Protein AF-A0A1V8SHB7-F1 (afdb_monomer)

Nearest PDB structures (foldseek):
  3ifq-assembly1_A  TM=2.752E-01  e=3.305E-01  Homo sapiens
  1th1-assembly2_B  TM=3.159E-01  e=7.616E-01  Homo sapiens
  7pua-assembly1_F2  TM=2.713E-01  e=1.290E+00  Trypanosoma brucei brucei
  6sgb-assembly1_F2  TM=1.830E-01  e=5.600E-01  Trypanosoma brucei brucei
  6tng-assembly1_A  TM=2.091E-01  e=2.846E+00  Gallus gallus

Sequence (376 aa):
MKDATGYKEVRLVLRAQLLRCEWPRDILRIMAVAMLHRKTAEQLCLLHEPIMRALYRCRNNVTDKDVLSAITVIITRFNVAGLRPHDMLIHMGFKFAARARSLRGMKRFLKLQRERDNGMSRNQFRSVIAKFSIGHRGLGEIRNGRWRRSELLQVLTGFDDDADLSMEKQYHLGSFLHRQDWQYLHGWVAVLARCKASDAIWEEWQQWKVCDARRRPKTLQSHARMNTRIRGDYWFIEQMAYSGDIKRAWQLLGESDVPFERLKSRVTHRLLDHLEYCTVWSDAIATAMLRKYDYELGIIEKALGVTWEALREDGDGRHVLFRDQEEALEELSADSWTPNENFGFPHADSATLATEQEQSLHDAPEGDLVDHTQPA

Radius of gyration: 27.21 Å; Cα contacts (8 Å, |Δi|>4): 441; chains: 1; bounding box: 64×68×86 Å

Foldseek 3Di:
DVVVVVLVVLLVVLLVQLQPAQALVSLVVSQVVLLVDLSSNQSVLVPLVSNLVSLVNNVVPDPLVRSLVSLVVNCVSCVVSVHHHDVVSLLVNCLSCLLLLPLVSLQVSLQVCLVVVPFADLCSLLSSLLSQAAAPDRPHDCVNPHHDLVSVCCQAPHPPVCPPPDPSNTRHSVNSAPLLDLSNVLSSLLSCLSSLVLVVLVVSVVVVVVHCCQVVWFDFPVDRPDTSNQLVLLSSLQSNLSSVVLLVSLVSVVVGPHDLVPHDLVSLLSNLVCCVSHPDDDPVNVVSNVVSVVLQVVQVCVLQQWDWDAPDPVRDTDIDHNDDRVVSVVLVPDPPDDQDVRDDDDDDDPDDDQDPVSVCSSVGDTDDDPPPPDDD

Organism: NCBI:txid1507870

Mean predicted aligned error: 9.71 Å

Structure (mmCIF, N/CA/C/O backbone):
data_AF-A0A1V8SHB7-F1
#
_entry.id   AF-A0A1V8SHB7-F1
#
loop_
_atom_site.group_PDB
_atom_site.id
_atom_site.type_symbol
_atom_site.label_atom_id
_atom_site.label_alt_id
_atom_site.label_comp_id
_atom_site.label_asym_id
_atom_site.label_entity_id
_atom_site.label_seq_id
_atom_site.pdbx_PDB_ins_code
_atom_site.Cartn_x
_atom_site.Cartn_y
_atom_site.Cartn_z
_atom_site.occupancy
_atom_site.B_iso_or_equiv
_atom_site.auth_seq_id
_atom_site.auth_comp_id
_atom_site.auth_asym_id
_atom_site.auth_atom_id
_atom_site.pdbx_PDB_model_num
ATOM 1 N N . MET A 1 1 ? -17.858 12.376 48.502 1.00 39.97 1 MET A N 1
ATOM 2 C CA . MET A 1 1 ? -16.406 12.070 48.520 1.00 39.97 1 MET A CA 1
ATOM 3 C C . MET A 1 1 ? -16.050 10.577 48.614 1.00 39.97 1 MET A C 1
ATOM 5 O O . MET A 1 1 ? -14.954 10.251 48.190 1.00 39.97 1 MET A O 1
ATOM 9 N N . LYS A 1 2 ? -16.924 9.666 49.089 1.00 40.31 2 LYS A N 1
ATOM 10 C CA . LYS A 1 2 ? -16.625 8.214 49.191 1.00 40.31 2 LYS A CA 1
ATOM 11 C C . LYS A 1 2 ? -16.626 7.428 47.861 1.00 40.31 2 LYS A C 1
ATOM 13 O O . LYS A 1 2 ? -16.011 6.372 47.791 1.00 40.31 2 LYS A O 1
ATOM 18 N N . ASP A 1 3 ? -17.246 7.950 46.801 1.00 49.56 3 ASP A N 1
ATOM 19 C CA . ASP A 1 3 ? -17.333 7.246 45.506 1.00 49.56 3 ASP A CA 1
ATOM 20 C C . ASP A 1 3 ? -16.037 7.316 44.675 1.00 49.56 3 ASP A C 1
ATOM 22 O O . ASP A 1 3 ? -15.712 6.384 43.941 1.00 49.56 3 ASP A O 1
ATOM 26 N N . ALA A 1 4 ? -15.254 8.393 44.804 1.00 52.09 4 ALA A N 1
ATOM 27 C CA . ALA A 1 4 ? -14.029 8.595 44.020 1.00 52.09 4 ALA A CA 1
ATOM 28 C C . ALA A 1 4 ? -12.919 7.576 44.358 1.00 52.09 4 ALA A C 1
ATOM 30 O O . ALA A 1 4 ? -12.165 7.169 43.474 1.00 52.09 4 ALA A O 1
ATOM 31 N N . THR A 1 5 ? -12.878 7.128 45.616 1.00 57.88 5 THR A N 1
ATOM 32 C CA . THR A 1 5 ? -12.001 6.075 46.169 1.00 57.88 5 THR A CA 1
ATOM 33 C C . THR A 1 5 ? -12.550 4.656 45.980 1.00 57.88 5 THR A C 1
ATOM 35 O O . THR A 1 5 ? -12.116 3.736 46.659 1.00 57.88 5 THR A O 1
ATOM 38 N N . GLY A 1 6 ? -13.569 4.452 45.142 1.00 65.12 6 GLY A N 1
ATOM 39 C CA . GLY A 1 6 ? -13.907 3.116 44.634 1.00 65.12 6 GLY A CA 1
ATOM 40 C C . GLY A 1 6 ? -13.459 2.936 43.183 1.00 65.12 6 GLY A C 1
ATOM 41 O O . GLY A 1 6 ? -13.026 1.861 42.768 1.00 65.12 6 GLY A O 1
ATOM 42 N N . TYR A 1 7 ? -13.538 4.006 42.386 1.00 81.75 7 TYR A N 1
ATOM 43 C CA . TYR A 1 7 ? -13.235 3.960 40.956 1.00 81.75 7 TYR A CA 1
ATOM 44 C C . TYR A 1 7 ? -11.743 3.808 40.659 1.00 81.75 7 TYR A C 1
ATOM 46 O O . TYR A 1 7 ? -11.385 3.149 39.680 1.00 81.75 7 TYR A O 1
ATOM 54 N N . LYS A 1 8 ? -10.867 4.388 41.488 1.00 85.38 8 LYS A N 1
ATOM 55 C CA . LYS A 1 8 ? -9.411 4.275 41.319 1.00 85.38 8 LYS A CA 1
ATOM 56 C C . LYS A 1 8 ? -8.940 2.843 41.585 1.00 85.38 8 LYS A C 1
ATOM 58 O O . LYS A 1 8 ? -8.135 2.308 40.832 1.00 85.38 8 LYS A O 1
ATOM 63 N N . GLU A 1 9 ? -9.496 2.209 42.600 1.00 88.94 9 GLU A N 1
ATOM 64 C CA . GLU A 1 9 ? -9.211 0.870 43.097 1.00 88.94 9 GLU A CA 1
ATOM 65 C C . GLU A 1 9 ? -9.700 -0.161 42.081 1.00 88.94 9 GLU A C 1
ATOM 67 O O . GLU A 1 9 ? -8.920 -1.002 41.637 1.00 88.94 9 GLU A O 1
ATOM 72 N N . VAL A 1 10 ? -10.942 -0.017 41.599 1.00 91.00 10 VAL A N 1
ATOM 73 C CA . VAL A 1 10 ? -11.476 -0.819 40.487 1.00 91.00 10 VAL A CA 1
ATOM 74 C C . VAL A 1 10 ? -10.575 -0.708 39.256 1.00 91.00 10 VAL A C 1
ATOM 76 O O . VAL A 1 10 ? -10.210 -1.720 38.655 1.00 91.00 10 VAL A O 1
ATOM 79 N N . ARG A 1 11 ? -10.152 0.508 38.894 1.00 92.44 11 ARG A N 1
ATOM 80 C CA . ARG A 1 11 ? -9.264 0.737 37.749 1.00 92.44 11 ARG A CA 1
ATOM 81 C C . ARG A 1 11 ? -7.891 0.082 37.937 1.00 92.44 11 ARG A C 1
ATOM 83 O O . ARG A 1 11 ? -7.359 -0.485 36.983 1.00 92.44 11 ARG A O 1
ATOM 90 N N . LEU A 1 12 ? -7.321 0.135 39.141 1.00 93.69 12 LEU A N 1
ATOM 91 C CA . LEU A 1 12 ? -6.052 -0.520 39.470 1.00 93.69 12 LEU A CA 1
ATOM 92 C C . LEU A 1 12 ? -6.160 -2.044 39.364 1.00 93.69 12 LEU A C 1
ATOM 94 O O . LEU A 1 12 ? -5.292 -2.665 38.750 1.00 93.69 12 LEU A O 1
ATOM 98 N N . VAL A 1 13 ? -7.242 -2.634 39.880 1.00 94.50 13 VAL A N 1
ATOM 99 C CA . VAL A 1 13 ? -7.497 -4.079 39.781 1.00 94.50 13 VAL A CA 1
ATOM 100 C C . VAL A 1 13 ? -7.649 -4.499 38.319 1.00 94.50 13 VAL A C 1
ATOM 102 O O . VAL A 1 13 ? -6.938 -5.396 37.870 1.00 94.50 13 VAL A O 1
ATOM 105 N N . LEU A 1 14 ? -8.499 -3.819 37.543 1.00 95.75 14 LEU A N 1
ATOM 106 C CA . LEU A 1 14 ? -8.688 -4.110 36.116 1.00 95.75 14 LEU A CA 1
ATOM 107 C C . LEU A 1 14 ? -7.375 -3.987 35.333 1.00 95.75 14 LEU A C 1
ATOM 109 O O . LEU A 1 14 ? -7.043 -4.865 34.537 1.00 95.75 14 LEU A O 1
ATOM 113 N N . ARG A 1 15 ? -6.592 -2.932 35.589 1.00 96.44 15 ARG A N 1
ATOM 114 C CA . ARG A 1 15 ? -5.272 -2.745 34.976 1.00 96.44 15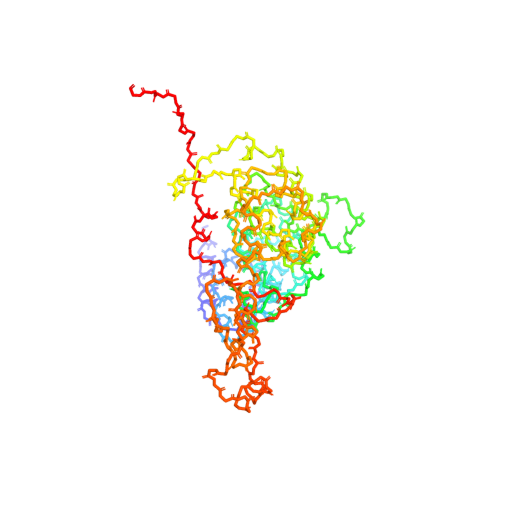 ARG A CA 1
ATOM 115 C C . ARG A 1 15 ? -4.335 -3.903 35.310 1.00 96.44 15 ARG A C 1
ATOM 117 O O . ARG A 1 15 ? -3.686 -4.419 34.405 1.00 96.44 15 ARG A O 1
ATOM 124 N N . ALA A 1 16 ? -4.264 -4.316 36.574 1.00 95.81 16 ALA A N 1
ATOM 125 C CA . ALA A 1 16 ? -3.406 -5.418 37.000 1.00 95.81 16 ALA A CA 1
ATOM 126 C C . ALA A 1 16 ? -3.798 -6.743 36.326 1.00 95.81 16 ALA A C 1
ATOM 128 O O . ALA A 1 16 ? -2.919 -7.477 35.879 1.00 95.81 16 ALA A O 1
ATOM 129 N N . GLN A 1 17 ? -5.099 -7.018 36.188 1.00 96.62 17 GLN A N 1
ATOM 130 C CA . GLN A 1 17 ? -5.597 -8.213 35.499 1.00 96.62 17 GLN A CA 1
ATOM 131 C C . GLN A 1 17 ? -5.282 -8.183 33.994 1.00 96.62 17 GLN A C 1
ATOM 133 O O . GLN A 1 17 ? -4.759 -9.155 33.451 1.00 96.62 17 GLN A O 1
ATOM 138 N N . LEU A 1 18 ? -5.504 -7.048 33.319 1.00 96.69 18 LEU A N 1
ATOM 139 C CA . LEU A 1 18 ? -5.165 -6.885 31.897 1.00 96.69 18 LEU A CA 1
ATOM 140 C C . LEU A 1 18 ? -3.668 -7.090 31.641 1.00 96.69 18 LEU A C 1
ATOM 142 O O . LEU A 1 18 ? -3.282 -7.751 30.681 1.00 96.69 18 LEU A O 1
ATOM 146 N N . LEU A 1 19 ? -2.814 -6.578 32.530 1.00 93.69 19 LEU A N 1
ATOM 147 C CA . LEU A 1 19 ? -1.361 -6.724 32.430 1.00 93.69 19 LEU A CA 1
ATOM 148 C C . LEU A 1 19 ? -0.854 -8.149 32.686 1.00 93.69 19 LEU A C 1
ATOM 150 O O . LEU A 1 19 ? 0.347 -8.365 32.532 1.00 93.69 19 LEU A O 1
ATOM 154 N N . ARG A 1 20 ? -1.718 -9.103 33.046 1.00 94.94 20 ARG A N 1
ATOM 155 C CA . ARG A 1 20 ? -1.400 -10.536 33.179 1.00 94.94 20 ARG A CA 1
ATOM 156 C C . ARG A 1 20 ? -1.986 -11.391 32.056 1.00 94.94 20 ARG A C 1
ATOM 158 O O . ARG A 1 20 ? -1.681 -12.571 31.989 1.00 94.94 20 ARG A O 1
ATOM 165 N N . CYS A 1 21 ? -2.816 -10.816 31.187 1.00 96.81 21 CYS A N 1
ATOM 166 C CA . CYS A 1 21 ? -3.436 -11.559 30.097 1.00 96.81 21 CYS A CA 1
ATOM 167 C C . CYS A 1 21 ? -2.399 -11.997 29.063 1.00 96.81 21 CYS A C 1
ATOM 169 O O . CYS A 1 21 ? -1.575 -11.192 28.619 1.00 96.81 21 CYS A O 1
ATOM 171 N N . GLU A 1 22 ? -2.504 -13.250 28.635 1.00 95.44 22 GLU A N 1
ATOM 172 C 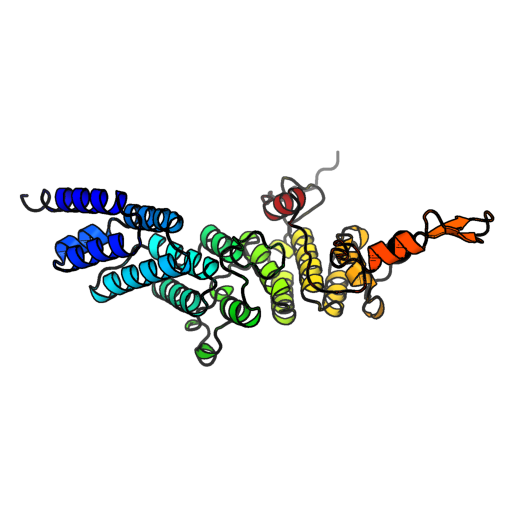CA . GLU A 1 22 ? -1.639 -13.840 27.608 1.00 95.44 22 GLU A CA 1
ATOM 173 C C . GLU A 1 22 ? -2.431 -14.371 26.414 1.00 95.44 22 GLU A C 1
ATOM 175 O O . GLU A 1 22 ? -1.863 -14.558 25.337 1.00 95.44 22 GLU A O 1
ATOM 180 N N . TRP A 1 23 ? -3.740 -14.568 26.581 1.00 97.56 23 TRP A N 1
ATOM 181 C CA . TRP A 1 23 ? -4.641 -15.047 25.545 1.00 97.56 23 TRP A CA 1
ATOM 182 C C . TRP A 1 23 ? -5.832 -14.098 25.378 1.00 97.56 23 TRP A C 1
ATOM 184 O O . TRP A 1 23 ? -6.319 -13.530 26.361 1.00 97.56 23 TRP A O 1
ATOM 194 N N . PRO A 1 24 ? -6.404 -13.980 24.163 1.00 97.31 24 PRO A N 1
ATOM 195 C CA . PRO A 1 24 ? -7.589 -13.155 23.941 1.00 97.31 24 PRO A CA 1
ATOM 196 C C . PRO A 1 24 ? -8.754 -13.479 24.880 1.00 97.31 24 PRO A C 1
ATOM 198 O O . PRO A 1 24 ? -9.434 -12.577 25.366 1.00 97.31 24 PRO A O 1
ATOM 201 N N . ARG A 1 25 ? -8.957 -14.768 25.188 1.00 97.25 25 ARG A N 1
ATOM 202 C CA . ARG A 1 25 ? -10.000 -15.233 26.113 1.00 97.25 25 ARG A CA 1
ATOM 203 C C . ARG A 1 25 ? -9.878 -14.618 27.511 1.00 97.25 25 ARG A C 1
ATOM 205 O O . ARG A 1 25 ? -10.902 -14.389 28.144 1.00 97.25 25 ARG A O 1
ATOM 212 N N . ASP A 1 26 ? -8.663 -14.327 27.975 1.00 97.38 26 ASP A N 1
ATOM 213 C CA . ASP A 1 26 ? -8.422 -13.758 29.305 1.00 97.38 26 ASP A CA 1
ATOM 214 C C . ASP A 1 26 ? -8.926 -12.311 29.347 1.00 97.38 26 ASP A C 1
ATOM 216 O O . ASP A 1 26 ? -9.682 -11.925 30.239 1.00 97.38 26 ASP A O 1
ATOM 220 N N . ILE A 1 27 ? -8.611 -11.543 28.298 1.00 97.56 27 ILE A N 1
ATOM 221 C CA . ILE A 1 27 ? -9.082 -10.164 28.118 1.00 97.56 27 ILE A CA 1
ATOM 222 C C . ILE A 1 27 ? -10.610 -10.140 28.019 1.00 97.56 27 ILE A C 1
ATOM 224 O O . ILE A 1 27 ? -11.271 -9.335 28.678 1.00 97.56 27 ILE A O 1
ATOM 228 N N . LEU A 1 28 ? -11.187 -11.045 27.222 1.00 97.50 28 LEU A N 1
ATOM 229 C CA . LEU A 1 28 ? -12.636 -11.130 27.044 1.00 97.50 28 LEU A CA 1
ATOM 230 C C . LEU A 1 28 ? -13.361 -11.538 28.334 1.00 97.50 28 LEU A C 1
ATOM 232 O O . LEU A 1 28 ? -14.462 -11.049 28.569 1.00 97.50 28 LEU A O 1
ATOM 236 N N . ARG A 1 29 ? -12.753 -12.368 29.194 1.00 97.31 29 ARG A N 1
ATOM 237 C CA . ARG A 1 29 ? -13.288 -12.695 30.528 1.00 97.31 29 ARG A CA 1
ATOM 238 C C . ARG A 1 29 ? -13.306 -11.477 31.446 1.00 97.31 29 ARG A C 1
ATOM 240 O O . ARG A 1 29 ? -14.346 -11.195 32.035 1.00 97.31 29 ARG A O 1
ATOM 247 N N . ILE A 1 30 ? -12.202 -10.727 31.526 1.00 96.50 30 ILE A N 1
ATOM 248 C CA . ILE A 1 30 ? -12.146 -9.477 32.307 1.00 96.50 30 ILE A CA 1
ATOM 249 C C . ILE A 1 30 ? -13.218 -8.510 31.817 1.00 96.50 30 ILE A C 1
ATOM 251 O O . ILE A 1 30 ? -13.942 -7.926 32.621 1.00 96.50 30 ILE A O 1
ATOM 255 N N . MET A 1 31 ? -13.348 -8.370 30.498 1.00 95.75 31 MET A N 1
ATOM 256 C CA . MET A 1 31 ? -14.371 -7.521 29.916 1.00 95.75 31 MET A CA 1
ATOM 257 C C . MET A 1 31 ? -15.775 -8.014 30.265 1.00 95.75 31 MET A C 1
ATOM 259 O O . MET A 1 31 ? -16.585 -7.214 30.707 1.00 95.75 31 MET A O 1
ATOM 263 N N . ALA A 1 32 ? -16.071 -9.307 30.130 1.00 95.69 32 ALA A N 1
ATOM 264 C CA . ALA A 1 32 ? -17.383 -9.850 30.472 1.00 95.69 32 ALA A CA 1
ATOM 265 C C . ALA A 1 32 ? -17.773 -9.534 31.926 1.00 95.69 32 ALA A C 1
ATOM 267 O O . ALA A 1 32 ? -18.880 -9.058 32.161 1.00 95.69 32 ALA A O 1
ATOM 268 N N . VAL A 1 33 ? -16.845 -9.708 32.875 1.00 95.19 33 VAL A N 1
ATOM 269 C CA . VAL A 1 33 ? -17.063 -9.381 34.295 1.00 95.19 33 VAL A CA 1
ATOM 270 C C . VAL A 1 33 ? -17.242 -7.876 34.503 1.00 95.19 33 VAL A C 1
ATOM 272 O O . VAL A 1 33 ? -18.173 -7.453 35.184 1.00 95.19 33 VAL A O 1
ATOM 275 N N . ALA A 1 34 ? -16.393 -7.045 33.893 1.00 94.62 34 ALA A N 1
ATOM 276 C CA . ALA A 1 34 ? -16.491 -5.591 34.012 1.00 94.62 34 ALA A CA 1
ATOM 277 C C . ALA A 1 34 ? -17.813 -5.043 33.453 1.00 94.62 34 ALA A C 1
ATOM 279 O O . ALA A 1 34 ? -18.357 -4.080 33.987 1.00 94.62 34 ALA A O 1
ATOM 280 N N . MET A 1 35 ? -18.340 -5.671 32.402 1.00 94.12 35 MET A N 1
ATOM 281 C CA . MET A 1 35 ? -19.571 -5.261 31.728 1.00 94.12 35 MET A CA 1
ATOM 282 C C . MET A 1 35 ? -20.848 -5.637 32.498 1.00 94.12 35 MET A C 1
ATOM 284 O O . MET A 1 35 ? -21.914 -5.150 32.133 1.00 94.12 35 MET A O 1
ATOM 288 N N . LEU A 1 36 ? -20.763 -6.431 33.578 1.00 93.56 36 LEU A N 1
ATOM 289 C CA . LEU A 1 36 ? -21.905 -6.709 34.467 1.00 93.56 36 LEU A CA 1
ATOM 290 C C . LEU A 1 36 ? -22.392 -5.457 35.210 1.00 93.56 36 LEU A C 1
ATOM 292 O O . LEU A 1 36 ? -23.560 -5.367 35.583 1.00 93.56 36 LEU A O 1
ATOM 296 N N . HIS A 1 37 ? -21.508 -4.477 35.417 1.00 92.81 37 HIS A N 1
ATOM 297 C CA . HIS A 1 37 ? -21.824 -3.244 36.129 1.00 92.81 37 HIS A CA 1
ATOM 298 C C . HIS A 1 37 ? -21.367 -2.028 35.324 1.00 92.81 37 HIS A C 1
ATOM 300 O O . HIS A 1 37 ? -20.178 -1.866 35.051 1.00 92.81 37 HIS A O 1
ATOM 306 N N . ARG A 1 38 ? -22.298 -1.117 35.007 1.00 92.25 38 ARG A N 1
ATOM 307 C CA . ARG A 1 38 ? -22.030 0.061 34.160 1.00 92.25 38 ARG A CA 1
ATOM 308 C C . ARG A 1 38 ? -20.825 0.885 34.627 1.00 92.25 38 ARG A C 1
ATOM 310 O O . ARG A 1 38 ? -19.950 1.195 33.828 1.00 92.25 38 ARG A O 1
ATOM 317 N N . LYS A 1 39 ? -20.742 1.173 35.927 1.00 91.12 39 LYS A N 1
ATOM 318 C CA . LYS A 1 39 ? -19.634 1.936 36.525 1.00 91.12 39 LYS A CA 1
ATOM 319 C C . LYS A 1 39 ? -18.268 1.265 36.314 1.00 91.12 39 LYS A C 1
ATOM 321 O O . LYS A 1 39 ? -17.278 1.943 36.054 1.00 91.12 39 LYS A O 1
ATOM 326 N N . THR A 1 40 ? -18.202 -0.063 36.398 1.00 93.88 40 THR A N 1
ATOM 327 C CA . THR A 1 40 ? -16.972 -0.836 36.158 1.00 93.88 40 THR A CA 1
ATOM 328 C C . THR A 1 40 ? -16.614 -0.853 34.673 1.00 93.88 40 THR A C 1
ATOM 330 O O . THR A 1 40 ? -15.445 -0.688 34.322 1.00 93.88 40 THR A O 1
ATOM 333 N N . ALA A 1 41 ? -17.614 -0.976 33.798 1.00 94.69 41 ALA A N 1
ATOM 334 C CA . ALA A 1 41 ? -17.447 -0.888 32.350 1.00 94.69 41 ALA A CA 1
ATOM 335 C C . ALA A 1 41 ? -16.884 0.476 31.913 1.00 94.69 41 ALA A C 1
ATOM 337 O O . ALA A 1 41 ? -15.961 0.530 31.099 1.00 94.69 41 ALA A O 1
ATOM 338 N N . GLU A 1 42 ? -17.368 1.570 32.509 1.00 94.88 42 GLU A N 1
ATOM 339 C CA . GLU A 1 42 ? -16.837 2.923 32.299 1.00 94.88 42 GLU A CA 1
ATOM 340 C C . GLU A 1 42 ? -15.354 3.009 32.698 1.00 94.88 42 GLU A C 1
ATOM 342 O O . GLU A 1 42 ? -14.543 3.525 31.929 1.00 94.88 42 GLU A O 1
ATOM 347 N N . GLN A 1 43 ? -14.957 2.428 33.841 1.00 95.62 43 GLN A N 1
ATOM 348 C CA . GLN A 1 43 ? -13.541 2.376 34.236 1.00 95.62 43 GLN A CA 1
ATOM 349 C C . GLN A 1 43 ? -12.689 1.535 33.278 1.00 95.62 43 GLN A C 1
ATOM 351 O O . GLN A 1 43 ? -11.562 1.924 32.969 1.00 95.62 43 GLN A O 1
ATOM 356 N N . LEU A 1 44 ? -13.210 0.405 32.789 1.00 96.00 44 LEU A N 1
ATOM 357 C CA . LEU A 1 44 ? -12.515 -0.427 31.807 1.00 96.00 44 LEU A CA 1
ATOM 358 C C . LEU A 1 44 ? -12.318 0.315 30.477 1.00 96.00 44 LEU A C 1
ATOM 360 O O . LEU A 1 44 ? -11.243 0.228 29.887 1.00 96.00 44 LEU A O 1
ATOM 364 N N . CYS A 1 45 ? -13.317 1.075 30.025 1.00 95.62 45 CYS A N 1
ATOM 365 C CA . CYS A 1 45 ? -13.253 1.841 28.779 1.00 95.62 45 CYS A CA 1
ATOM 366 C C . CYS A 1 45 ? -12.124 2.891 28.788 1.00 95.62 45 CYS A C 1
ATOM 368 O O . CYS A 1 45 ? -11.530 3.177 27.748 1.00 95.62 45 CYS A O 1
ATOM 370 N N . LEU A 1 46 ? -11.768 3.417 29.966 1.00 94.69 46 LEU A N 1
ATOM 371 C CA . LEU A 1 46 ? -10.637 4.336 30.138 1.00 94.69 46 LEU A CA 1
ATOM 372 C C . LEU A 1 46 ? -9.269 3.635 30.040 1.00 94.69 46 LEU A C 1
ATOM 374 O O . LEU A 1 46 ? -8.265 4.284 29.751 1.00 94.69 46 LEU A O 1
ATOM 378 N N . LEU A 1 47 ? -9.206 2.313 30.231 1.00 95.88 47 LEU A N 1
ATOM 379 C CA . LEU A 1 47 ? -7.976 1.509 30.228 1.00 95.88 47 LEU A CA 1
ATOM 380 C C . LEU A 1 47 ? -7.564 1.030 28.827 1.00 95.88 47 LEU A C 1
ATOM 382 O O . LEU A 1 47 ? -7.046 -0.077 28.666 1.00 95.88 47 LEU A O 1
ATOM 386 N N . HIS A 1 48 ? -7.748 1.872 27.812 1.00 95.12 48 HIS A N 1
ATOM 387 C CA . HIS A 1 48 ? -7.419 1.538 26.427 1.00 95.12 48 HIS A CA 1
ATOM 388 C C . HIS A 1 48 ? -5.945 1.133 26.243 1.00 95.12 48 HIS A C 1
ATOM 390 O O . HIS A 1 48 ? -5.676 0.121 25.603 1.00 95.12 48 HIS A O 1
ATOM 396 N N . GLU A 1 49 ? -4.992 1.841 26.854 1.00 95.81 49 GLU A N 1
ATOM 397 C CA . GLU A 1 49 ? -3.567 1.490 26.787 1.00 95.81 49 GLU A CA 1
ATOM 398 C C . GLU A 1 49 ? -3.261 0.089 27.364 1.00 95.81 49 GLU A C 1
ATOM 400 O O . GLU A 1 49 ? -2.658 -0.722 26.654 1.00 95.81 49 GLU A O 1
ATOM 405 N N . PRO A 1 50 ? -3.667 -0.261 28.606 1.00 97.06 50 PRO A N 1
ATOM 406 C CA . PRO A 1 50 ? -3.538 -1.626 29.119 1.00 97.06 50 PRO A CA 1
ATOM 407 C C . PRO A 1 50 ? -4.201 -2.692 28.244 1.00 97.06 50 PRO A C 1
ATOM 409 O O . PRO A 1 50 ? -3.591 -3.737 28.020 1.00 97.06 50 PRO A O 1
ATOM 412 N N . ILE A 1 51 ? -5.402 -2.426 27.714 1.00 97.81 51 ILE A N 1
ATOM 413 C CA . ILE A 1 51 ? -6.092 -3.340 26.789 1.00 97.81 51 ILE A CA 1
ATOM 414 C C . ILE A 1 51 ? -5.229 -3.570 25.541 1.00 97.81 51 ILE A C 1
ATOM 416 O O . ILE A 1 51 ? -4.980 -4.713 25.162 1.00 97.81 51 ILE A O 1
ATOM 420 N N . MET A 1 52 ? -4.711 -2.503 24.930 1.00 96.81 52 MET A N 1
ATOM 421 C CA . MET A 1 52 ? -3.853 -2.593 23.746 1.00 96.81 52 MET A CA 1
ATOM 422 C C . MET A 1 52 ? -2.554 -3.358 24.029 1.00 96.81 52 MET A C 1
ATOM 424 O O . MET A 1 52 ? -2.155 -4.204 23.230 1.00 96.81 52 MET A O 1
ATOM 428 N N . ARG A 1 53 ? -1.899 -3.113 25.173 1.00 96.50 53 ARG A N 1
ATOM 429 C CA . ARG A 1 53 ? -0.687 -3.851 25.576 1.00 96.50 53 ARG A CA 1
ATOM 430 C C . ARG A 1 53 ? -0.966 -5.344 25.760 1.00 96.50 53 ARG A C 1
ATOM 432 O O . ARG A 1 53 ? -0.171 -6.163 25.304 1.00 96.50 53 ARG A O 1
ATOM 439 N N . ALA A 1 54 ? -2.093 -5.695 26.379 1.00 97.31 54 ALA A N 1
ATOM 440 C CA . ALA A 1 54 ? -2.520 -7.083 26.543 1.00 97.31 54 ALA A CA 1
ATOM 441 C C . ALA A 1 54 ? -2.775 -7.762 25.185 1.00 97.31 54 ALA A C 1
ATOM 443 O O . ALA A 1 54 ? -2.273 -8.856 24.931 1.00 97.31 54 ALA A O 1
ATOM 444 N N . LEU A 1 55 ? -3.477 -7.084 24.273 1.00 97.00 55 LEU A N 1
ATOM 445 C CA . LEU A 1 55 ? -3.741 -7.577 22.917 1.00 97.00 55 LEU A CA 1
ATOM 446 C C . LEU A 1 55 ? -2.457 -7.781 22.101 1.00 97.00 55 LEU A C 1
ATOM 448 O O . LEU A 1 55 ? -2.335 -8.775 21.390 1.00 97.00 55 LEU A O 1
ATOM 452 N N . TYR A 1 56 ? -1.476 -6.879 22.215 1.00 94.50 56 TYR A N 1
ATOM 453 C CA . TYR A 1 56 ? -0.171 -7.077 21.578 1.00 94.50 56 TYR A CA 1
ATOM 454 C C . TYR A 1 56 ? 0.574 -8.279 22.158 1.00 94.50 56 TYR A C 1
ATOM 456 O O . TYR A 1 56 ? 1.165 -9.032 21.388 1.00 94.50 56 TYR A O 1
ATOM 464 N N . ARG A 1 57 ? 0.513 -8.491 23.479 1.00 94.94 57 ARG A N 1
ATOM 465 C CA . ARG A 1 57 ? 1.131 -9.655 24.130 1.00 94.94 57 ARG A CA 1
ATOM 466 C C . ARG A 1 57 ? 0.509 -10.975 23.677 1.00 94.94 57 ARG A C 1
ATOM 468 O O . ARG A 1 57 ? 1.235 -11.941 23.471 1.00 94.94 57 ARG A O 1
ATOM 475 N N . CYS A 1 58 ? -0.804 -10.996 23.437 1.00 95.06 58 CYS A N 1
ATOM 476 C CA . CYS A 1 58 ? -1.507 -12.184 22.945 1.00 95.06 58 CYS A CA 1
ATOM 477 C C . CYS A 1 58 ? -0.920 -12.739 21.637 1.00 95.06 58 CYS A C 1
ATOM 479 O O . CYS A 1 58 ? -1.009 -13.939 21.394 1.00 95.06 58 CYS A O 1
ATOM 481 N N . ARG A 1 59 ? -0.266 -11.908 20.811 1.00 91.50 59 ARG A N 1
ATOM 482 C CA . ARG A 1 59 ? 0.379 -12.342 19.555 1.00 91.50 59 ARG A CA 1
ATOM 483 C C . ARG A 1 59 ? 1.480 -13.390 19.744 1.00 91.50 59 ARG A C 1
ATOM 485 O O . ARG A 1 59 ? 1.842 -14.059 18.777 1.00 91.50 59 ARG A O 1
ATOM 492 N N . ASN A 1 60 ? 2.010 -13.530 20.958 1.00 90.75 60 ASN A N 1
ATOM 493 C CA . ASN A 1 60 ? 2.965 -14.588 21.280 1.00 90.75 60 ASN A CA 1
ATOM 494 C C . ASN A 1 60 ? 2.307 -15.977 21.236 1.00 90.75 60 ASN A C 1
ATOM 496 O O . ASN A 1 60 ? 2.985 -16.960 20.969 1.00 90.75 60 ASN A O 1
ATOM 500 N N . ASN A 1 61 ? 0.988 -16.040 21.440 1.00 93.06 61 ASN A N 1
ATOM 501 C CA . ASN A 1 61 ? 0.238 -17.278 21.635 1.00 93.06 61 ASN A CA 1
ATOM 502 C C . ASN A 1 61 ? -0.812 -17.550 20.545 1.00 93.06 61 ASN A C 1
ATOM 504 O O . ASN A 1 61 ? -1.241 -18.688 20.379 1.00 93.06 61 ASN A O 1
ATOM 508 N N . VAL A 1 62 ? -1.254 -16.524 19.808 1.00 92.56 62 VAL A N 1
ATOM 509 C CA . VAL A 1 62 ? -2.338 -16.634 18.815 1.00 92.56 62 VAL A CA 1
ATOM 510 C C . VAL A 1 62 ? -2.027 -15.892 17.512 1.00 92.56 62 VAL A C 1
ATOM 512 O O . VAL A 1 62 ? -1.066 -15.124 17.427 1.00 92.56 62 VAL A O 1
ATOM 515 N N . THR A 1 63 ? -2.853 -16.097 16.483 1.00 90.44 63 THR A N 1
ATOM 516 C CA . THR A 1 63 ? -2.706 -15.411 15.191 1.00 90.44 63 THR A CA 1
ATOM 517 C C . THR A 1 63 ? -3.228 -13.971 15.242 1.00 90.44 63 THR A C 1
ATOM 519 O O . THR A 1 63 ? -4.046 -13.609 16.090 1.00 90.44 63 THR A O 1
ATOM 522 N N . ASP A 1 64 ? -2.830 -13.130 14.279 1.00 91.25 64 ASP A N 1
ATOM 523 C CA . ASP A 1 64 ? -3.380 -11.769 14.171 1.00 91.25 64 ASP A CA 1
ATOM 524 C C . ASP A 1 64 ? -4.901 -11.775 13.904 1.00 91.25 64 ASP A C 1
ATOM 526 O O . ASP A 1 64 ? -5.582 -10.818 14.274 1.00 91.25 64 ASP A O 1
ATOM 530 N N . LYS A 1 65 ? -5.451 -12.844 13.303 1.00 92.44 65 LYS A N 1
ATOM 531 C CA . LYS A 1 65 ? -6.904 -13.014 13.113 1.00 92.44 65 LYS A CA 1
ATOM 532 C C . LYS A 1 65 ? -7.626 -13.171 14.453 1.00 92.44 65 LYS A C 1
ATOM 534 O O . LYS A 1 65 ? -8.677 -12.561 14.649 1.00 92.44 65 LYS A O 1
ATOM 539 N N . ASP A 1 66 ? -7.042 -13.917 15.385 1.00 95.00 66 ASP A N 1
ATOM 540 C CA . ASP A 1 66 ? -7.605 -14.114 16.725 1.00 95.00 66 ASP A CA 1
ATOM 541 C C . ASP A 1 66 ? -7.579 -12.812 17.531 1.00 95.00 66 ASP A C 1
ATOM 543 O O . ASP A 1 66 ? -8.569 -12.438 18.165 1.00 95.00 66 ASP A O 1
ATOM 547 N N . VAL A 1 67 ? -6.475 -12.061 17.445 1.00 96.25 67 VAL A N 1
ATOM 548 C CA . VAL A 1 67 ? -6.368 -10.738 18.081 1.00 96.25 67 VAL A CA 1
ATOM 549 C C . VAL A 1 67 ? -7.361 -9.748 17.462 1.00 96.25 67 VAL A C 1
ATOM 551 O O . VAL A 1 67 ? -8.041 -9.028 18.191 1.00 96.25 67 VAL A O 1
ATOM 554 N N . LEU A 1 68 ? -7.511 -9.737 16.133 1.00 97.06 68 LEU A N 1
ATOM 555 C CA . LEU A 1 68 ? -8.506 -8.915 15.435 1.00 97.06 68 LEU A CA 1
ATOM 556 C C . LEU A 1 68 ? -9.939 -9.237 15.882 1.00 97.06 68 LEU A C 1
ATOM 558 O O . LEU A 1 68 ? -10.746 -8.323 16.085 1.00 97.06 68 LEU A O 1
ATOM 562 N N . SER A 1 69 ? -10.254 -10.525 16.039 1.00 97.31 69 SER A N 1
ATOM 563 C CA . SER A 1 69 ? -11.546 -10.982 16.555 1.00 97.31 69 SER A CA 1
ATOM 564 C C . SER A 1 69 ? -11.791 -10.434 17.963 1.00 97.31 69 SER A C 1
ATOM 566 O O . SER A 1 69 ? -12.836 -9.843 18.233 1.00 97.31 69 SER A O 1
ATOM 568 N N . ALA A 1 70 ? -10.786 -10.500 18.838 1.00 97.81 70 ALA A N 1
ATOM 569 C CA . ALA A 1 70 ? -10.874 -9.951 20.187 1.00 97.81 70 ALA A CA 1
ATOM 570 C C . ALA A 1 70 ? -11.089 -8.431 20.195 1.00 97.81 70 ALA A C 1
ATOM 572 O O . ALA A 1 70 ? -11.998 -7.952 20.871 1.00 97.81 70 ALA A O 1
ATOM 573 N N . ILE A 1 71 ? -10.320 -7.674 19.400 1.00 97.94 71 ILE A N 1
ATOM 574 C CA . ILE A 1 71 ? -10.487 -6.216 19.253 1.00 97.94 71 ILE A CA 1
ATOM 575 C C . ILE A 1 71 ? -11.911 -5.883 18.804 1.00 97.94 71 ILE A C 1
ATOM 577 O O . ILE A 1 71 ? -12.564 -5.004 19.366 1.00 97.94 71 ILE A O 1
ATOM 581 N N . THR A 1 72 ? -12.406 -6.618 17.809 1.00 97.38 72 THR A N 1
ATOM 582 C CA . THR A 1 72 ? -13.762 -6.469 17.284 1.00 97.38 72 THR A CA 1
ATOM 583 C C . THR A 1 72 ? -14.811 -6.668 18.375 1.00 97.38 72 THR A C 1
ATOM 585 O O . THR A 1 72 ? -15.727 -5.851 18.501 1.00 97.38 72 THR A O 1
ATOM 588 N N . VAL A 1 73 ? -14.691 -7.739 19.164 1.00 97.50 73 VAL A N 1
ATOM 589 C CA . VAL A 1 73 ? -15.622 -8.036 20.259 1.00 97.50 73 VAL A CA 1
ATOM 590 C C . VAL A 1 73 ? -15.554 -6.945 21.325 1.00 97.50 73 VAL A C 1
ATOM 592 O O . VAL A 1 73 ? -16.603 -6.485 21.767 1.00 97.50 73 VAL A O 1
ATOM 595 N N . ILE A 1 74 ? -14.356 -6.479 21.689 1.00 97.38 74 ILE A N 1
ATOM 596 C CA . ILE A 1 74 ? -14.170 -5.405 22.675 1.00 97.38 74 ILE A CA 1
ATOM 597 C C . ILE A 1 74 ? -14.883 -4.125 22.243 1.00 97.38 74 ILE A C 1
ATOM 599 O O . ILE A 1 74 ? -15.706 -3.587 22.982 1.00 97.38 74 ILE A O 1
ATOM 603 N N . ILE A 1 75 ? -14.629 -3.671 21.016 1.00 96.38 75 ILE A N 1
ATOM 604 C CA . ILE A 1 75 ? -15.238 -2.452 20.475 1.00 96.38 75 ILE A CA 1
ATOM 605 C C . ILE A 1 75 ? -16.758 -2.592 20.373 1.00 96.38 75 ILE A C 1
ATOM 607 O O . ILE A 1 75 ? -17.486 -1.687 20.774 1.00 96.38 75 ILE A O 1
ATOM 611 N N . THR A 1 76 ? -17.243 -3.744 19.901 1.00 95.56 76 THR A N 1
ATOM 612 C CA . THR A 1 76 ? -18.684 -4.013 19.801 1.00 95.56 76 THR A CA 1
ATOM 613 C C . THR A 1 76 ? -19.348 -3.970 21.176 1.00 95.56 76 THR A C 1
ATOM 615 O O . THR A 1 76 ? -20.400 -3.359 21.326 1.00 95.56 76 THR A O 1
ATOM 618 N N . ARG A 1 77 ? -18.732 -4.576 22.198 1.00 96.12 77 ARG A N 1
ATOM 619 C CA . ARG A 1 77 ? -19.271 -4.604 23.564 1.00 96.12 77 ARG A CA 1
ATOM 620 C C . ARG A 1 77 ? -19.339 -3.209 24.178 1.00 96.12 77 ARG A C 1
ATOM 622 O O . ARG A 1 77 ? -20.369 -2.884 24.759 1.00 96.12 77 ARG A O 1
ATOM 629 N N . PHE A 1 78 ? -18.308 -2.381 24.008 1.00 96.38 78 PHE A N 1
ATOM 630 C CA . PHE A 1 78 ? -18.363 -0.986 24.450 1.00 96.38 78 PHE A CA 1
ATOM 631 C C . PHE A 1 78 ? -19.483 -0.211 23.754 1.00 96.38 78 PHE A C 1
ATOM 633 O O . PHE A 1 78 ? -20.313 0.377 24.444 1.00 96.38 78 PHE A O 1
ATOM 640 N N . ASN A 1 79 ? -19.574 -0.294 22.423 1.00 94.44 79 ASN A N 1
ATOM 641 C CA . ASN A 1 79 ? -20.621 0.393 21.664 1.00 94.44 79 ASN A CA 1
ATOM 642 C C . ASN A 1 79 ? -22.033 -0.043 22.102 1.00 94.44 79 ASN A C 1
ATOM 644 O O . ASN A 1 79 ? -22.889 0.808 22.324 1.00 94.44 79 ASN A O 1
ATOM 648 N N . VAL A 1 80 ? -22.270 -1.349 22.289 1.00 94.12 80 VAL A N 1
ATOM 649 C CA . VAL A 1 80 ? -23.564 -1.889 22.762 1.00 94.12 80 VAL A CA 1
ATOM 650 C C . VAL A 1 80 ? -23.930 -1.369 24.156 1.00 94.12 80 VAL A C 1
ATOM 652 O O . VAL A 1 80 ? -25.104 -1.153 24.436 1.00 94.12 80 VAL A O 1
ATOM 655 N N . ALA A 1 81 ? -22.949 -1.123 25.027 1.00 94.12 81 ALA A N 1
ATOM 656 C CA . ALA A 1 81 ? -23.186 -0.528 26.343 1.00 94.12 81 ALA A CA 1
ATOM 657 C C . ALA A 1 81 ? -23.311 1.009 26.327 1.00 94.12 81 ALA A C 1
ATOM 659 O O . ALA A 1 81 ? -23.400 1.627 27.390 1.00 94.12 81 ALA A O 1
ATOM 660 N N . GLY A 1 82 ? -23.296 1.641 25.148 1.00 94.62 82 GLY A N 1
ATOM 661 C CA . GLY A 1 82 ? -23.300 3.098 25.012 1.00 94.62 82 GLY A CA 1
ATOM 662 C C . GLY A 1 82 ? -22.001 3.757 25.488 1.00 94.62 82 GLY A C 1
ATOM 663 O O . GLY A 1 82 ? -21.998 4.939 25.821 1.00 94.62 82 GLY A O 1
ATOM 664 N N . LEU A 1 83 ? -20.904 2.998 25.560 1.00 95.19 83 LEU A N 1
ATOM 665 C CA . LEU A 1 83 ? -19.570 3.507 25.869 1.00 95.19 83 LEU A CA 1
ATOM 666 C C . LEU A 1 83 ? -18.827 3.773 24.563 1.00 95.19 83 LEU A C 1
ATOM 668 O O . LEU A 1 83 ? -18.907 2.976 23.632 1.00 95.19 83 LEU A O 1
ATOM 672 N N . ARG A 1 84 ? -18.072 4.872 24.496 1.00 92.56 84 ARG A N 1
ATOM 673 C CA . ARG A 1 84 ? -17.267 5.222 23.319 1.00 92.56 84 ARG A CA 1
ATOM 674 C C . ARG A 1 84 ? -15.855 4.631 23.470 1.00 92.56 84 ARG A C 1
ATOM 676 O O . ARG A 1 84 ? -15.082 5.171 24.259 1.00 92.56 84 ARG A O 1
ATOM 683 N N . PRO A 1 85 ? -15.471 3.573 22.715 1.00 92.81 85 PRO A N 1
ATOM 684 C CA . PRO A 1 85 ? -14.097 3.065 22.716 1.00 92.81 85 PRO A CA 1
ATOM 685 C C . PRO A 1 85 ? -13.093 4.176 22.411 1.00 92.81 85 PRO A C 1
ATOM 687 O O . PRO A 1 85 ? -13.424 5.099 21.676 1.00 92.81 85 PRO A O 1
ATOM 690 N N . HIS A 1 86 ? -11.858 4.084 22.887 1.00 93.00 86 HIS A N 1
ATOM 691 C CA . HIS A 1 86 ? -10.830 5.067 22.534 1.00 93.00 86 HIS A CA 1
ATOM 692 C C . HIS A 1 86 ? -10.374 4.931 21.065 1.00 93.00 86 HIS A C 1
ATOM 694 O O . HIS A 1 86 ? -10.286 3.815 20.546 1.00 93.00 86 HIS A O 1
ATOM 700 N N . ASP A 1 87 ? -10.015 6.039 20.408 1.00 91.06 87 ASP A N 1
ATOM 701 C CA . ASP A 1 87 ? -9.604 6.055 18.989 1.00 91.06 87 ASP A CA 1
ATOM 702 C C . ASP A 1 87 ? -8.373 5.185 18.716 1.00 91.06 87 ASP A C 1
ATOM 704 O O . ASP A 1 87 ? -8.298 4.492 17.703 1.00 91.06 87 ASP A O 1
ATOM 708 N N . MET A 1 88 ? -7.424 5.138 19.655 1.00 91.12 88 MET A N 1
ATOM 709 C CA . MET A 1 88 ? -6.247 4.270 19.526 1.00 91.12 88 MET A CA 1
ATOM 710 C C . MET A 1 88 ? -6.602 2.779 19.437 1.00 91.12 88 MET A C 1
ATOM 712 O O . MET A 1 88 ? -5.897 2.025 18.766 1.00 91.12 88 MET A O 1
ATOM 716 N N . LEU A 1 89 ? -7.699 2.347 20.069 1.00 93.00 89 LEU A N 1
ATOM 717 C CA . LEU A 1 89 ? -8.155 0.960 19.992 1.00 93.00 89 LEU A CA 1
ATOM 718 C C . LEU A 1 89 ? -8.769 0.655 18.617 1.00 93.00 89 LEU A C 1
ATOM 720 O O . LEU A 1 89 ? -8.546 -0.425 18.071 1.00 93.00 89 LEU A O 1
ATOM 724 N N . ILE A 1 90 ? -9.477 1.622 18.025 1.00 92.88 90 ILE A N 1
ATOM 725 C CA . ILE A 1 90 ? -9.988 1.528 16.647 1.00 92.88 90 ILE A CA 1
ATOM 726 C C . ILE A 1 90 ? -8.829 1.487 15.661 1.00 92.88 90 ILE A C 1
ATOM 728 O O . ILE A 1 90 ? -8.791 0.610 14.802 1.00 92.88 90 ILE A O 1
ATOM 732 N N . HIS A 1 91 ? -7.842 2.368 15.831 1.00 91.62 91 HIS A N 1
ATOM 733 C CA . HIS A 1 91 ? -6.646 2.371 15.000 1.00 91.62 91 HIS A CA 1
ATOM 734 C C . HIS A 1 91 ? -5.872 1.046 15.106 1.00 91.62 91 HIS A C 1
ATOM 736 O O . HIS A 1 91 ? -5.418 0.507 14.095 1.00 91.62 91 HIS A O 1
ATOM 742 N N . MET A 1 92 ? -5.774 0.464 16.307 1.00 93.38 92 MET A N 1
ATOM 743 C CA . MET A 1 92 ? -5.223 -0.881 16.482 1.00 93.38 92 MET A CA 1
ATOM 744 C C . MET A 1 92 ? -6.042 -1.923 15.713 1.00 93.38 92 MET A C 1
ATOM 746 O O . MET A 1 92 ? -5.457 -2.725 14.990 1.00 93.38 92 MET A O 1
ATOM 750 N N . GLY A 1 93 ? -7.373 -1.882 15.805 1.00 94.69 93 GLY A N 1
ATOM 751 C CA . GLY A 1 93 ? -8.264 -2.741 15.022 1.00 94.69 93 GLY A CA 1
ATOM 752 C C . GLY A 1 93 ? -8.026 -2.624 13.520 1.00 94.69 93 GLY A C 1
ATOM 753 O O . GLY A 1 93 ? -7.877 -3.639 12.843 1.00 94.69 93 GLY A O 1
ATOM 754 N N . PHE A 1 94 ? -7.867 -1.401 13.018 1.00 92.25 94 PHE A N 1
ATOM 755 C CA . PHE A 1 94 ? -7.572 -1.133 11.617 1.00 92.25 94 PHE A CA 1
ATOM 756 C C . PHE A 1 94 ? -6.219 -1.718 11.184 1.00 92.25 94 PHE A C 1
ATOM 758 O O . PHE A 1 94 ? -6.123 -2.435 10.187 1.00 92.25 94 PHE A O 1
ATOM 765 N N . LYS A 1 95 ? -5.176 -1.522 11.997 1.00 91.88 95 LYS A N 1
ATOM 766 C CA . LYS A 1 95 ? -3.846 -2.098 11.760 1.00 91.88 95 LYS A CA 1
ATOM 767 C C . LYS A 1 95 ? -3.875 -3.628 11.769 1.00 91.88 95 LYS A C 1
ATOM 769 O O . LYS A 1 95 ? -3.231 -4.252 10.929 1.00 91.88 95 LYS A O 1
ATOM 774 N N . PHE A 1 96 ? -4.615 -4.249 12.688 1.00 93.06 96 PHE A N 1
ATOM 775 C CA . PHE A 1 96 ? -4.764 -5.707 12.724 1.00 93.06 96 PHE A CA 1
ATOM 776 C C . PHE A 1 96 ? -5.627 -6.236 11.583 1.00 93.06 96 PHE A C 1
ATOM 778 O O . PHE A 1 96 ? -5.309 -7.295 11.060 1.00 93.06 96 PHE A O 1
ATOM 785 N N . ALA A 1 97 ? -6.647 -5.506 11.134 1.00 95.12 97 ALA A N 1
ATOM 786 C CA . ALA A 1 97 ? -7.412 -5.871 9.946 1.00 95.12 97 ALA A CA 1
ATOM 787 C C . ALA A 1 97 ? -6.518 -5.907 8.700 1.00 95.12 97 ALA A C 1
ATOM 789 O O . ALA A 1 97 ? -6.542 -6.891 7.956 1.00 95.12 97 ALA A O 1
ATOM 790 N N . ALA A 1 98 ? -5.649 -4.903 8.546 1.00 91.94 98 ALA A N 1
ATOM 791 C CA . ALA A 1 98 ? -4.667 -4.848 7.470 1.00 91.94 98 ALA A CA 1
ATOM 792 C C . ALA A 1 98 ? -3.655 -6.005 7.553 1.00 91.94 98 ALA A C 1
ATOM 794 O O . ALA A 1 98 ? -3.371 -6.669 6.555 1.00 91.94 98 ALA A O 1
ATOM 795 N N . ARG A 1 99 ? -3.150 -6.296 8.760 1.00 88.12 99 ARG A N 1
ATOM 796 C CA . ARG A 1 99 ? -2.177 -7.375 9.021 1.00 88.12 99 ARG A CA 1
ATOM 797 C C . ARG A 1 99 ? -2.757 -8.779 8.900 1.00 88.12 99 ARG A C 1
ATOM 799 O O . ARG A 1 99 ? -2.048 -9.686 8.475 1.00 88.12 99 ARG A O 1
ATOM 806 N N . ALA A 1 100 ? -4.013 -8.966 9.281 1.00 90.44 100 ALA A N 1
ATOM 807 C CA . ALA A 1 100 ? -4.730 -10.233 9.194 1.00 90.44 100 ALA A CA 1
ATOM 808 C C . ALA A 1 100 ? -5.346 -10.467 7.806 1.00 90.44 100 ALA A C 1
ATOM 810 O O . ALA A 1 100 ? -5.915 -11.534 7.580 1.00 90.44 100 ALA A O 1
ATOM 811 N N . ARG A 1 101 ? -5.222 -9.487 6.894 1.00 89.06 101 ARG A N 1
ATOM 812 C CA . ARG A 1 101 ? -5.763 -9.510 5.527 1.00 89.06 101 ARG A CA 1
ATOM 813 C C . ARG A 1 101 ? -7.276 -9.715 5.503 1.00 89.06 101 ARG A C 1
ATOM 815 O O . ARG A 1 101 ? -7.799 -10.564 4.796 1.00 89.06 101 ARG A O 1
ATOM 822 N N . SER A 1 102 ? -7.977 -8.996 6.375 1.00 92.88 102 SER A N 1
ATOM 823 C CA . SER A 1 102 ? -9.417 -9.159 6.556 1.00 92.88 102 SER A CA 1
ATOM 824 C C . SER A 1 102 ? -10.170 -8.058 5.822 1.00 92.88 102 SER A C 1
ATOM 826 O O . SER A 1 102 ? -10.269 -6.948 6.343 1.00 92.88 102 SER A O 1
ATOM 828 N N . LEU A 1 103 ? -10.744 -8.370 4.654 1.00 93.88 103 LEU A N 1
ATOM 829 C CA . LEU A 1 103 ? -11.613 -7.452 3.903 1.00 93.88 103 LEU A CA 1
ATOM 830 C C . LEU A 1 103 ? -12.743 -6.909 4.793 1.00 93.88 103 LEU A C 1
ATOM 832 O O . LEU A 1 103 ? -12.885 -5.702 4.982 1.00 93.88 103 LEU A O 1
ATOM 836 N N . ARG A 1 104 ? -13.471 -7.818 5.454 1.00 94.88 104 ARG A N 1
ATOM 837 C CA . ARG A 1 104 ? -14.553 -7.479 6.392 1.00 94.88 104 ARG A CA 1
ATOM 838 C C . ARG A 1 104 ? -14.068 -6.632 7.572 1.00 94.88 104 ARG A C 1
ATOM 840 O O . ARG A 1 104 ? -14.778 -5.734 8.020 1.00 94.88 104 ARG A O 1
ATOM 847 N N . GLY A 1 105 ? -12.878 -6.928 8.096 1.00 95.69 105 GLY A N 1
ATOM 848 C CA . GLY A 1 105 ? -12.256 -6.143 9.158 1.00 95.69 105 GLY A CA 1
ATOM 849 C C . GLY A 1 105 ? -11.960 -4.719 8.696 1.00 95.69 105 GLY A C 1
ATOM 850 O O . GLY A 1 105 ? -12.363 -3.772 9.367 1.00 95.69 105 GLY A O 1
ATOM 851 N N . MET A 1 106 ? -11.320 -4.567 7.535 1.00 95.69 106 MET A N 1
ATOM 852 C CA . MET A 1 106 ? -10.994 -3.262 6.954 1.00 95.69 106 MET A CA 1
ATOM 853 C C . MET A 1 106 ? -12.256 -2.439 6.729 1.00 95.69 106 MET A C 1
ATOM 855 O O . MET A 1 106 ? -12.333 -1.316 7.221 1.00 95.69 106 MET A O 1
ATOM 859 N N . LYS A 1 107 ? -13.275 -3.040 6.105 1.00 94.62 107 LYS A N 1
ATOM 860 C CA . LYS A 1 107 ? -14.588 -2.429 5.888 1.00 94.62 107 LYS A CA 1
ATOM 861 C C . LYS A 1 107 ? -15.203 -1.906 7.192 1.00 94.62 107 LYS A C 1
ATOM 863 O O . LYS A 1 107 ? -15.553 -0.733 7.301 1.00 94.62 107 LYS A O 1
ATOM 868 N N . ARG A 1 108 ? -15.251 -2.747 8.232 1.00 93.94 108 ARG A N 1
ATOM 869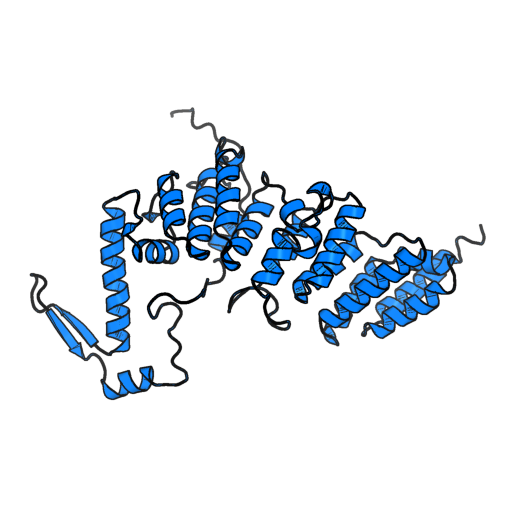 C CA . ARG A 1 108 ? -15.760 -2.365 9.562 1.00 93.94 108 ARG A CA 1
ATOM 870 C C . ARG A 1 108 ? -14.990 -1.190 10.169 1.00 93.94 108 ARG A C 1
ATOM 872 O O . ARG A 1 108 ? -15.610 -0.280 10.708 1.00 93.94 108 ARG A O 1
ATOM 879 N N . PHE A 1 109 ? -13.661 -1.233 10.148 1.00 94.44 109 PHE A N 1
ATOM 880 C CA . PHE A 1 109 ? -12.844 -0.221 10.821 1.00 94.44 109 PHE A CA 1
ATOM 881 C C . PHE A 1 109 ? -12.777 1.105 10.057 1.00 94.44 109 PHE A C 1
ATOM 883 O O . PHE A 1 109 ? -12.734 2.146 10.704 1.00 94.44 109 PHE A O 1
ATOM 890 N N . LEU A 1 110 ? -12.855 1.089 8.723 1.00 92.75 110 LEU A N 1
ATOM 891 C CA . LEU A 1 110 ? -13.010 2.304 7.915 1.00 92.75 110 LEU A CA 1
ATOM 892 C C . LEU A 1 110 ? -14.350 2.986 8.190 1.00 92.75 110 LEU A C 1
ATOM 894 O O . LEU A 1 110 ? -14.384 4.198 8.396 1.00 92.75 110 LEU A O 1
ATOM 898 N N . LYS A 1 111 ? -15.432 2.204 8.292 1.00 90.75 111 LYS A N 1
ATOM 899 C CA . LYS A 1 111 ? -16.747 2.721 8.683 1.00 90.75 111 LYS A CA 1
ATOM 900 C C . LYS A 1 111 ? -16.708 3.386 10.060 1.00 90.75 111 LYS A C 1
ATOM 902 O O . LYS A 1 111 ? -17.109 4.535 10.195 1.00 90.75 111 LYS A O 1
ATOM 907 N N . LEU A 1 112 ? -16.153 2.695 11.061 1.00 90.88 112 LEU A N 1
ATOM 908 C CA . LEU A 1 112 ? -16.006 3.235 12.419 1.00 90.88 112 LEU A CA 1
ATOM 909 C C . LEU A 1 112 ? -15.145 4.504 12.464 1.00 90.88 112 LEU A C 1
ATOM 911 O O . LEU A 1 112 ? -15.401 5.377 13.288 1.00 90.88 112 LEU A O 1
ATOM 915 N N . GLN A 1 113 ? -14.118 4.604 11.614 1.00 89.62 113 GLN A N 1
ATOM 916 C CA . GLN A 1 113 ? -13.296 5.809 11.515 1.00 89.62 113 GLN A CA 1
ATOM 917 C C . GLN A 1 113 ? -14.111 6.981 10.953 1.00 89.62 113 GLN A C 1
ATOM 919 O O . GLN A 1 113 ? -14.080 8.066 11.530 1.00 89.62 113 GLN A O 1
ATOM 924 N N . ARG A 1 114 ? -14.881 6.753 9.879 1.00 86.94 114 ARG A N 1
ATOM 925 C CA . ARG A 1 114 ? -15.756 7.772 9.279 1.00 86.94 114 ARG A CA 1
ATOM 926 C C . ARG A 1 114 ? -16.832 8.246 10.256 1.00 86.94 114 ARG A C 1
ATOM 928 O O . ARG A 1 114 ? -17.017 9.444 10.402 1.00 86.94 114 ARG A O 1
ATOM 935 N N . GLU A 1 115 ? -17.500 7.330 10.957 1.00 87.38 115 GLU A N 1
ATOM 936 C CA . GLU A 1 115 ? -18.560 7.654 11.931 1.00 87.38 115 GLU A CA 1
ATOM 937 C C . GLU A 1 115 ? -18.080 8.546 13.084 1.00 87.38 115 GLU A C 1
ATOM 939 O O . GLU A 1 115 ? -18.887 9.189 13.751 1.00 87.38 115 GLU A O 1
ATOM 944 N N . ARG A 1 116 ? -16.771 8.580 13.349 1.00 83.69 116 ARG A N 1
ATOM 945 C CA . ARG A 1 116 ? -16.192 9.446 14.381 1.00 83.69 116 ARG A CA 1
ATOM 946 C C . ARG A 1 116 ? -15.858 10.845 13.905 1.00 83.69 116 ARG A C 1
ATOM 948 O O . ARG A 1 116 ? -15.446 11.635 14.747 1.00 83.69 116 ARG A O 1
ATOM 955 N N . ASP A 1 117 ? -15.989 11.098 12.606 1.00 74.88 117 ASP A N 1
ATOM 956 C CA . ASP A 1 117 ? -15.582 12.328 11.921 1.00 74.88 117 ASP A CA 1
ATOM 957 C C . ASP A 1 117 ? -14.130 12.749 12.218 1.00 74.88 117 ASP A C 1
ATOM 959 O O . ASP A 1 117 ? -13.705 13.887 12.042 1.00 74.88 117 ASP A O 1
ATOM 963 N N . ASN A 1 118 ? -13.328 11.783 12.666 1.00 71.19 118 ASN A N 1
ATOM 964 C CA . ASN A 1 118 ? -11.908 11.948 12.871 1.00 71.19 118 ASN A CA 1
ATOM 965 C C . ASN A 1 118 ? -11.262 11.479 11.568 1.00 71.19 118 ASN A C 1
ATOM 967 O O . ASN A 1 118 ? -11.276 10.284 11.257 1.00 71.19 118 ASN A O 1
ATOM 971 N N . GLY A 1 119 ? -10.716 12.409 10.783 1.00 80.06 119 GLY A N 1
ATOM 972 C CA . GLY A 1 119 ? -9.895 12.070 9.620 1.00 80.06 119 GLY A CA 1
ATOM 973 C C . GLY A 1 119 ? -8.773 11.080 9.974 1.00 80.06 119 GLY A C 1
ATOM 974 O O . GLY A 1 119 ? -8.512 10.777 11.141 1.00 80.06 119 GLY A O 1
ATOM 975 N N . MET A 1 120 ? -8.087 10.547 8.967 1.00 87.19 120 MET A N 1
ATOM 976 C CA . MET A 1 120 ? -6.959 9.645 9.202 1.00 87.19 120 MET A CA 1
ATOM 977 C C . MET A 1 120 ? -5.662 10.444 9.199 1.00 87.19 120 MET A C 1
ATOM 979 O O . MET A 1 120 ? -5.384 11.142 8.234 1.00 87.19 120 MET A O 1
ATOM 983 N N . SER A 1 121 ? -4.850 10.332 10.251 1.00 88.19 121 SER A N 1
ATOM 984 C CA . SER A 1 121 ? -3.555 11.019 10.271 1.00 88.19 121 SER A CA 1
ATOM 985 C C . SER A 1 121 ? -2.520 10.329 9.376 1.00 88.19 121 SER A C 1
ATOM 987 O O . SER A 1 121 ? -2.611 9.131 9.088 1.00 88.19 121 SER A O 1
ATOM 989 N N . ARG A 1 122 ? -1.460 11.063 9.012 1.00 87.69 122 ARG A N 1
ATOM 990 C CA . ARG A 1 122 ? -0.384 10.589 8.121 1.00 87.69 122 ARG A CA 1
ATOM 991 C C . ARG A 1 122 ? 0.253 9.306 8.640 1.00 87.69 122 ARG A C 1
ATOM 993 O O . ARG A 1 122 ? 0.459 8.347 7.897 1.00 87.69 122 ARG A O 1
ATOM 1000 N N . ASN A 1 123 ? 0.518 9.274 9.943 1.00 87.56 123 ASN A N 1
ATOM 1001 C CA . ASN A 1 123 ? 1.124 8.126 10.608 1.00 87.56 123 ASN A CA 1
ATOM 1002 C C . ASN A 1 123 ? 0.182 6.921 10.611 1.00 87.56 123 ASN A C 1
ATOM 1004 O O . ASN A 1 123 ? 0.626 5.794 10.384 1.00 87.56 123 ASN A O 1
ATOM 1008 N N . GLN A 1 124 ? -1.118 7.147 10.821 1.00 88.62 124 GLN A N 1
ATOM 1009 C CA . GLN A 1 124 ? -2.110 6.078 10.785 1.00 88.62 124 GLN A CA 1
ATOM 1010 C C . GLN A 1 124 ? -2.211 5.480 9.379 1.00 88.62 124 GLN A C 1
ATOM 1012 O O . GLN A 1 124 ? -2.065 4.264 9.240 1.00 88.62 124 GLN A O 1
ATOM 1017 N N . PHE A 1 125 ? -2.358 6.325 8.355 1.00 90.06 125 PHE A N 1
ATOM 1018 C CA . PHE A 1 125 ? -2.449 5.918 6.954 1.00 90.06 125 PHE A CA 1
ATOM 1019 C C . PHE A 1 125 ? -1.218 5.116 6.515 1.00 90.06 125 PHE A C 1
ATOM 1021 O O . PHE A 1 125 ? -1.341 3.967 6.084 1.00 90.06 125 PHE A O 1
ATOM 1028 N N . ARG A 1 126 ? -0.009 5.658 6.731 1.00 85.75 126 ARG A N 1
ATOM 1029 C CA . ARG A 1 126 ? 1.257 4.967 6.420 1.00 85.75 126 ARG A CA 1
ATOM 1030 C C . ARG A 1 126 ? 1.373 3.630 7.139 1.00 85.75 126 ARG A C 1
ATOM 1032 O O . ARG A 1 126 ? 1.753 2.633 6.529 1.00 85.75 126 ARG A O 1
ATOM 1039 N N . SER A 1 127 ? 1.026 3.584 8.428 1.00 86.75 127 SER A N 1
ATOM 1040 C CA . SER A 1 127 ? 1.145 2.356 9.221 1.00 86.75 127 SER A CA 1
ATOM 1041 C C . SER A 1 127 ? 0.258 1.215 8.716 1.00 86.75 127 SER A C 1
ATOM 1043 O O . SER A 1 127 ? 0.592 0.051 8.951 1.00 86.75 127 SER A O 1
ATOM 1045 N N . VAL A 1 128 ? -0.845 1.548 8.037 1.00 89.50 128 VAL A N 1
ATOM 1046 C CA . VAL A 1 128 ? -1.806 0.611 7.446 1.00 89.50 128 VAL A CA 1
ATOM 1047 C C . VAL A 1 128 ? -1.354 0.201 6.051 1.00 89.50 128 VAL A C 1
ATOM 1049 O O . VAL A 1 128 ? -1.228 -0.995 5.797 1.00 89.50 128 VAL A O 1
ATOM 1052 N N . ILE A 1 129 ? -1.022 1.171 5.190 1.00 87.12 129 ILE A N 1
ATOM 1053 C CA . ILE A 1 129 ? -0.470 0.937 3.846 1.00 87.12 129 ILE A CA 1
ATOM 1054 C C . ILE A 1 129 ? 0.757 0.019 3.907 1.00 87.12 129 ILE A C 1
ATOM 1056 O O . ILE A 1 129 ? 0.871 -0.927 3.130 1.00 87.12 129 ILE A O 1
ATOM 1060 N N . ALA A 1 130 ? 1.632 0.209 4.899 1.00 82.56 130 ALA A N 1
ATOM 1061 C CA . ALA A 1 130 ? 2.807 -0.634 5.120 1.00 82.56 130 ALA A CA 1
ATOM 1062 C C . ALA A 1 130 ? 2.483 -2.120 5.398 1.00 82.56 130 ALA A C 1
ATOM 1064 O O . ALA A 1 130 ? 3.389 -2.950 5.447 1.00 82.56 130 ALA A O 1
ATOM 1065 N N . LYS A 1 131 ? 1.213 -2.483 5.628 1.00 85.19 131 LYS A N 1
ATOM 1066 C CA . LYS A 1 131 ? 0.758 -3.870 5.842 1.00 85.19 131 LYS A CA 1
ATOM 1067 C C . LYS A 1 131 ? 0.170 -4.507 4.586 1.00 85.19 131 LYS A C 1
ATOM 1069 O O . LYS A 1 131 ? -0.138 -5.698 4.603 1.00 85.19 131 LYS A O 1
ATOM 1074 N N . PHE A 1 132 ? 0.074 -3.762 3.489 1.00 83.81 132 PHE A N 1
ATOM 1075 C CA . PHE A 1 132 ? -0.388 -4.261 2.201 1.00 83.81 132 PHE A CA 1
ATOM 1076 C C . PHE A 1 132 ? 0.768 -4.904 1.425 1.00 83.81 132 PHE A C 1
ATOM 1078 O O . PHE A 1 132 ? 1.435 -4.294 0.588 1.00 83.81 132 PHE A O 1
ATOM 1085 N N . SER A 1 133 ? 1.022 -6.174 1.752 1.00 67.81 133 SER A N 1
ATOM 1086 C CA . SER A 1 133 ? 1.938 -7.043 1.010 1.00 67.81 133 SER A CA 1
ATOM 1087 C C . SER A 1 133 ? 1.175 -7.835 -0.059 1.00 67.81 133 SER A C 1
ATOM 1089 O O . SER A 1 133 ? 0.280 -8.618 0.277 1.00 67.81 133 SER A O 1
ATOM 1091 N N . ILE A 1 134 ? 1.534 -7.621 -1.332 1.00 58.19 134 ILE A N 1
ATOM 1092 C CA . ILE A 1 134 ? 0.966 -8.321 -2.503 1.00 58.19 134 ILE A CA 1
ATOM 1093 C C . ILE A 1 134 ? 2.018 -9.219 -3.200 1.00 58.19 134 ILE A C 1
ATOM 1095 O O . ILE A 1 134 ? 1.653 -10.210 -3.824 1.00 58.19 134 ILE A O 1
ATOM 1099 N N . GLY A 1 135 ? 3.321 -8.929 -3.056 1.00 54.12 135 GLY A N 1
ATOM 1100 C CA . GLY A 1 135 ? 4.419 -9.629 -3.752 1.00 54.12 135 GLY A CA 1
ATOM 1101 C C . GLY A 1 135 ? 5.166 -10.688 -2.923 1.00 54.12 135 GLY A C 1
ATOM 1102 O O . GLY A 1 135 ? 4.956 -10.814 -1.714 1.00 54.12 135 GLY A O 1
ATOM 1103 N N . HIS A 1 136 ? 6.082 -11.427 -3.571 1.00 41.12 136 HIS A N 1
ATOM 1104 C CA . HIS A 1 136 ? 6.856 -12.524 -2.956 1.00 41.12 136 HIS A CA 1
ATOM 1105 C C . HIS A 1 136 ? 7.784 -12.087 -1.813 1.00 41.12 136 HIS A C 1
ATOM 1107 O O . HIS A 1 136 ? 8.098 -12.894 -0.943 1.00 41.12 136 HIS A O 1
ATOM 1113 N N . ARG A 1 137 ? 8.168 -10.805 -1.794 1.00 46.75 137 ARG A N 1
ATOM 1114 C CA . ARG A 1 137 ? 9.146 -10.215 -0.864 1.00 46.75 137 ARG A CA 1
ATOM 1115 C C . ARG A 1 137 ? 8.607 -9.037 -0.060 1.00 46.75 137 ARG A C 1
ATOM 1117 O O . ARG A 1 137 ? 9.378 -8.240 0.466 1.00 46.75 137 ARG A O 1
ATOM 1124 N N . GLY A 1 138 ? 7.287 -8.856 -0.008 1.00 42.75 138 GLY A N 1
ATOM 1125 C CA . GLY A 1 138 ? 6.732 -7.687 0.667 1.00 42.75 138 GLY A CA 1
ATOM 1126 C C . GLY A 1 138 ? 7.143 -7.651 2.142 1.00 42.75 138 GLY A C 1
ATOM 1127 O O . GLY A 1 138 ? 6.975 -8.643 2.843 1.00 42.75 138 GLY A O 1
ATOM 1128 N N . LEU A 1 139 ? 7.606 -6.483 2.604 1.00 41.25 139 LEU A N 1
ATOM 1129 C CA . LEU A 1 139 ? 8.023 -6.120 3.979 1.00 41.25 139 LEU A CA 1
ATOM 1130 C C . LEU A 1 139 ? 6.992 -6.416 5.093 1.00 41.25 139 LEU A C 1
ATOM 1132 O O . LEU A 1 139 ? 7.184 -6.050 6.252 1.00 41.25 139 LEU A O 1
ATOM 1136 N N . GLY A 1 140 ? 5.849 -7.013 4.757 1.00 47.81 140 GLY A N 1
ATOM 1137 C CA . GLY A 1 140 ? 4.829 -7.418 5.709 1.00 47.81 140 GLY A CA 1
ATOM 1138 C C . GLY A 1 140 ? 5.146 -8.781 6.308 1.00 47.81 140 GLY A C 1
ATOM 1139 O O . GLY A 1 140 ? 5.700 -9.648 5.645 1.00 47.81 140 GLY A O 1
ATOM 1140 N N . GLU A 1 141 ? 4.729 -9.000 7.555 1.00 51.47 141 GLU A N 1
ATOM 1141 C CA . GLU A 1 141 ? 4.797 -10.316 8.192 1.00 51.47 141 GLU A CA 1
ATOM 1142 C C . GLU A 1 141 ? 4.061 -11.362 7.323 1.00 51.47 141 GLU A C 1
ATOM 1144 O O . GLU A 1 141 ? 2.823 -11.438 7.298 1.00 51.47 141 GLU A O 1
ATOM 1149 N N . ILE A 1 142 ? 4.844 -12.157 6.579 1.00 53.81 142 ILE A N 1
ATOM 1150 C CA . ILE A 1 142 ? 4.384 -13.216 5.660 1.00 53.81 142 ILE A CA 1
ATOM 1151 C C . ILE A 1 142 ? 3.624 -14.307 6.429 1.00 53.81 142 ILE A C 1
ATOM 1153 O O . ILE A 1 142 ? 2.788 -14.995 5.850 1.00 53.81 142 ILE A O 1
ATOM 1157 N N . ARG A 1 143 ? 3.807 -14.372 7.759 1.00 60.56 143 ARG A N 1
ATOM 1158 C CA . ARG A 1 143 ? 3.125 -15.285 8.694 1.00 60.56 143 ARG A CA 1
ATOM 1159 C C . ARG A 1 143 ? 1.608 -15.384 8.486 1.00 60.56 143 ARG A C 1
ATOM 1161 O O . ARG A 1 143 ? 1.018 -16.409 8.793 1.00 60.56 143 ARG A O 1
ATOM 1168 N N . ASN A 1 144 ? 0.978 -14.337 7.959 1.00 67.12 144 ASN A N 1
ATOM 1169 C CA . ASN A 1 144 ? -0.471 -14.256 7.794 1.00 67.12 144 ASN A CA 1
ATOM 1170 C C . ASN A 1 144 ? -0.943 -14.337 6.313 1.00 67.12 144 ASN A C 1
ATOM 1172 O O . ASN A 1 144 ? -2.117 -14.078 6.053 1.00 67.12 144 ASN A O 1
ATOM 1176 N N . GLY A 1 145 ? -0.072 -14.667 5.342 1.00 70.25 145 GLY A N 1
ATOM 1177 C CA . GLY A 1 145 ? -0.428 -14.911 3.925 1.00 70.25 145 GLY A CA 1
ATOM 1178 C C . GLY A 1 145 ? -0.145 -13.751 2.952 1.00 70.25 145 GLY A C 1
ATOM 1179 O O . GLY A 1 145 ? 0.786 -12.971 3.151 1.00 70.25 145 GLY A O 1
ATOM 1180 N N . ARG A 1 146 ? -0.965 -13.566 1.906 1.00 75.06 146 ARG A N 1
ATOM 1181 C CA . ARG A 1 146 ? -0.924 -12.401 0.985 1.00 75.06 146 ARG A CA 1
ATOM 1182 C C . ARG A 1 146 ? -2.319 -11.831 0.764 1.00 75.06 146 ARG A C 1
ATOM 1184 O O . ARG A 1 146 ? -3.295 -12.572 0.841 1.00 75.06 146 ARG A O 1
ATOM 1191 N N . TRP A 1 147 ? -2.406 -10.523 0.538 1.00 84.00 147 TRP A N 1
ATOM 1192 C CA . TRP A 1 147 ? -3.664 -9.920 0.102 1.00 84.00 147 TRP A CA 1
ATOM 1193 C C . TRP A 1 147 ? -4.013 -10.427 -1.298 1.00 84.00 147 TRP A C 1
ATOM 1195 O O . TRP A 1 147 ? -3.150 -10.462 -2.177 1.00 84.00 147 TRP A O 1
ATOM 1205 N N . ARG A 1 148 ? -5.280 -10.788 -1.515 1.00 85.25 148 ARG A N 1
ATOM 1206 C CA . ARG A 1 148 ? -5.803 -10.942 -2.874 1.00 85.25 148 ARG A CA 1
ATOM 1207 C C . ARG A 1 148 ? -5.899 -9.554 -3.504 1.00 85.25 148 ARG A C 1
ATOM 1209 O O . ARG A 1 148 ? -6.350 -8.617 -2.845 1.00 85.25 148 ARG A O 1
ATOM 1216 N N . ARG A 1 149 ? -5.478 -9.425 -4.768 1.00 86.62 149 ARG A N 1
ATOM 1217 C CA . ARG A 1 149 ? -5.486 -8.137 -5.486 1.00 86.62 149 ARG A CA 1
ATOM 1218 C C . ARG A 1 149 ? -6.882 -7.508 -5.503 1.00 86.62 149 ARG A C 1
ATOM 1220 O O . ARG A 1 149 ? -7.000 -6.339 -5.169 1.00 86.62 149 ARG A O 1
ATOM 1227 N N . SER A 1 150 ? -7.919 -8.293 -5.803 1.00 87.62 150 SER A N 1
ATOM 1228 C CA . SER A 1 150 ? -9.313 -7.827 -5.834 1.00 87.62 150 SER A CA 1
ATOM 1229 C C . SER A 1 150 ? -9.794 -7.294 -4.481 1.00 87.62 150 SER A C 1
ATOM 1231 O O . SER A 1 150 ? -10.297 -6.181 -4.403 1.00 87.62 150 SER A O 1
ATOM 1233 N N . GLU A 1 151 ? -9.571 -8.039 -3.397 1.00 90.88 151 GLU A N 1
ATOM 1234 C CA . GLU A 1 151 ? -9.978 -7.620 -2.048 1.00 90.88 151 GLU A CA 1
ATOM 1235 C C . GLU A 1 151 ? -9.262 -6.341 -1.607 1.00 90.88 151 GLU A C 1
ATOM 1237 O O . GLU A 1 151 ? -9.861 -5.448 -1.012 1.00 90.88 151 GLU A O 1
ATOM 1242 N N . LEU A 1 152 ? -7.964 -6.234 -1.889 1.00 91.06 152 LEU A N 1
ATOM 1243 C CA . LEU A 1 152 ? -7.215 -5.038 -1.538 1.00 91.06 152 LEU A CA 1
ATOM 1244 C C . LEU A 1 152 ? -7.618 -3.844 -2.406 1.00 91.06 152 LEU A C 1
ATOM 1246 O O . LEU A 1 152 ? -7.715 -2.738 -1.884 1.00 91.06 152 LEU A O 1
ATOM 1250 N N . LEU A 1 153 ? -7.908 -4.053 -3.691 1.00 91.81 153 LEU A N 1
ATOM 1251 C CA . LEU A 1 153 ? -8.435 -2.998 -4.550 1.00 91.81 153 LEU A CA 1
ATOM 1252 C C . LEU A 1 153 ? -9.748 -2.439 -3.991 1.00 91.81 153 LEU A C 1
ATOM 1254 O O . LEU A 1 153 ? -9.889 -1.219 -3.938 1.00 91.81 153 LEU A O 1
ATOM 1258 N N . GLN A 1 154 ? -10.627 -3.294 -3.456 1.00 94.31 154 GLN A N 1
ATOM 1259 C CA . GLN A 1 154 ? -11.843 -2.830 -2.787 1.00 94.31 154 GLN A CA 1
ATOM 1260 C C . GLN A 1 154 ? -11.539 -1.962 -1.556 1.00 94.31 154 GLN A C 1
ATOM 1262 O O . GLN A 1 154 ? -12.076 -0.869 -1.386 1.00 94.31 154 GLN A O 1
ATOM 1267 N N . VAL A 1 155 ? -10.607 -2.406 -0.704 1.00 94.62 155 VAL A N 1
ATOM 1268 C CA . VAL A 1 155 ? -10.173 -1.629 0.471 1.00 94.62 155 VAL A CA 1
ATOM 1269 C C . VAL A 1 155 ? -9.624 -0.257 0.076 1.00 94.62 155 VAL A C 1
ATOM 1271 O O . VAL A 1 155 ? -9.810 0.712 0.813 1.00 94.62 155 VAL A O 1
ATOM 1274 N N . LEU A 1 156 ? -8.921 -0.168 -1.053 1.00 92.94 156 LEU A N 1
ATOM 1275 C CA . LEU A 1 156 ? -8.338 1.077 -1.541 1.00 92.94 156 LEU A CA 1
ATOM 1276 C C . LEU A 1 156 ? -9.412 1.985 -2.146 1.00 92.94 156 LEU A C 1
ATOM 1278 O O . LEU A 1 156 ? -9.552 3.131 -1.714 1.00 92.94 156 LEU A O 1
ATOM 1282 N N . THR A 1 157 ? -10.164 1.475 -3.116 1.00 91.69 157 THR A N 1
ATOM 1283 C CA . THR A 1 157 ? -10.923 2.283 -4.084 1.00 91.69 157 THR A CA 1
ATOM 1284 C C . THR A 1 157 ? -12.436 2.273 -3.883 1.00 91.69 157 THR A C 1
ATOM 1286 O O . THR A 1 157 ? -13.090 3.183 -4.370 1.00 91.69 157 THR A O 1
ATOM 1289 N N . GLY A 1 158 ? -12.987 1.330 -3.117 1.00 92.75 158 GLY A N 1
ATOM 1290 C CA . GLY A 1 158 ? -14.432 1.214 -2.909 1.00 92.75 158 GLY A CA 1
ATOM 1291 C C . GLY A 1 158 ? -14.850 -0.239 -2.725 1.00 92.75 158 GLY A C 1
ATOM 1292 O O . GLY A 1 158 ? -14.326 -1.119 -3.396 1.00 92.75 158 GLY A O 1
ATOM 1293 N N . PHE A 1 159 ? -15.779 -0.512 -1.811 1.00 93.19 159 PHE A N 1
ATOM 1294 C CA . PHE A 1 159 ? -16.318 -1.862 -1.653 1.00 93.19 159 PHE A CA 1
ATOM 1295 C C . PHE A 1 159 ? -17.458 -2.095 -2.641 1.00 93.19 159 PHE A C 1
ATOM 1297 O O . PHE A 1 159 ? -18.326 -1.236 -2.779 1.00 93.19 159 PHE A O 1
ATOM 1304 N N . ASP A 1 160 ? -17.481 -3.269 -3.272 1.00 88.88 160 ASP A N 1
ATOM 1305 C CA . ASP A 1 160 ? -18.467 -3.607 -4.308 1.00 88.88 160 ASP A CA 1
ATOM 1306 C C . ASP A 1 160 ? -19.914 -3.486 -3.795 1.00 88.88 160 ASP A C 1
ATOM 1308 O O . ASP A 1 160 ? -20.801 -3.035 -4.508 1.00 88.88 160 ASP A O 1
ATOM 1312 N N . ASP A 1 161 ? -20.153 -3.833 -2.528 1.00 87.69 161 ASP A N 1
ATOM 1313 C CA . ASP A 1 161 ? -21.463 -3.759 -1.874 1.00 87.69 161 ASP A CA 1
ATOM 1314 C C . ASP A 1 161 ? -21.824 -2.356 -1.344 1.00 87.69 161 ASP A C 1
ATOM 1316 O O . ASP A 1 161 ? -22.925 -2.161 -0.834 1.00 87.69 161 ASP A O 1
ATOM 1320 N N . ASP A 1 162 ? -20.921 -1.379 -1.466 1.00 86.94 162 ASP A N 1
ATOM 1321 C CA . ASP A 1 162 ? -21.174 0.038 -1.179 1.00 86.94 162 ASP A CA 1
ATOM 1322 C C . ASP A 1 162 ? -21.231 0.894 -2.466 1.00 86.94 162 ASP A C 1
ATOM 1324 O O . ASP A 1 162 ? -21.346 2.117 -2.368 1.00 86.94 162 ASP A O 1
ATOM 1328 N N . ALA A 1 163 ? -21.149 0.291 -3.660 1.00 82.56 163 ALA A N 1
ATOM 1329 C CA . ALA A 1 163 ? -21.035 1.014 -4.933 1.00 82.56 163 ALA A CA 1
ATOM 1330 C C . ALA A 1 163 ? -22.212 1.971 -5.205 1.00 82.56 163 ALA A C 1
ATOM 1332 O O . ALA A 1 163 ? -22.006 3.067 -5.723 1.00 82.56 163 ALA A O 1
ATOM 1333 N N . ASP A 1 164 ? -23.422 1.595 -4.782 1.00 85.12 164 ASP A N 1
ATOM 1334 C CA . ASP A 1 164 ? -24.640 2.402 -4.947 1.00 85.12 164 ASP A CA 1
ATOM 1335 C C . ASP A 1 164 ? -24.773 3.532 -3.906 1.00 85.12 164 ASP A C 1
ATOM 1337 O O . ASP A 1 164 ? -25.680 4.366 -3.980 1.00 85.12 164 ASP A O 1
ATOM 1341 N N . LEU A 1 165 ? -23.901 3.569 -2.891 1.00 83.88 165 LEU A N 1
ATOM 1342 C CA . LEU A 1 165 ? -23.915 4.625 -1.883 1.00 83.88 165 LEU A CA 1
ATOM 1343 C C . LEU A 1 165 ? -23.296 5.909 -2.445 1.00 83.88 165 LEU A C 1
ATOM 1345 O O . LEU A 1 165 ? -22.354 5.875 -3.234 1.00 83.88 165 LEU A O 1
ATOM 1349 N N . SER A 1 166 ? -23.774 7.066 -1.974 1.00 80.69 166 SER A N 1
ATOM 1350 C CA . SER A 1 166 ? -23.139 8.351 -2.288 1.00 80.69 166 SER A CA 1
ATOM 1351 C C . SER A 1 166 ? -21.672 8.364 -1.843 1.00 80.69 166 SER A C 1
ATOM 1353 O O . SER A 1 166 ? -21.328 7.735 -0.843 1.00 80.69 166 SER A O 1
ATOM 1355 N N . MET A 1 167 ? -20.808 9.121 -2.531 1.00 74.50 167 MET A N 1
ATOM 1356 C CA . MET A 1 167 ? -19.365 9.180 -2.225 1.00 74.50 167 MET A CA 1
ATOM 1357 C C . MET A 1 167 ? -19.065 9.472 -0.745 1.00 74.50 167 MET A C 1
ATOM 1359 O O . MET A 1 167 ? -18.149 8.896 -0.168 1.00 74.50 167 MET A O 1
ATOM 1363 N N . GLU A 1 168 ? -19.871 10.318 -0.098 1.00 72.88 168 GLU A N 1
ATOM 1364 C CA . GLU A 1 168 ? -19.750 10.642 1.333 1.00 72.88 168 GLU A CA 1
ATOM 1365 C C . GLU A 1 168 ? -20.021 9.438 2.253 1.00 72.88 168 GLU A C 1
ATOM 1367 O O . GLU A 1 168 ? -19.468 9.333 3.350 1.00 72.88 168 GLU A O 1
ATOM 1372 N N . LYS A 1 169 ? -20.870 8.514 1.794 1.00 77.19 169 LYS A N 1
ATOM 1373 C CA . LYS A 1 169 ? -21.268 7.289 2.493 1.00 77.19 169 LYS A CA 1
ATOM 1374 C C . LYS A 1 169 ? -20.408 6.087 2.121 1.00 77.19 169 LYS A C 1
ATOM 1376 O O . LYS A 1 169 ? -20.545 5.055 2.770 1.00 77.19 169 LYS A O 1
ATOM 1381 N N . GLN A 1 170 ? -19.520 6.211 1.136 1.00 84.06 170 GLN A N 1
ATOM 1382 C CA . GLN A 1 170 ? -18.505 5.208 0.844 1.00 84.06 170 GLN A CA 1
ATOM 1383 C C . GLN A 1 170 ? -17.311 5.369 1.800 1.00 84.06 170 GLN A C 1
ATOM 1385 O O . GLN A 1 170 ? -16.878 6.474 2.150 1.00 84.06 170 GLN A O 1
ATOM 1390 N N . TYR A 1 171 ? -16.777 4.241 2.268 1.00 86.38 171 TYR A N 1
ATOM 1391 C CA . TYR A 1 171 ? -15.733 4.205 3.296 1.00 86.38 171 TYR A CA 1
ATOM 1392 C C . TYR A 1 171 ? -14.580 3.299 2.879 1.00 86.38 171 TYR A C 1
ATOM 1394 O O . TYR A 1 171 ? -14.347 2.262 3.480 1.00 86.38 171 TYR A O 1
ATOM 1402 N N . HIS A 1 172 ? -13.813 3.721 1.879 1.00 92.06 172 HIS A N 1
ATOM 1403 C CA . HIS A 1 172 ? -12.573 3.071 1.439 1.00 92.06 172 HIS A CA 1
ATOM 1404 C C . HIS A 1 172 ? -11.346 3.913 1.828 1.00 92.06 172 HIS A C 1
ATOM 1406 O O . HIS A 1 172 ? -11.469 5.086 2.187 1.00 92.06 172 HIS A O 1
ATOM 1412 N N . LEU A 1 173 ? -10.141 3.344 1.774 1.00 91.50 173 LEU A N 1
ATOM 1413 C CA . LEU A 1 173 ? -8.929 4.029 2.232 1.00 91.50 173 LEU A CA 1
ATOM 1414 C C . LEU A 1 173 ? -8.616 5.296 1.418 1.00 91.50 173 LEU A C 1
ATOM 1416 O O . LEU A 1 173 ? -8.202 6.299 1.998 1.00 91.50 173 LEU A O 1
ATOM 1420 N N . GLY A 1 174 ? -8.875 5.284 0.106 1.00 90.31 174 GLY A N 1
ATOM 1421 C CA . GLY A 1 174 ? -8.698 6.449 -0.771 1.00 90.31 174 GLY A CA 1
ATOM 1422 C C . GLY A 1 174 ? -9.542 7.662 -0.365 1.00 90.31 174 GLY A C 1
ATOM 1423 O O . GLY A 1 174 ? -9.155 8.798 -0.616 1.00 90.31 174 GLY A O 1
ATOM 1424 N N . SER A 1 175 ? -10.649 7.452 0.349 1.00 88.38 175 SER A N 1
ATOM 1425 C CA . SER A 1 175 ? -11.498 8.537 0.852 1.00 88.38 175 SER A CA 1
ATOM 1426 C C . SER A 1 175 ? -10.909 9.293 2.059 1.00 88.38 175 SER A C 1
ATOM 1428 O O . SER A 1 175 ? -11.467 10.300 2.492 1.00 88.38 175 SER A O 1
ATOM 1430 N N . PHE A 1 176 ? -9.787 8.808 2.603 1.00 88.19 176 PHE A N 1
ATOM 1431 C CA . PHE A 1 176 ? -8.991 9.462 3.647 1.00 88.19 176 PHE A CA 1
ATOM 1432 C C . PHE A 1 176 ? -7.652 9.998 3.102 1.00 88.19 176 PHE A C 1
ATOM 1434 O O . PHE A 1 176 ? -6.775 10.385 3.874 1.00 88.19 176 PHE A O 1
ATOM 1441 N N . LEU A 1 177 ? -7.455 9.972 1.778 1.00 88.56 177 LEU A N 1
ATOM 1442 C CA . LEU A 1 177 ? -6.204 10.358 1.136 1.00 88.56 177 LEU A CA 1
ATOM 1443 C C . LEU A 1 177 ? -6.063 11.884 1.061 1.00 88.56 177 LEU A C 1
ATOM 1445 O O . LEU A 1 177 ? -6.818 12.564 0.366 1.00 88.56 177 LEU A O 1
ATOM 1449 N N . HIS A 1 178 ? -5.025 12.419 1.700 1.00 88.44 178 HIS A N 1
ATOM 1450 C CA . HIS A 1 178 ? -4.628 13.816 1.542 1.00 88.44 178 HIS A CA 1
ATOM 1451 C C . HIS A 1 178 ? -3.657 13.959 0.361 1.00 88.44 178 HIS A C 1
ATOM 1453 O O . HIS A 1 178 ? -2.448 13.824 0.520 1.00 88.44 178 HIS A O 1
ATOM 1459 N N . ARG A 1 179 ? -4.182 14.240 -0.837 1.00 87.56 179 ARG A N 1
ATOM 1460 C CA . ARG A 1 179 ? -3.411 14.244 -2.102 1.00 87.56 179 ARG A CA 1
ATOM 1461 C C . ARG A 1 179 ? -2.318 15.308 -2.217 1.00 87.56 179 ARG A C 1
ATOM 1463 O O . ARG A 1 179 ? -1.401 15.149 -3.013 1.00 87.56 179 ARG A O 1
ATOM 1470 N N . GLN A 1 180 ? -2.394 16.362 -1.408 1.00 86.31 180 GLN A N 1
ATOM 1471 C CA . GLN A 1 180 ? -1.347 17.388 -1.315 1.00 86.31 180 GLN A CA 1
ATOM 1472 C C . GLN A 1 180 ? -0.143 16.928 -0.479 1.00 86.31 180 GLN A C 1
ATOM 1474 O O . GLN A 1 180 ? 0.904 17.568 -0.485 1.00 86.31 180 GLN A O 1
ATOM 1479 N N . ASP A 1 181 ? -0.280 15.828 0.260 1.00 87.31 181 ASP A N 1
ATOM 1480 C CA . ASP A 1 181 ? 0.747 15.329 1.158 1.00 87.31 181 ASP A CA 1
ATOM 1481 C C . ASP A 1 181 ? 1.443 14.107 0.552 1.00 87.31 181 ASP A C 1
ATOM 1483 O O . ASP A 1 181 ? 0.899 12.997 0.492 1.00 87.31 181 ASP A O 1
ATOM 1487 N N . TRP A 1 182 ? 2.695 14.313 0.141 1.00 87.06 182 TRP A N 1
ATOM 1488 C CA . TRP A 1 182 ? 3.533 13.285 -0.473 1.00 87.06 182 TRP A CA 1
ATOM 1489 C C . TRP A 1 182 ? 3.608 11.991 0.348 1.00 87.06 182 TRP A C 1
ATOM 1491 O O . TRP A 1 182 ? 3.645 10.890 -0.205 1.00 87.06 182 TRP A O 1
ATOM 1501 N N . GLN A 1 183 ? 3.585 12.103 1.676 1.00 83.94 183 GLN A N 1
ATOM 1502 C CA . GLN A 1 183 ? 3.737 10.963 2.575 1.00 83.94 183 GLN A CA 1
ATOM 1503 C C . GLN A 1 183 ? 2.533 10.010 2.539 1.00 83.94 183 GLN A C 1
ATOM 1505 O O . GLN A 1 183 ? 2.685 8.838 2.899 1.00 83.94 183 GLN A O 1
ATOM 1510 N N . TYR A 1 184 ? 1.368 10.494 2.097 1.00 87.00 184 TYR A N 1
ATOM 1511 C CA . TYR A 1 184 ? 0.209 9.664 1.773 1.00 87.00 184 TYR A CA 1
ATOM 1512 C C . TYR A 1 184 ? 0.316 9.107 0.354 1.00 87.00 184 TYR A C 1
ATOM 1514 O O . TYR A 1 184 ? 0.184 7.897 0.154 1.00 87.00 184 TYR A O 1
ATOM 1522 N N . LEU A 1 185 ? 0.580 9.990 -0.616 1.00 89.62 185 LEU A N 1
ATOM 1523 C CA . LEU A 1 185 ? 0.521 9.673 -2.041 1.00 89.62 185 LEU A CA 1
ATOM 1524 C C . LEU A 1 185 ? 1.539 8.599 -2.446 1.00 89.62 185 LEU A C 1
ATOM 1526 O O . LEU A 1 185 ? 1.183 7.654 -3.145 1.00 89.62 185 LEU A O 1
ATOM 1530 N N . HIS A 1 186 ? 2.776 8.687 -1.947 1.00 87.31 186 HIS A N 1
ATOM 1531 C CA . HIS A 1 186 ? 3.848 7.739 -2.260 1.00 87.31 186 HIS A CA 1
ATOM 1532 C C . HIS A 1 186 ? 3.424 6.282 -2.006 1.00 87.31 186 HIS A C 1
ATOM 1534 O O . HIS A 1 186 ? 3.397 5.458 -2.922 1.00 87.31 186 HIS A O 1
ATOM 1540 N N . GLY A 1 187 ? 3.032 5.971 -0.765 1.00 86.19 187 GLY A N 1
ATOM 1541 C CA . GLY A 1 187 ? 2.641 4.615 -0.384 1.00 86.19 187 GLY A CA 1
ATOM 1542 C C . GLY A 1 187 ? 1.346 4.162 -1.060 1.00 86.19 187 GLY A C 1
ATOM 1543 O O . GLY A 1 187 ? 1.229 2.999 -1.432 1.00 86.19 187 GLY A O 1
ATOM 1544 N N . TRP A 1 188 ? 0.396 5.079 -1.244 1.00 92.00 188 TRP A N 1
ATOM 1545 C CA . TRP A 1 188 ? -0.867 4.826 -1.933 1.00 92.00 188 TRP A CA 1
ATOM 1546 C C . TRP A 1 188 ? -0.658 4.357 -3.380 1.00 92.00 188 TRP A C 1
ATOM 1548 O O . TRP A 1 188 ? -1.096 3.260 -3.735 1.00 92.00 188 TRP A O 1
ATOM 1558 N N . VAL A 1 189 ? 0.084 5.128 -4.182 1.00 92.88 189 VAL A N 1
ATOM 1559 C CA . VAL A 1 189 ? 0.339 4.816 -5.599 1.00 92.88 189 VAL A CA 1
ATOM 1560 C C . VAL A 1 189 ? 1.124 3.507 -5.743 1.00 92.88 189 VAL A C 1
ATOM 1562 O O . VAL A 1 189 ? 0.804 2.693 -6.609 1.00 92.88 189 VAL A O 1
ATOM 1565 N N . ALA A 1 190 ? 2.076 3.229 -4.842 1.00 89.06 190 ALA A N 1
ATOM 1566 C CA . ALA A 1 190 ? 2.783 1.945 -4.835 1.00 89.06 190 ALA A CA 1
ATOM 1567 C C . ALA A 1 190 ? 1.856 0.741 -4.637 1.00 89.06 190 ALA A C 1
ATOM 1569 O O . ALA A 1 190 ? 2.064 -0.317 -5.233 1.00 89.06 190 ALA A O 1
ATOM 1570 N N . VAL A 1 191 ? 0.847 0.856 -3.769 1.00 88.44 191 VAL A N 1
ATOM 1571 C CA . VAL A 1 191 ? -0.088 -0.254 -3.559 1.00 88.44 191 VAL A CA 1
ATOM 1572 C C . VAL A 1 191 ? -1.012 -0.415 -4.768 1.00 88.44 191 VAL A C 1
ATOM 1574 O O . VAL A 1 191 ? -1.235 -1.552 -5.182 1.00 88.44 191 VAL A O 1
ATOM 1577 N N . LEU A 1 192 ? -1.473 0.680 -5.386 1.00 91.88 192 LEU A N 1
ATOM 1578 C CA . LEU A 1 192 ? -2.252 0.620 -6.632 1.00 91.88 192 LEU A CA 1
ATOM 1579 C C . LEU A 1 192 ? -1.488 -0.101 -7.754 1.00 91.88 192 LEU A C 1
ATOM 1581 O O . LEU A 1 192 ? -2.049 -0.985 -8.405 1.00 91.88 192 LEU A O 1
ATOM 1585 N N . ALA A 1 193 ? -0.195 0.191 -7.916 1.00 90.12 193 ALA A N 1
ATOM 1586 C CA . ALA A 1 193 ? 0.665 -0.490 -8.885 1.00 90.12 193 ALA A CA 1
ATOM 1587 C C . ALA A 1 193 ? 0.738 -1.996 -8.647 1.00 90.12 193 ALA A C 1
ATOM 1589 O O . ALA A 1 193 ? 0.535 -2.786 -9.565 1.00 90.12 193 ALA A O 1
ATOM 1590 N N . ARG A 1 194 ? 0.920 -2.422 -7.394 1.00 84.81 194 ARG A N 1
ATOM 1591 C CA . ARG A 1 194 ? 0.935 -3.852 -7.041 1.00 84.81 194 ARG A CA 1
ATOM 1592 C C . ARG A 1 194 ? -0.421 -4.540 -7.262 1.00 84.81 194 ARG A C 1
ATOM 1594 O O . ARG A 1 194 ? -0.467 -5.752 -7.496 1.00 84.81 194 ARG A O 1
ATOM 1601 N N . CYS A 1 195 ? -1.517 -3.786 -7.180 1.00 86.19 195 CYS A N 1
ATOM 1602 C CA . CYS A 1 195 ? -2.856 -4.245 -7.549 1.00 86.19 195 CYS A CA 1
ATOM 1603 C C . CYS A 1 195 ? -3.089 -4.277 -9.068 1.00 86.19 195 CYS A C 1
ATOM 1605 O O . CYS A 1 195 ? -4.127 -4.786 -9.480 1.00 86.19 195 CYS A O 1
ATOM 1607 N N . LYS A 1 196 ? -2.144 -3.789 -9.886 1.00 88.94 196 LYS A N 1
ATOM 1608 C CA . LYS A 1 196 ? -2.292 -3.586 -11.336 1.00 88.94 196 LYS A CA 1
ATOM 1609 C C . LYS A 1 196 ? -3.442 -2.640 -11.705 1.00 88.94 196 LYS A C 1
ATOM 1611 O O . LYS A 1 196 ? -4.085 -2.804 -12.734 1.00 88.94 196 LYS A O 1
ATOM 1616 N N . ALA A 1 197 ? -3.714 -1.653 -10.853 1.00 91.50 197 ALA A N 1
ATOM 1617 C CA . ALA A 1 197 ? -4.784 -0.679 -11.057 1.00 91.50 197 ALA A CA 1
ATOM 1618 C C . ALA A 1 197 ? -4.278 0.532 -11.864 1.00 91.50 197 ALA A C 1
ATOM 1620 O O . ALA A 1 197 ? -4.189 1.637 -11.330 1.00 91.50 197 ALA A O 1
ATOM 1621 N N . SER A 1 198 ? -3.890 0.319 -13.128 1.00 96.00 198 SER A N 1
ATOM 1622 C CA . SER A 1 198 ? -3.282 1.365 -13.967 1.00 96.00 198 SER A CA 1
ATOM 1623 C C . SER A 1 198 ? -4.203 2.566 -14.189 1.00 96.00 198 SER A C 1
ATOM 1625 O O . SER A 1 198 ? -3.735 3.700 -14.120 1.00 96.00 198 SER A O 1
ATOM 1627 N N . ASP A 1 199 ? -5.511 2.345 -14.349 1.00 96.94 199 ASP A N 1
ATOM 1628 C CA . ASP A 1 199 ? -6.498 3.427 -14.477 1.00 96.94 199 ASP A CA 1
ATOM 1629 C C . ASP A 1 199 ? -6.527 4.326 -13.232 1.00 96.94 199 ASP A C 1
ATOM 1631 O O . ASP A 1 199 ? -6.444 5.546 -13.347 1.00 96.94 199 ASP A O 1
ATOM 1635 N N . ALA A 1 200 ? -6.515 3.737 -12.033 1.00 95.25 200 ALA A N 1
ATOM 1636 C CA . ALA A 1 200 ? -6.466 4.500 -10.785 1.00 95.25 200 ALA A CA 1
ATOM 1637 C C . ALA A 1 200 ? -5.146 5.282 -10.635 1.00 95.25 200 ALA A C 1
ATOM 1639 O O . ALA A 1 200 ? -5.138 6.412 -10.154 1.00 95.25 200 ALA A O 1
ATOM 1640 N N . ILE A 1 201 ? -4.012 4.715 -11.067 1.00 96.38 201 ILE A N 1
ATOM 1641 C CA . ILE A 1 201 ? -2.726 5.438 -11.083 1.00 96.38 201 ILE A CA 1
ATOM 1642 C C . ILE A 1 201 ? -2.787 6.607 -12.068 1.00 96.38 201 ILE A C 1
ATOM 1644 O O . ILE A 1 201 ? -2.272 7.684 -11.772 1.00 96.38 201 ILE A O 1
ATOM 1648 N N . TRP A 1 202 ? -3.421 6.411 -13.225 1.00 97.25 202 TRP A N 1
ATOM 1649 C CA . TRP A 1 202 ? -3.590 7.449 -14.233 1.00 97.25 202 TRP A CA 1
ATOM 1650 C C . TRP A 1 202 ? -4.453 8.609 -13.726 1.00 97.25 202 TRP A C 1
ATOM 1652 O O . TRP A 1 202 ? -4.103 9.770 -13.931 1.00 97.25 202 TRP A O 1
ATOM 1662 N N . GLU A 1 203 ? -5.539 8.322 -13.011 1.00 95.81 203 GLU A N 1
ATOM 1663 C CA . GLU A 1 203 ? -6.362 9.343 -12.354 1.00 95.81 203 GLU A CA 1
ATOM 1664 C C . GLU A 1 203 ? -5.565 10.147 -11.319 1.00 95.81 203 GLU A C 1
ATOM 1666 O O . GLU A 1 203 ? -5.646 11.378 -11.285 1.00 95.81 203 GLU A O 1
ATOM 1671 N N . GLU A 1 204 ? -4.748 9.475 -10.501 1.00 95.62 204 GLU A N 1
ATOM 1672 C CA . GLU A 1 204 ? -3.863 10.152 -9.549 1.00 95.62 204 GLU A CA 1
ATOM 1673 C C . GLU A 1 204 ? -2.773 10.971 -10.265 1.00 95.62 204 GLU A C 1
ATOM 1675 O O . GLU A 1 204 ? -2.425 12.055 -9.796 1.00 95.62 204 GLU A O 1
ATOM 1680 N N . TRP A 1 205 ? -2.288 10.534 -11.434 1.00 96.19 205 TRP A N 1
ATOM 1681 C CA . TRP A 1 205 ? -1.395 11.339 -12.276 1.00 96.19 205 TRP A CA 1
ATOM 1682 C C . TRP A 1 205 ? -2.071 12.624 -12.768 1.00 96.19 205 TRP A C 1
ATOM 1684 O O . TRP A 1 205 ? -1.482 13.702 -12.673 1.00 96.19 205 TRP A O 1
ATOM 1694 N N . GLN A 1 206 ? -3.317 12.553 -13.255 1.00 96.00 206 GLN A N 1
ATOM 1695 C CA . GLN A 1 206 ? -4.042 13.754 -13.693 1.00 96.00 206 GLN A CA 1
ATOM 1696 C C . GLN A 1 206 ? -4.184 14.771 -12.552 1.00 96.00 206 GLN A C 1
ATOM 1698 O O . GLN A 1 206 ? -4.010 15.972 -12.765 1.00 96.00 206 GLN A O 1
ATOM 1703 N N . GLN A 1 207 ? -4.427 14.294 -11.330 1.00 94.06 207 GLN A N 1
ATOM 1704 C CA . GLN A 1 207 ? -4.489 15.142 -10.140 1.00 94.06 207 GLN A CA 1
ATOM 1705 C C . GLN A 1 207 ? -3.108 15.683 -9.744 1.00 94.06 207 GLN A C 1
ATOM 1707 O O . GLN A 1 207 ? -2.974 16.859 -9.401 1.00 94.06 207 GLN A O 1
ATOM 1712 N N . TRP A 1 208 ? -2.059 14.867 -9.854 1.00 94.12 208 TRP A N 1
ATOM 1713 C CA . TRP A 1 208 ? -0.682 15.287 -9.612 1.00 94.12 208 TRP A CA 1
ATOM 1714 C C . TRP A 1 208 ? -0.243 16.413 -10.555 1.00 94.12 208 TRP A C 1
ATOM 1716 O O . TRP A 1 208 ? 0.391 17.370 -10.107 1.00 94.12 208 TRP A O 1
ATOM 1726 N N . LYS A 1 209 ? -0.647 16.379 -11.834 1.00 92.88 209 LYS A N 1
ATOM 1727 C CA . LYS A 1 209 ? -0.321 17.434 -12.811 1.00 92.88 209 LYS A CA 1
ATOM 1728 C C . LYS A 1 209 ? -0.757 18.830 -12.372 1.00 92.88 209 LYS A C 1
ATOM 1730 O O . LYS A 1 209 ? -0.098 19.811 -12.722 1.00 92.88 209 LYS A O 1
ATOM 1735 N N . VAL A 1 210 ? -1.846 18.922 -11.610 1.00 92.50 210 VAL A N 1
ATOM 1736 C CA . VAL A 1 210 ? -2.402 20.189 -11.119 1.00 92.50 210 VAL A CA 1
ATOM 1737 C C . VAL A 1 210 ? -2.075 20.479 -9.650 1.00 92.50 210 VAL A C 1
ATOM 1739 O O . VAL A 1 210 ? -2.452 21.536 -9.151 1.00 92.50 210 VAL A O 1
ATOM 1742 N N . CYS A 1 211 ? -1.357 19.578 -8.976 1.00 90.56 211 CYS A N 1
ATOM 1743 C CA . CYS A 1 211 ? -0.971 19.687 -7.571 1.00 90.56 211 CYS A CA 1
ATOM 1744 C C . CYS A 1 211 ? 0.063 20.801 -7.338 1.00 90.56 211 CYS A C 1
ATOM 1746 O O . CYS A 1 211 ? 0.990 20.986 -8.136 1.00 90.56 211 CYS A O 1
ATOM 1748 N N . ASP A 1 212 ? -0.048 21.511 -6.212 1.00 89.38 212 ASP A N 1
ATOM 1749 C CA . ASP A 1 212 ? 0.850 22.620 -5.873 1.00 89.38 212 ASP A CA 1
ATOM 1750 C C . ASP A 1 212 ? 2.296 22.150 -5.708 1.00 89.38 212 ASP A C 1
ATOM 1752 O O . ASP A 1 212 ? 3.210 22.818 -6.186 1.00 89.38 212 ASP A O 1
ATOM 1756 N N . ALA A 1 213 ? 2.511 20.963 -5.132 1.00 86.94 213 ALA A N 1
ATOM 1757 C CA . ALA A 1 213 ? 3.844 20.371 -4.988 1.00 86.94 213 ALA A CA 1
ATOM 1758 C C . ALA A 1 213 ? 4.539 20.126 -6.341 1.00 86.94 213 ALA A C 1
ATOM 1760 O O . ALA A 1 213 ? 5.766 20.136 -6.422 1.00 86.94 213 ALA A O 1
ATOM 1761 N N . ARG A 1 214 ? 3.764 19.931 -7.416 1.00 90.06 214 ARG A N 1
ATOM 1762 C CA . ARG A 1 214 ? 4.297 19.792 -8.774 1.00 90.06 214 ARG A CA 1
ATOM 1763 C C . ARG A 1 214 ? 4.478 21.148 -9.460 1.00 90.06 214 ARG A C 1
ATOM 1765 O O . ARG A 1 214 ? 5.492 21.364 -10.118 1.00 90.06 214 ARG A O 1
ATOM 1772 N N . ARG A 1 215 ? 3.503 22.056 -9.315 1.00 90.81 215 ARG A N 1
ATOM 1773 C CA . ARG A 1 215 ? 3.491 23.389 -9.954 1.00 90.81 215 ARG A CA 1
ATOM 1774 C C . ARG A 1 215 ? 4.483 24.372 -9.332 1.00 90.81 215 ARG A C 1
ATOM 1776 O O . ARG A 1 215 ? 5.003 25.232 -10.033 1.00 90.81 215 ARG A O 1
ATOM 1783 N N . ARG A 1 216 ? 4.731 24.254 -8.028 1.00 89.69 216 ARG A N 1
ATOM 1784 C CA . ARG A 1 216 ? 5.648 25.090 -7.240 1.00 89.69 216 ARG A CA 1
ATOM 1785 C C . ARG A 1 216 ? 6.656 24.184 -6.529 1.00 89.69 216 ARG A C 1
ATOM 1787 O O . ARG A 1 216 ? 6.543 23.962 -5.321 1.00 89.69 216 ARG A O 1
ATOM 1794 N N . PRO A 1 217 ? 7.604 23.598 -7.280 1.00 89.12 217 PRO A N 1
ATOM 1795 C CA . PRO A 1 217 ? 8.477 22.574 -6.744 1.00 89.12 217 PRO A CA 1
ATOM 1796 C C . PRO A 1 217 ? 9.425 23.133 -5.683 1.00 89.12 217 PRO A C 1
ATOM 1798 O O . PRO A 1 217 ? 10.197 24.053 -5.934 1.00 89.12 217 PRO A O 1
ATOM 1801 N N . LYS A 1 218 ? 9.408 22.512 -4.506 1.00 88.19 218 LYS A N 1
ATOM 1802 C CA . LYS A 1 218 ? 10.389 22.719 -3.433 1.00 88.19 218 LYS A CA 1
ATOM 1803 C C . LYS A 1 218 ? 11.613 21.821 -3.588 1.00 88.19 218 LYS A C 1
ATOM 1805 O O . LYS A 1 218 ? 11.488 20.687 -4.072 1.00 88.19 218 LYS A O 1
ATOM 1810 N N . THR A 1 219 ? 12.766 22.311 -3.140 1.00 87.12 219 THR A N 1
ATOM 1811 C CA . THR A 1 219 ? 14.011 21.539 -3.025 1.00 87.12 219 THR A CA 1
ATOM 1812 C C . THR A 1 219 ? 13.881 20.468 -1.940 1.00 87.12 219 THR A C 1
ATOM 1814 O O . THR A 1 219 ? 13.094 20.595 -1.000 1.00 87.12 219 THR A O 1
ATOM 1817 N N . LEU A 1 220 ? 14.637 19.380 -2.074 1.00 84.81 220 LEU A N 1
ATOM 1818 C CA . LEU A 1 220 ? 14.710 18.330 -1.057 1.00 84.81 220 LEU A CA 1
ATOM 1819 C C . LEU A 1 220 ? 16.032 18.478 -0.298 1.00 84.81 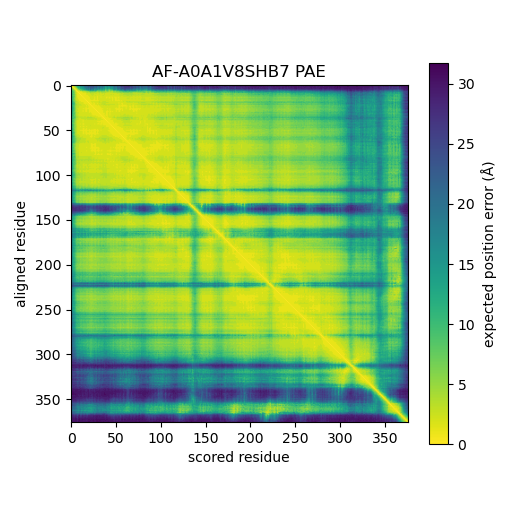220 LEU A C 1
ATOM 1821 O O . LEU A 1 220 ? 17.096 18.423 -0.915 1.00 84.81 220 LEU A O 1
ATOM 1825 N N . GLN A 1 221 ? 15.977 18.651 1.029 1.00 77.56 221 GLN A N 1
ATOM 1826 C CA . GLN A 1 221 ? 17.135 19.065 1.850 1.00 77.56 221 GLN A CA 1
ATOM 1827 C C . GLN A 1 221 ? 18.327 18.084 1.809 1.00 77.56 221 GLN A C 1
ATOM 1829 O O . GLN A 1 221 ? 19.440 18.454 2.163 1.00 77.56 221 GLN A O 1
ATOM 1834 N N . SER A 1 222 ? 18.116 16.847 1.352 1.00 73.75 222 SER A N 1
ATOM 1835 C CA . SER A 1 222 ? 19.135 15.793 1.232 1.00 73.75 222 SER A CA 1
ATOM 1836 C C . SER A 1 222 ? 19.471 15.397 -0.213 1.00 73.75 222 SER A C 1
ATOM 1838 O O . SER A 1 222 ? 20.279 14.497 -0.426 1.00 73.75 222 SER A O 1
ATOM 1840 N N . HIS A 1 223 ? 18.855 16.035 -1.215 1.00 75.69 223 HIS A N 1
ATOM 1841 C CA . HIS A 1 223 ? 18.966 15.636 -2.621 1.00 75.69 223 HIS A CA 1
ATOM 1842 C C . HIS A 1 223 ? 19.052 16.864 -3.540 1.00 75.69 223 HIS A C 1
ATOM 1844 O O . HIS A 1 223 ? 18.077 17.243 -4.184 1.00 75.69 223 HIS A O 1
ATOM 1850 N N . ALA A 1 224 ? 20.245 17.460 -3.653 1.00 66.88 224 ALA A N 1
ATOM 1851 C CA . ALA A 1 224 ? 20.477 18.728 -4.363 1.00 66.88 224 ALA A CA 1
ATOM 1852 C C . ALA A 1 224 ? 20.035 18.752 -5.844 1.00 66.88 224 ALA A C 1
ATOM 1854 O O . ALA A 1 224 ? 19.767 19.814 -6.393 1.00 66.88 224 ALA A O 1
ATOM 1855 N N . ARG A 1 225 ? 19.947 17.590 -6.506 1.00 75.56 225 ARG A N 1
ATOM 1856 C CA . ARG A 1 225 ? 19.518 17.463 -7.916 1.00 75.56 225 ARG A CA 1
ATOM 1857 C C . ARG A 1 225 ? 18.047 17.072 -8.084 1.00 75.56 225 ARG A C 1
ATOM 1859 O O . ARG A 1 225 ? 17.621 16.779 -9.202 1.00 75.56 225 ARG A O 1
ATOM 1866 N N . MET A 1 226 ? 17.292 17.024 -6.988 1.00 82.62 226 MET A N 1
ATOM 1867 C CA . MET A 1 226 ? 15.911 16.566 -6.952 1.00 82.62 226 MET A CA 1
ATOM 1868 C C . MET A 1 226 ? 15.014 17.617 -6.300 1.00 82.62 226 MET A C 1
ATOM 1870 O O . MET A 1 226 ? 15.350 18.222 -5.284 1.00 82.62 226 MET A O 1
ATOM 1874 N N . ASN A 1 227 ? 13.829 17.790 -6.868 1.00 89.88 227 ASN A N 1
ATOM 1875 C CA . ASN A 1 227 ? 12.757 18.566 -6.266 1.00 89.88 227 ASN A CA 1
ATOM 1876 C C . ASN A 1 227 ? 11.490 17.709 -6.171 1.00 89.88 227 ASN A C 1
ATOM 1878 O O . ASN A 1 227 ? 11.418 16.595 -6.696 1.00 89.88 227 ASN A O 1
ATOM 1882 N N . THR A 1 228 ? 10.490 18.233 -5.478 1.00 90.06 228 THR A N 1
ATOM 1883 C CA . THR A 1 228 ? 9.175 17.594 -5.294 1.00 90.06 228 THR A CA 1
ATOM 1884 C C . THR A 1 228 ? 8.509 17.178 -6.611 1.00 90.06 228 THR A C 1
ATOM 1886 O O . THR A 1 228 ? 7.981 16.067 -6.676 1.00 90.06 228 THR A O 1
ATOM 1889 N N . ARG A 1 229 ? 8.607 17.994 -7.673 1.00 91.62 229 ARG A N 1
ATOM 1890 C CA . ARG A 1 229 ? 8.106 17.666 -9.021 1.00 91.62 229 ARG A CA 1
ATOM 1891 C C . ARG A 1 229 ? 8.796 16.438 -9.610 1.00 91.62 229 ARG A C 1
ATOM 1893 O O . ARG A 1 229 ? 8.120 15.465 -9.916 1.00 91.62 229 ARG A O 1
ATOM 1900 N N . ILE A 1 230 ? 10.126 16.457 -9.725 1.00 90.50 230 ILE A N 1
ATOM 1901 C CA . ILE A 1 230 ? 10.895 15.353 -10.324 1.00 90.50 230 ILE A CA 1
ATOM 1902 C C . ILE A 1 230 ? 10.708 14.070 -9.503 1.00 90.50 230 ILE A C 1
ATOM 1904 O O . ILE A 1 230 ? 10.502 13.010 -10.085 1.00 90.50 230 ILE A O 1
ATOM 1908 N N . ARG A 1 231 ? 10.703 14.160 -8.162 1.00 91.12 231 ARG A N 1
ATOM 1909 C CA . ARG A 1 231 ? 10.431 13.016 -7.272 1.00 91.12 231 ARG A CA 1
ATOM 1910 C C . ARG A 1 231 ? 9.069 12.379 -7.564 1.00 91.12 231 ARG A C 1
ATOM 1912 O O . ARG A 1 231 ? 8.972 11.155 -7.597 1.00 91.12 231 ARG A O 1
ATOM 1919 N N . GLY A 1 232 ? 8.032 13.198 -7.738 1.00 92.31 232 GLY A N 1
ATOM 1920 C CA . GLY A 1 232 ? 6.685 12.722 -8.040 1.00 92.31 232 GLY A CA 1
ATOM 1921 C C . GLY A 1 232 ? 6.568 12.131 -9.439 1.00 92.31 232 GLY A C 1
ATOM 1922 O O . GLY A 1 232 ? 6.122 10.996 -9.571 1.00 92.31 232 GLY A O 1
ATOM 1923 N N . ASP A 1 233 ? 7.022 12.853 -10.464 1.00 94.94 233 ASP A N 1
ATOM 1924 C CA . ASP A 1 233 ? 6.959 12.409 -11.863 1.00 94.94 233 ASP A CA 1
ATOM 1925 C C . ASP A 1 233 ? 7.695 11.072 -12.046 1.00 94.94 233 ASP A C 1
ATOM 1927 O O . ASP A 1 233 ? 7.131 10.112 -12.571 1.00 94.94 233 ASP A O 1
ATOM 1931 N N . TYR A 1 234 ? 8.901 10.964 -11.483 1.00 93.06 234 TYR A N 1
ATOM 1932 C CA . TYR A 1 234 ? 9.667 9.722 -11.433 1.00 93.06 234 TYR A CA 1
ATOM 1933 C C . TYR A 1 234 ? 8.876 8.562 -10.814 1.00 93.06 234 TYR A C 1
ATOM 1935 O O . TYR A 1 234 ? 8.833 7.458 -11.359 1.00 93.06 234 TYR A O 1
ATOM 1943 N N . TRP A 1 235 ? 8.239 8.811 -9.667 1.00 93.81 235 TRP A N 1
ATOM 1944 C CA . TRP A 1 235 ? 7.478 7.795 -8.952 1.00 93.81 235 TRP A CA 1
ATOM 1945 C C . TRP A 1 235 ? 6.273 7.310 -9.755 1.00 93.81 235 TRP A C 1
ATOM 1947 O O . TRP A 1 235 ? 6.027 6.109 -9.808 1.00 93.81 235 TRP A O 1
ATOM 1957 N N . PHE A 1 236 ? 5.542 8.213 -10.411 1.00 96.81 236 PHE A N 1
ATOM 1958 C CA . PHE A 1 236 ? 4.412 7.836 -11.259 1.00 96.81 236 PHE A CA 1
ATOM 1959 C C . PHE A 1 236 ? 4.848 6.990 -12.458 1.00 96.81 236 PHE A C 1
ATOM 1961 O O . PHE A 1 236 ? 4.202 5.980 -12.730 1.00 96.81 236 PHE A O 1
ATOM 1968 N N . ILE A 1 237 ? 5.960 7.334 -13.120 1.00 96.25 237 ILE A N 1
ATOM 1969 C CA . ILE A 1 237 ? 6.528 6.530 -14.217 1.00 96.25 237 ILE A CA 1
ATOM 1970 C C . ILE A 1 237 ? 6.873 5.122 -13.716 1.00 96.25 237 ILE A C 1
ATOM 1972 O O . ILE A 1 237 ? 6.447 4.126 -14.303 1.00 96.25 237 ILE A O 1
ATOM 1976 N N . GLU A 1 238 ? 7.592 5.035 -12.593 1.00 93.69 238 GLU A N 1
ATOM 1977 C CA . GLU A 1 238 ? 7.989 3.763 -11.985 1.00 93.69 238 GLU A CA 1
ATOM 1978 C C . GLU A 1 238 ? 6.767 2.902 -11.616 1.00 93.69 238 GLU A C 1
ATOM 1980 O O . GLU A 1 238 ? 6.696 1.724 -11.974 1.00 93.69 238 GLU A O 1
ATOM 1985 N N . GLN A 1 239 ? 5.781 3.481 -10.928 1.00 93.88 239 GLN A N 1
ATOM 1986 C CA . GLN A 1 239 ? 4.599 2.747 -10.481 1.00 93.88 239 GLN A CA 1
ATOM 1987 C C . GLN A 1 239 ? 3.665 2.367 -11.638 1.00 93.88 239 GLN A C 1
ATOM 1989 O O . GLN A 1 239 ? 3.084 1.280 -11.616 1.00 93.88 239 GLN A O 1
ATOM 1994 N N . MET A 1 240 ? 3.560 3.193 -12.682 1.00 96.69 240 MET A N 1
ATOM 1995 C CA . MET A 1 240 ? 2.819 2.831 -13.890 1.00 96.69 240 MET A CA 1
ATOM 1996 C C . MET A 1 240 ? 3.474 1.640 -14.600 1.00 96.69 240 MET A C 1
ATOM 1998 O O . MET A 1 240 ? 2.786 0.666 -14.910 1.00 96.69 240 MET A O 1
ATOM 2002 N N . ALA A 1 241 ? 4.804 1.642 -14.741 1.00 93.19 241 ALA A N 1
ATOM 2003 C CA . ALA A 1 241 ? 5.540 0.511 -15.307 1.00 93.19 241 ALA A CA 1
ATOM 2004 C C . ALA A 1 241 ? 5.366 -0.782 -14.481 1.00 93.19 241 ALA A C 1
ATOM 2006 O O . ALA A 1 241 ? 5.263 -1.875 -15.042 1.00 93.19 241 ALA A O 1
ATOM 2007 N N . TYR A 1 242 ? 5.277 -0.686 -13.149 1.00 88.31 242 TYR A N 1
ATOM 2008 C CA . TYR A 1 242 ? 4.982 -1.846 -12.294 1.00 88.31 242 TYR A CA 1
ATOM 2009 C C . TYR A 1 242 ? 3.537 -2.321 -12.349 1.00 88.31 242 TYR A C 1
ATOM 2011 O O . TYR A 1 242 ? 3.293 -3.507 -12.138 1.00 88.31 242 TYR A O 1
ATOM 2019 N N . SER A 1 243 ? 2.586 -1.442 -12.661 1.00 90.38 243 SER A N 1
ATOM 2020 C CA . SER A 1 243 ? 1.199 -1.858 -12.882 1.00 90.38 243 SER A CA 1
ATOM 2021 C C . SER A 1 243 ? 1.033 -2.723 -14.140 1.00 90.38 243 SER A C 1
ATOM 2023 O O . SER A 1 243 ? 0.101 -3.523 -14.211 1.00 90.38 243 SER A O 1
ATOM 2025 N N . GLY A 1 244 ? 1.974 -2.612 -15.088 1.00 89.38 244 GLY A N 1
ATOM 2026 C CA . GLY A 1 244 ? 1.994 -3.337 -16.360 1.00 89.38 244 GLY A CA 1
ATOM 2027 C C . GLY A 1 244 ? 1.488 -2.527 -17.556 1.00 89.38 244 GLY A C 1
ATOM 2028 O O . GLY A 1 244 ? 1.557 -3.012 -18.679 1.00 89.38 244 GLY A O 1
ATOM 2029 N N . ASP A 1 245 ? 1.014 -1.297 -17.350 1.00 95.06 245 ASP A N 1
ATOM 2030 C CA . ASP A 1 245 ? 0.577 -0.402 -18.428 1.00 95.06 245 ASP A CA 1
ATOM 2031 C C . ASP A 1 245 ? 1.770 0.393 -18.985 1.00 95.06 245 ASP A C 1
ATOM 2033 O O . ASP A 1 245 ? 1.994 1.568 -18.678 1.00 95.06 245 ASP A O 1
ATOM 2037 N N . ILE A 1 246 ? 2.595 -0.297 -19.776 1.00 95.69 246 ILE A N 1
ATOM 2038 C CA . ILE A 1 246 ? 3.852 0.248 -20.308 1.00 95.69 246 ILE A CA 1
ATOM 2039 C C . ILE A 1 246 ? 3.603 1.401 -21.285 1.00 95.69 246 ILE A C 1
ATOM 2041 O O . ILE A 1 246 ? 4.365 2.367 -21.305 1.00 95.69 246 ILE A O 1
ATOM 2045 N N . LYS A 1 247 ? 2.492 1.361 -22.030 1.00 97.06 247 LYS A N 1
ATOM 2046 C CA . LYS A 1 247 ? 2.088 2.453 -22.921 1.00 97.06 247 LYS A C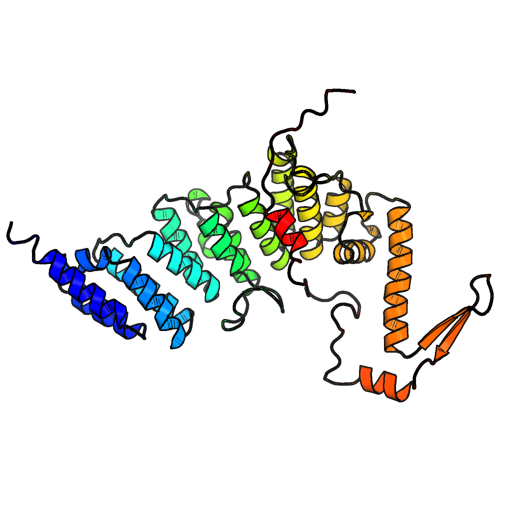A 1
ATOM 2047 C C . LYS A 1 247 ? 1.873 3.752 -22.148 1.00 97.06 247 LYS A C 1
ATOM 2049 O O . LYS A 1 247 ? 2.434 4.783 -22.516 1.00 97.06 247 LYS A O 1
ATOM 2054 N N . ARG A 1 248 ? 1.103 3.715 -21.052 1.00 97.44 248 ARG A N 1
ATOM 2055 C CA . ARG A 1 248 ? 0.942 4.900 -20.201 1.00 97.44 248 ARG A CA 1
ATOM 2056 C C . ARG A 1 248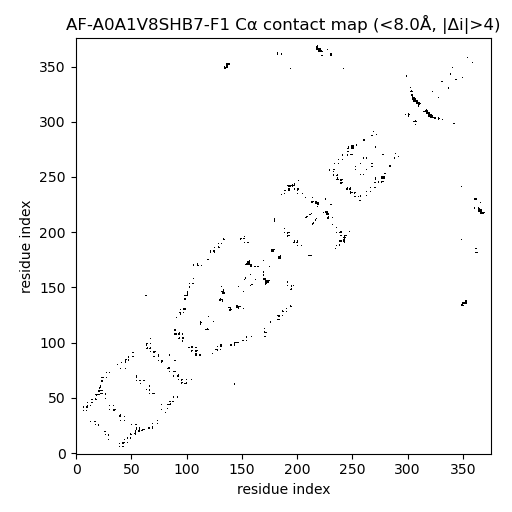 ? 2.239 5.271 -19.495 1.00 97.44 248 ARG A C 1
ATOM 2058 O O . ARG A 1 248 ? 2.479 6.455 -19.318 1.00 97.44 248 ARG A O 1
ATOM 2065 N N . ALA A 1 249 ? 3.097 4.318 -19.129 1.00 96.94 249 ALA A N 1
ATOM 2066 C CA . ALA A 1 249 ? 4.397 4.633 -18.532 1.00 96.94 249 ALA A CA 1
ATOM 2067 C C . ALA A 1 249 ? 5.298 5.450 -19.483 1.00 96.94 249 ALA A C 1
ATOM 2069 O O . ALA A 1 249 ? 5.890 6.441 -19.054 1.00 96.94 249 ALA A O 1
ATOM 2070 N N . TRP A 1 250 ? 5.338 5.100 -20.774 1.00 96.62 250 TRP A N 1
ATOM 2071 C CA . TRP A 1 250 ? 5.998 5.912 -21.803 1.00 96.62 250 TRP A CA 1
ATOM 2072 C C . TRP A 1 250 ? 5.350 7.286 -21.966 1.00 96.62 250 TRP A C 1
ATOM 2074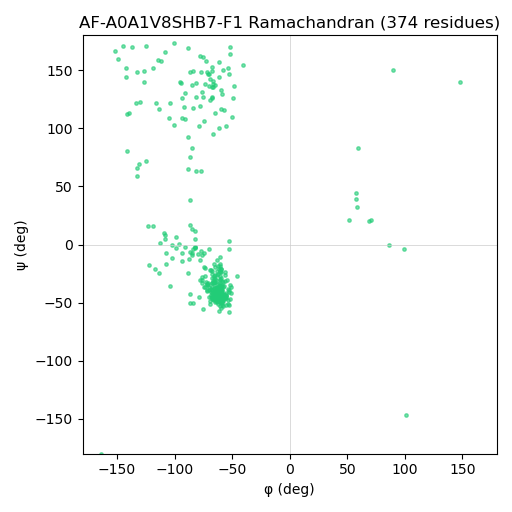 O O . TRP A 1 250 ? 6.053 8.292 -22.000 1.00 96.62 250 TRP A O 1
ATOM 2084 N N . GLN A 1 251 ? 4.016 7.346 -21.984 1.00 96.62 251 GLN A N 1
ATOM 2085 C CA . GLN A 1 251 ? 3.298 8.618 -22.046 1.00 96.62 251 GLN A CA 1
ATOM 2086 C C . GLN A 1 251 ? 3.627 9.527 -20.849 1.00 96.62 251 GLN A C 1
ATOM 2088 O O . GLN A 1 251 ? 3.862 10.717 -21.034 1.00 96.62 251 GLN A O 1
ATOM 2093 N N . LEU A 1 252 ? 3.693 8.978 -19.631 1.00 96.12 252 LEU A N 1
ATOM 2094 C CA . LEU A 1 252 ? 4.101 9.717 -18.433 1.00 96.12 252 LEU A CA 1
ATOM 2095 C C . LEU A 1 252 ? 5.516 10.273 -18.567 1.00 96.12 252 LEU A C 1
ATOM 2097 O O . LEU A 1 252 ? 5.743 11.426 -18.213 1.00 96.12 252 LEU A O 1
ATOM 2101 N N . LEU A 1 253 ? 6.448 9.469 -19.089 1.00 95.38 253 LEU A N 1
ATOM 2102 C CA . LEU A 1 253 ? 7.813 9.913 -19.340 1.00 95.38 253 LEU A CA 1
ATOM 2103 C C . LEU A 1 253 ? 7.828 11.083 -20.332 1.00 95.38 253 LEU A C 1
ATOM 2105 O O . LEU A 1 253 ? 8.446 12.101 -20.037 1.00 95.38 253 LEU A O 1
ATOM 2109 N N . GLY A 1 254 ? 7.096 10.975 -21.446 1.00 93.94 254 GLY A N 1
ATOM 2110 C CA . GLY A 1 254 ? 6.979 12.040 -22.447 1.00 93.94 254 GLY A CA 1
ATOM 2111 C C . GLY A 1 254 ? 6.272 13.310 -21.957 1.00 93.94 254 GLY A C 1
ATOM 2112 O O . GLY A 1 254 ? 6.582 14.398 -22.429 1.00 93.94 254 GLY A O 1
ATOM 2113 N N . GLU A 1 255 ? 5.353 13.198 -20.993 1.00 93.69 255 GLU A N 1
ATOM 2114 C CA . GLU A 1 255 ? 4.695 14.335 -20.323 1.00 93.69 255 GLU A CA 1
ATOM 2115 C C . GLU A 1 255 ? 5.543 14.946 -19.180 1.00 93.69 255 GLU A C 1
ATOM 2117 O O . GLU A 1 255 ? 5.113 15.915 -18.539 1.00 93.69 255 GLU A O 1
ATOM 2122 N N . SER A 1 256 ? 6.718 14.379 -18.884 1.00 92.31 256 SER A N 1
ATOM 2123 C CA . SER A 1 256 ? 7.570 14.765 -17.753 1.00 92.31 256 SER A CA 1
ATOM 2124 C C . SER A 1 256 ? 8.907 15.368 -18.185 1.00 92.31 256 SER A C 1
ATOM 2126 O O . SER A 1 256 ? 9.422 15.081 -19.259 1.00 92.31 256 SER A O 1
ATOM 2128 N N . ASP A 1 257 ? 9.529 16.130 -17.282 1.00 87.62 257 ASP A N 1
ATOM 2129 C CA . ASP A 1 257 ? 10.908 16.621 -17.448 1.00 87.62 257 ASP A CA 1
ATOM 2130 C C . ASP A 1 257 ? 11.954 15.598 -16.944 1.00 87.62 257 ASP A C 1
ATOM 2132 O O . ASP A 1 257 ? 13.089 15.965 -16.625 1.00 87.62 257 ASP A O 1
ATOM 2136 N N . VAL A 1 258 ? 11.576 14.326 -16.755 1.00 90.44 258 VAL A N 1
ATOM 2137 C CA . VAL A 1 258 ? 12.469 13.288 -16.219 1.00 90.44 258 VAL A CA 1
ATOM 2138 C C . VAL A 1 258 ? 13.306 12.706 -17.364 1.00 90.44 258 VAL A C 1
ATOM 2140 O O . VAL A 1 258 ? 12.744 12.080 -18.258 1.00 90.44 258 VAL A O 1
ATOM 2143 N N . PRO A 1 259 ? 14.647 12.839 -17.346 1.00 89.62 259 PRO A N 1
ATOM 2144 C CA . PRO A 1 259 ? 15.491 12.208 -18.355 1.00 89.62 259 PRO A CA 1
ATOM 2145 C C . PRO A 1 259 ? 15.447 10.684 -18.230 1.00 89.62 259 PRO A C 1
ATOM 2147 O O . PRO A 1 259 ? 15.499 10.152 -17.115 1.00 89.62 259 PRO A O 1
ATOM 2150 N N . PHE A 1 260 ? 15.417 9.982 -19.364 1.00 91.31 260 PHE A N 1
ATOM 2151 C CA . PHE A 1 260 ? 15.352 8.518 -19.414 1.00 91.31 260 PHE A CA 1
ATOM 2152 C C . PHE A 1 260 ? 16.496 7.860 -18.626 1.00 91.31 260 PHE A C 1
ATOM 2154 O O . PHE A 1 260 ? 16.269 6.965 -17.817 1.00 91.31 260 PHE A O 1
ATOM 2161 N N . GLU A 1 261 ? 17.719 8.365 -18.769 1.00 88.88 261 GLU A N 1
ATOM 2162 C CA . GLU A 1 261 ? 18.920 7.900 -18.066 1.00 88.88 261 GLU A CA 1
ATOM 2163 C C . GLU A 1 261 ? 18.872 8.061 -16.537 1.00 88.88 261 GLU A C 1
ATOM 2165 O O . GLU A 1 261 ? 19.694 7.473 -15.835 1.00 88.88 261 GLU A O 1
ATOM 2170 N N . ARG A 1 262 ? 17.918 8.831 -15.993 1.00 87.38 262 ARG A N 1
ATOM 2171 C CA . ARG A 1 262 ? 17.699 8.917 -14.540 1.00 87.38 262 ARG A CA 1
ATOM 2172 C C . ARG A 1 262 ? 16.753 7.843 -14.010 1.00 87.38 262 ARG A C 1
ATOM 2174 O O . ARG A 1 262 ? 16.655 7.689 -12.792 1.00 87.38 262 ARG A O 1
ATOM 2181 N N . LEU A 1 263 ? 16.046 7.121 -14.879 1.00 89.00 263 LEU A N 1
ATOM 2182 C CA . LEU A 1 263 ? 15.184 6.011 -14.485 1.00 89.00 263 LEU A CA 1
ATOM 2183 C C . LEU A 1 263 ? 16.019 4.844 -13.936 1.00 89.00 263 LEU A C 1
ATOM 2185 O O . LEU A 1 263 ? 17.159 4.615 -14.334 1.00 89.00 263 LEU A O 1
ATOM 2189 N N . LYS A 1 264 ? 15.446 4.077 -13.000 1.00 86.06 264 LYS A N 1
ATOM 2190 C CA . LYS A 1 264 ? 16.077 2.836 -12.518 1.00 86.06 264 LYS A CA 1
ATOM 2191 C C . LYS A 1 264 ? 16.226 1.857 -13.681 1.00 86.06 264 LYS A C 1
ATOM 2193 O O . LYS A 1 264 ? 15.290 1.715 -14.463 1.00 86.06 264 LYS A O 1
ATOM 2198 N N . SER A 1 265 ? 17.315 1.085 -13.699 1.00 85.19 265 SER A N 1
ATOM 2199 C CA . SER A 1 265 ? 17.559 0.044 -14.715 1.00 85.19 265 SER A CA 1
ATOM 2200 C C . SER A 1 265 ? 16.367 -0.913 -14.893 1.00 85.19 265 SER A C 1
ATOM 2202 O O . SER A 1 265 ? 15.942 -1.177 -16.008 1.00 85.19 265 SER A O 1
ATOM 2204 N N . ARG A 1 266 ? 15.713 -1.345 -13.806 1.00 83.38 266 ARG A N 1
ATOM 2205 C CA . ARG A 1 266 ? 14.507 -2.195 -13.900 1.00 83.38 266 ARG A CA 1
ATOM 2206 C C . ARG A 1 266 ? 13.308 -1.523 -14.585 1.00 83.38 266 ARG A C 1
ATOM 2208 O O . ARG A 1 266 ? 12.481 -2.208 -15.174 1.00 83.38 266 ARG A O 1
ATOM 2215 N N . VAL A 1 267 ? 13.184 -0.199 -14.472 1.00 89.31 267 VAL A N 1
ATOM 2216 C CA . VAL A 1 267 ? 12.126 0.570 -15.143 1.00 89.31 267 VAL A CA 1
ATOM 2217 C C . VAL A 1 267 ? 12.507 0.771 -16.602 1.00 89.31 267 VAL A C 1
ATOM 2219 O O . VAL A 1 267 ? 11.679 0.513 -17.468 1.00 89.31 267 VAL A O 1
ATOM 2222 N N . THR A 1 268 ? 13.758 1.150 -16.887 1.00 91.31 268 THR A N 1
ATOM 2223 C CA . THR A 1 268 ? 14.227 1.302 -18.269 1.00 91.31 268 THR A CA 1
ATOM 2224 C C . THR A 1 268 ? 14.118 -0.008 -19.036 1.00 91.31 268 THR A C 1
ATOM 2226 O O . THR A 1 268 ? 13.569 0.008 -20.126 1.00 91.31 268 THR A O 1
ATOM 2229 N N . HIS A 1 269 ? 14.523 -1.148 -18.468 1.00 89.44 269 HIS A N 1
ATOM 2230 C CA . HIS A 1 269 ? 14.416 -2.451 -19.136 1.00 89.44 269 HIS A CA 1
ATOM 2231 C C . HIS A 1 269 ? 12.964 -2.778 -19.512 1.00 89.44 269 HIS A C 1
ATOM 2233 O O . HIS A 1 269 ? 12.706 -3.111 -20.664 1.00 89.44 269 HIS A O 1
ATOM 2239 N N . ARG A 1 270 ? 12.013 -2.568 -18.588 1.00 89.75 270 ARG A N 1
ATOM 2240 C CA . ARG A 1 270 ? 10.572 -2.766 -18.839 1.00 89.75 270 ARG A CA 1
ATOM 2241 C C . ARG A 1 270 ? 10.008 -1.844 -19.914 1.00 89.75 270 ARG A C 1
ATOM 2243 O O . ARG A 1 270 ? 9.128 -2.244 -20.664 1.00 89.75 270 ARG A O 1
ATOM 2250 N N . LEU A 1 271 ? 10.463 -0.594 -19.958 1.00 92.69 271 LEU A N 1
ATOM 2251 C CA . LEU A 1 271 ? 10.067 0.344 -21.008 1.00 92.69 271 LEU A CA 1
ATOM 2252 C C . LEU A 1 271 ? 10.642 -0.090 -22.366 1.00 92.69 271 LEU A C 1
ATOM 2254 O O . LEU A 1 271 ? 9.931 -0.081 -23.367 1.00 92.69 271 LEU A O 1
ATOM 2258 N N . LEU A 1 272 ? 11.910 -0.506 -22.382 1.00 93.81 272 LEU A N 1
ATOM 2259 C CA . LEU A 1 272 ? 12.633 -0.970 -23.566 1.00 93.81 272 LEU A CA 1
ATOM 2260 C C . LEU A 1 272 ? 12.109 -2.309 -24.114 1.00 93.81 272 LEU A C 1
ATOM 2262 O O . LEU A 1 272 ? 12.312 -2.589 -25.288 1.00 93.81 272 LEU A O 1
ATOM 2266 N N . ASP A 1 273 ? 11.426 -3.132 -23.308 1.00 90.81 273 ASP A N 1
ATOM 2267 C CA . ASP A 1 273 ? 10.668 -4.301 -23.799 1.00 90.81 273 ASP A CA 1
ATOM 2268 C C . ASP A 1 273 ? 9.553 -3.915 -24.786 1.00 90.81 273 ASP A C 1
ATOM 2270 O O . ASP A 1 273 ? 9.145 -4.739 -25.598 1.00 90.81 273 ASP A O 1
ATOM 2274 N N . HIS A 1 274 ? 9.071 -2.669 -24.721 1.00 92.69 274 HIS A N 1
ATOM 2275 C CA . HIS A 1 274 ? 7.951 -2.167 -25.516 1.00 92.69 274 HIS A CA 1
ATOM 2276 C C . HIS A 1 274 ? 8.273 -0.811 -26.153 1.00 92.69 274 HIS A C 1
ATOM 2278 O O . HIS A 1 274 ? 7.617 0.208 -25.891 1.00 92.69 274 HIS A O 1
ATOM 2284 N N . LEU A 1 275 ? 9.329 -0.781 -26.967 1.00 92.44 275 LEU A N 1
ATOM 2285 C CA . LEU A 1 275 ? 9.776 0.423 -27.672 1.00 92.44 275 LEU A CA 1
ATOM 2286 C C . LEU A 1 275 ? 8.727 0.992 -28.639 1.00 92.44 275 LEU A C 1
ATOM 2288 O O . LEU A 1 275 ? 8.777 2.182 -28.939 1.00 92.44 275 LEU A O 1
ATOM 2292 N N . GLU A 1 276 ? 7.753 0.200 -29.089 1.00 93.44 276 GLU A N 1
ATOM 2293 C CA . GLU A 1 276 ? 6.651 0.651 -29.944 1.00 93.44 276 GLU A CA 1
ATOM 2294 C C . GLU A 1 276 ? 5.788 1.751 -29.304 1.00 93.44 276 GLU A C 1
ATOM 2296 O O . GLU A 1 276 ? 5.109 2.496 -30.011 1.00 93.44 276 GLU A O 1
ATOM 2301 N N . TYR A 1 277 ? 5.822 1.882 -27.974 1.00 95.44 277 TYR A N 1
ATOM 2302 C CA . TYR A 1 277 ? 5.127 2.944 -27.245 1.00 95.44 277 TYR A CA 1
ATOM 2303 C C . TYR A 1 277 ? 6.013 4.150 -26.926 1.00 95.44 277 TYR A C 1
ATOM 2305 O O . TYR A 1 277 ? 5.532 5.097 -26.304 1.00 95.44 277 TYR A O 1
ATOM 2313 N N . CYS A 1 278 ? 7.284 4.132 -27.327 1.00 93.12 278 CYS A N 1
ATOM 2314 C CA . CYS A 1 278 ? 8.225 5.210 -27.068 1.00 93.12 278 CYS A CA 1
ATOM 2315 C C . CYS A 1 278 ? 7.729 6.527 -27.680 1.00 93.12 278 CYS A C 1
ATOM 2317 O O . CYS A 1 278 ? 7.594 6.664 -28.894 1.00 93.12 278 CYS A O 1
ATOM 2319 N N . THR A 1 279 ? 7.455 7.513 -26.825 1.00 85.75 279 THR A N 1
ATOM 2320 C CA . THR A 1 279 ? 6.970 8.836 -27.245 1.00 85.75 279 THR A CA 1
ATOM 2321 C C . THR A 1 279 ? 8.093 9.855 -27.434 1.00 85.75 279 THR A C 1
ATOM 2323 O O . THR A 1 279 ? 7.856 10.920 -27.997 1.00 85.75 279 THR A O 1
ATOM 2326 N N . VAL A 1 280 ? 9.302 9.563 -26.941 1.00 82.62 280 VAL A N 1
ATOM 2327 C CA . VAL A 1 280 ? 10.469 10.454 -26.993 1.00 82.62 280 VAL A CA 1
ATOM 2328 C C . VAL A 1 280 ? 11.700 9.614 -27.303 1.00 82.62 280 VAL A C 1
ATOM 2330 O O . VAL A 1 280 ? 12.099 8.805 -26.476 1.00 82.62 280 VAL A O 1
ATOM 2333 N N . TRP A 1 281 ? 12.308 9.810 -28.473 1.00 87.19 281 TRP A N 1
ATOM 2334 C CA . TRP A 1 281 ? 13.539 9.116 -28.857 1.00 87.19 281 TRP A CA 1
ATOM 2335 C C . TRP A 1 281 ? 14.780 9.956 -28.533 1.00 87.19 281 TRP A C 1
ATOM 2337 O O . TRP A 1 281 ? 14.788 11.164 -28.766 1.00 87.19 281 TRP A O 1
ATOM 2347 N N . SER A 1 282 ? 15.836 9.321 -28.018 1.00 88.06 282 SER A N 1
ATOM 2348 C CA . SER A 1 282 ? 17.128 9.958 -27.736 1.00 88.06 282 SER A CA 1
ATOM 2349 C C . SER A 1 282 ? 18.290 8.970 -27.887 1.00 88.06 282 SER A C 1
ATOM 2351 O O . SER A 1 282 ? 18.105 7.756 -27.776 1.00 88.06 282 SER A O 1
ATOM 2353 N N . ASP A 1 283 ? 19.510 9.483 -28.066 1.00 90.81 283 ASP A N 1
ATOM 2354 C CA . ASP A 1 283 ? 20.727 8.654 -28.129 1.00 90.81 283 ASP A CA 1
ATOM 2355 C C . ASP A 1 283 ? 20.952 7.849 -26.841 1.00 90.81 283 ASP A C 1
ATOM 2357 O O . ASP A 1 283 ? 21.507 6.747 -26.863 1.00 90.81 283 ASP A O 1
ATOM 2361 N N . ALA A 1 284 ? 20.474 8.367 -25.705 1.00 89.69 284 ALA A N 1
ATOM 2362 C CA . ALA A 1 284 ? 20.514 7.664 -24.430 1.00 89.69 284 ALA A CA 1
ATOM 2363 C C . ALA A 1 284 ? 19.628 6.40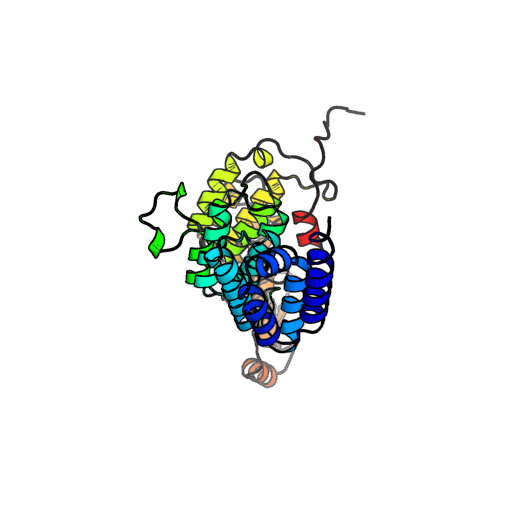8 -24.438 1.00 89.69 284 ALA A C 1
ATOM 2365 O O . ALA A 1 284 ? 20.034 5.380 -23.897 1.00 89.69 284 ALA A O 1
ATOM 2366 N N . ILE A 1 285 ? 18.459 6.459 -25.088 1.00 92.38 285 ILE A N 1
ATOM 2367 C CA . ILE A 1 285 ? 17.572 5.299 -25.259 1.00 92.38 285 ILE A CA 1
ATOM 2368 C C . ILE A 1 285 ? 18.220 4.272 -26.186 1.00 92.38 285 ILE A C 1
ATOM 2370 O O . ILE A 1 285 ? 18.260 3.094 -25.838 1.00 92.38 285 ILE A O 1
ATOM 2374 N N . ALA A 1 286 ? 18.793 4.708 -27.312 1.00 91.19 286 ALA A N 1
ATOM 2375 C CA . ALA A 1 286 ? 19.511 3.819 -28.226 1.00 91.19 286 ALA A CA 1
ATOM 2376 C C . ALA A 1 286 ? 20.678 3.105 -27.519 1.00 91.19 286 ALA A C 1
ATOM 2378 O O . ALA A 1 286 ? 20.793 1.880 -27.566 1.00 91.19 286 ALA A O 1
ATOM 2379 N N . THR A 1 287 ? 21.489 3.861 -26.774 1.00 92.50 287 THR A N 1
ATOM 2380 C CA . THR A 1 287 ? 22.602 3.324 -25.976 1.00 92.50 287 THR A CA 1
ATOM 2381 C C . THR A 1 287 ? 22.113 2.354 -24.901 1.00 92.50 287 THR A C 1
ATOM 2383 O O . THR A 1 287 ? 22.721 1.309 -24.678 1.00 92.50 287 THR A O 1
ATOM 2386 N N . ALA A 1 288 ? 21.017 2.680 -24.214 1.00 90.81 288 ALA A N 1
ATOM 2387 C CA . ALA A 1 288 ? 20.447 1.812 -23.192 1.00 90.81 288 ALA A CA 1
ATOM 2388 C C . ALA A 1 288 ? 19.860 0.522 -23.779 1.00 90.81 288 ALA A C 1
ATOM 2390 O O . ALA A 1 288 ? 19.947 -0.513 -23.126 1.00 90.81 288 ALA A O 1
ATOM 2391 N N . MET A 1 289 ? 19.314 0.566 -24.997 1.00 91.00 289 MET A N 1
ATOM 2392 C CA . MET A 1 289 ? 18.829 -0.622 -25.695 1.00 91.00 289 MET A CA 1
ATOM 2393 C C . MET A 1 289 ? 19.970 -1.581 -26.030 1.00 91.00 289 MET A C 1
ATOM 2395 O O . MET A 1 289 ? 19.865 -2.765 -25.733 1.00 91.00 289 MET A O 1
ATOM 2399 N N . LEU A 1 290 ? 21.082 -1.066 -26.564 1.00 91.44 290 LEU A N 1
ATOM 2400 C CA . LEU A 1 290 ? 22.279 -1.876 -26.817 1.00 91.44 290 LEU A CA 1
ATOM 2401 C C . LEU A 1 290 ? 22.799 -2.511 -25.523 1.00 91.44 290 LEU A C 1
ATOM 2403 O O . LEU A 1 290 ? 22.960 -3.722 -25.455 1.00 91.44 290 LEU A O 1
ATOM 2407 N N . ARG A 1 291 ? 22.926 -1.719 -24.450 1.00 89.12 291 ARG A N 1
ATOM 2408 C CA . ARG A 1 291 ? 23.331 -2.234 -23.130 1.00 89.12 291 ARG A CA 1
ATOM 2409 C C . ARG A 1 291 ? 22.379 -3.296 -22.587 1.00 89.12 291 ARG A C 1
ATOM 2411 O O . ARG A 1 291 ? 22.825 -4.212 -21.903 1.00 89.12 291 ARG A O 1
ATOM 2418 N N . LYS A 1 292 ? 21.076 -3.154 -22.836 1.00 88.31 292 LYS A N 1
ATOM 2419 C CA . LYS A 1 292 ? 20.076 -4.146 -22.439 1.00 88.31 292 LYS A CA 1
ATOM 2420 C C . LYS A 1 292 ? 20.270 -5.443 -23.225 1.00 88.31 292 LYS A C 1
ATOM 2422 O O . LYS A 1 292 ? 20.266 -6.498 -22.604 1.00 88.31 292 LYS A O 1
ATOM 2427 N N . TYR A 1 293 ? 20.487 -5.369 -24.538 1.00 88.50 293 TYR A N 1
ATOM 2428 C CA . TYR A 1 293 ? 20.785 -6.548 -25.349 1.00 88.50 293 TYR A CA 1
ATOM 2429 C C . TYR A 1 293 ? 22.065 -7.247 -24.904 1.00 88.50 293 TYR A C 1
ATOM 2431 O O . TYR A 1 293 ? 22.031 -8.455 -24.704 1.00 88.50 293 TYR A O 1
ATOM 2439 N N . ASP A 1 294 ? 23.147 -6.506 -24.659 1.00 85.69 294 ASP A N 1
ATOM 2440 C CA . ASP A 1 294 ? 24.398 -7.074 -24.140 1.00 85.69 294 ASP A CA 1
ATOM 2441 C C . ASP A 1 294 ? 24.170 -7.776 -22.793 1.00 85.69 294 ASP A C 1
ATOM 2443 O O . ASP A 1 294 ? 24.663 -8.876 -22.549 1.00 85.69 294 ASP A O 1
ATOM 2447 N N . TYR A 1 295 ? 23.382 -7.152 -21.912 1.00 84.12 295 TYR A N 1
ATOM 2448 C CA . TYR A 1 295 ? 23.032 -7.710 -20.611 1.00 84.12 295 TYR A CA 1
ATOM 2449 C C . TYR A 1 295 ? 22.206 -9.000 -20.726 1.00 84.12 295 TYR A C 1
ATOM 2451 O O . TYR A 1 295 ? 22.524 -9.993 -20.071 1.00 84.12 295 TYR A O 1
ATOM 2459 N N . GLU A 1 296 ? 21.153 -9.002 -21.546 1.00 83.62 296 GLU A N 1
ATOM 2460 C CA . GLU A 1 296 ? 20.283 -10.166 -21.756 1.00 83.62 296 GLU A CA 1
ATOM 2461 C C . GLU A 1 296 ? 21.013 -11.303 -22.472 1.00 83.62 296 GLU A C 1
ATOM 2463 O O . GLU A 1 296 ? 20.860 -12.464 -22.089 1.00 83.62 296 GLU A O 1
ATOM 2468 N N . LEU A 1 297 ? 21.856 -10.973 -23.451 1.00 85.31 297 LEU A N 1
ATOM 2469 C CA . LEU A 1 297 ? 22.716 -11.934 -24.126 1.00 85.31 297 LEU A CA 1
ATOM 2470 C C . LEU A 1 297 ? 23.694 -12.567 -23.136 1.00 85.31 297 LEU A C 1
ATOM 2472 O O . LEU A 1 297 ? 23.726 -13.789 -23.035 1.00 85.31 297 LEU A O 1
ATOM 2476 N N . GLY A 1 298 ? 24.380 -11.766 -22.317 1.00 82.88 298 GLY A N 1
ATOM 2477 C CA . GLY A 1 298 ? 25.291 -12.266 -21.285 1.00 82.88 298 GLY A CA 1
ATOM 2478 C C . GLY A 1 298 ? 24.614 -13.190 -20.262 1.00 82.88 298 GLY A C 1
ATOM 2479 O O . GLY A 1 298 ? 25.231 -14.129 -19.755 1.00 82.88 298 GLY A O 1
ATOM 2480 N N . ILE A 1 299 ? 23.327 -12.972 -19.965 1.00 79.88 299 ILE A N 1
ATOM 2481 C CA . ILE A 1 299 ? 22.539 -13.882 -19.117 1.00 79.88 299 ILE A CA 1
ATOM 2482 C C . ILE A 1 299 ? 22.325 -15.232 -19.809 1.00 79.88 299 ILE A C 1
ATOM 2484 O O . ILE A 1 299 ? 22.510 -16.275 -19.176 1.00 79.88 299 ILE A O 1
ATOM 2488 N N . ILE A 1 300 ? 21.934 -15.218 -21.085 1.00 83.12 300 ILE A N 1
ATOM 2489 C CA . ILE A 1 300 ? 21.718 -16.429 -21.888 1.00 83.12 300 ILE A CA 1
ATOM 2490 C C . ILE A 1 300 ? 23.033 -17.199 -22.043 1.00 83.12 300 ILE A C 1
ATOM 2492 O O . ILE A 1 300 ? 23.077 -18.403 -21.802 1.00 83.12 300 ILE A O 1
ATOM 2496 N N . GLU A 1 301 ? 24.109 -16.496 -22.381 1.00 85.62 301 GLU A N 1
ATOM 2497 C CA . GLU A 1 301 ? 25.458 -17.034 -22.520 1.00 85.62 301 GLU A CA 1
ATOM 2498 C C . GLU A 1 301 ? 25.908 -17.756 -21.248 1.00 85.62 301 GLU A C 1
ATOM 2500 O O . GLU A 1 301 ? 26.250 -18.941 -21.273 1.00 85.62 301 GLU A O 1
ATOM 2505 N N . LYS A 1 302 ? 25.794 -17.078 -20.100 1.00 82.94 302 LYS A N 1
ATOM 2506 C CA . LYS A 1 302 ? 26.125 -17.654 -18.797 1.00 82.94 302 LYS A CA 1
ATOM 2507 C C . LYS A 1 302 ? 25.293 -18.895 -18.479 1.00 82.94 302 LYS A C 1
ATOM 2509 O O . LYS A 1 302 ? 25.844 -19.872 -17.978 1.00 82.94 302 LYS A O 1
ATOM 2514 N N . ALA A 1 303 ? 23.986 -18.852 -18.741 1.00 80.75 303 ALA A N 1
ATOM 2515 C CA . ALA A 1 303 ? 23.093 -19.985 -18.512 1.00 80.75 303 ALA A CA 1
ATOM 2516 C C . ALA A 1 303 ? 23.522 -21.211 -19.336 1.00 80.75 303 ALA A C 1
ATOM 2518 O O . ALA A 1 303 ? 23.606 -22.316 -18.804 1.00 80.75 303 ALA A O 1
ATOM 2519 N N . LEU A 1 304 ? 23.866 -20.993 -20.606 1.00 84.12 304 LEU A N 1
ATOM 2520 C CA . LEU A 1 304 ? 24.270 -22.032 -21.555 1.00 84.12 304 LEU A CA 1
ATOM 2521 C C . LEU A 1 304 ? 25.748 -22.446 -21.446 1.00 84.12 304 LEU A C 1
ATOM 2523 O O . LEU A 1 304 ? 26.183 -23.337 -22.172 1.00 84.12 304 LEU A O 1
ATOM 2527 N N . GLY A 1 305 ? 26.532 -21.815 -20.567 1.00 84.75 305 GLY A N 1
ATOM 2528 C CA . GLY A 1 305 ? 27.957 -22.113 -20.420 1.00 84.75 305 GLY A CA 1
ATOM 2529 C C . GLY A 1 305 ? 28.833 -21.657 -21.594 1.00 84.75 305 GLY A C 1
ATOM 2530 O O . GLY A 1 305 ? 29.937 -22.176 -21.780 1.00 84.75 305 GLY A O 1
ATOM 2531 N N . VAL A 1 306 ? 28.351 -20.697 -22.387 1.00 89.69 306 VAL A N 1
ATOM 2532 C CA . VAL A 1 306 ? 29.056 -20.125 -23.544 1.00 89.69 306 VAL A CA 1
ATOM 2533 C C . VAL A 1 306 ? 29.443 -18.670 -23.283 1.00 89.69 306 VAL A C 1
ATOM 2535 O O . VAL A 1 306 ? 28.858 -18.012 -22.434 1.00 89.69 306 VAL A O 1
ATOM 2538 N N . THR A 1 307 ? 30.435 -18.155 -23.999 1.00 89.62 307 THR A N 1
ATOM 2539 C CA . THR A 1 307 ? 30.803 -16.733 -23.994 1.00 89.62 307 THR A CA 1
ATOM 2540 C C . THR A 1 307 ? 31.206 -16.309 -25.398 1.00 89.62 307 THR A C 1
ATOM 2542 O O . THR A 1 307 ? 31.830 -17.088 -26.124 1.00 89.62 307 THR A O 1
ATOM 2545 N N . TRP A 1 308 ? 30.877 -15.083 -25.791 1.00 87.38 308 TRP A N 1
ATOM 2546 C CA . TRP A 1 308 ? 31.372 -14.493 -27.028 1.00 87.38 308 TRP A CA 1
ATOM 2547 C C . TRP A 1 308 ? 32.883 -14.235 -26.965 1.00 87.38 308 TRP A C 1
ATOM 2549 O O . TRP A 1 308 ? 33.382 -13.576 -26.051 1.00 87.38 308 TRP A O 1
ATOM 2559 N N . GLU A 1 309 ? 33.615 -14.736 -27.958 1.00 87.38 309 GLU A N 1
ATOM 2560 C CA . GLU A 1 309 ? 35.027 -14.447 -28.203 1.00 87.38 309 GLU A CA 1
ATOM 2561 C C . GLU A 1 309 ? 35.145 -13.666 -29.517 1.00 87.38 309 GLU A C 1
ATOM 2563 O O . GLU A 1 309 ? 34.812 -14.175 -30.593 1.00 87.38 309 GLU A O 1
ATOM 2568 N N . ALA A 1 310 ? 35.620 -12.420 -29.437 1.00 86.25 310 ALA A N 1
ATOM 2569 C CA . ALA A 1 310 ? 35.889 -11.607 -30.618 1.00 86.25 310 ALA A CA 1
ATOM 2570 C C . ALA A 1 310 ? 37.089 -12.188 -31.387 1.00 86.25 310 ALA A C 1
ATOM 2572 O O . ALA A 1 310 ? 38.175 -12.355 -30.834 1.00 86.25 310 ALA A O 1
ATOM 2573 N N . LEU A 1 311 ? 36.892 -12.498 -32.669 1.00 79.19 311 LEU A N 1
ATOM 2574 C CA . LEU A 1 311 ? 37.913 -13.070 -33.548 1.00 79.19 311 LEU A CA 1
ATOM 2575 C C . LEU A 1 311 ? 38.753 -11.981 -34.235 1.00 79.19 311 LEU A C 1
ATOM 2577 O O . LEU A 1 311 ? 39.887 -12.261 -34.631 1.00 79.19 311 LEU A O 1
ATOM 2581 N N . ARG A 1 312 ? 38.211 -10.761 -34.399 1.00 73.62 312 ARG A N 1
ATOM 2582 C CA . ARG A 1 312 ? 38.870 -9.576 -34.991 1.00 73.62 312 ARG A CA 1
ATOM 2583 C C . ARG A 1 312 ? 38.299 -8.269 -34.419 1.00 73.62 312 ARG A C 1
ATOM 2585 O O . ARG A 1 312 ? 37.231 -8.278 -33.815 1.00 73.62 312 ARG A O 1
ATOM 2592 N N . GLU A 1 313 ? 38.983 -7.144 -34.655 1.00 66.25 313 GLU A N 1
ATOM 2593 C CA . GLU A 1 313 ? 38.514 -5.797 -34.263 1.00 66.25 313 GLU A CA 1
ATOM 2594 C C . GLU A 1 313 ? 37.242 -5.342 -35.011 1.00 66.25 313 GLU A C 1
ATOM 2596 O O . GLU A 1 313 ? 36.539 -4.456 -34.533 1.00 66.25 313 GLU A O 1
ATOM 2601 N N . ASP A 1 314 ? 36.892 -5.990 -36.129 1.00 65.19 314 ASP A N 1
ATOM 2602 C CA . ASP A 1 314 ? 35.757 -5.621 -36.994 1.00 65.19 314 ASP A CA 1
ATOM 2603 C C . ASP A 1 314 ? 34.384 -6.146 -36.513 1.00 65.19 314 ASP A C 1
ATOM 2605 O O . ASP A 1 314 ? 33.401 -6.093 -37.249 1.00 65.19 314 ASP A O 1
ATOM 2609 N N . GLY A 1 315 ? 34.291 -6.666 -35.284 1.00 65.94 315 GLY A N 1
ATOM 2610 C CA . GLY A 1 315 ? 33.033 -7.156 -34.700 1.00 65.94 315 GLY A CA 1
ATOM 2611 C C . GLY A 1 315 ? 32.683 -8.613 -35.025 1.00 65.94 315 GLY A C 1
ATOM 2612 O O . GLY A 1 315 ? 31.687 -9.127 -34.517 1.00 65.94 315 GLY A O 1
ATOM 2613 N N . ASP A 1 316 ? 33.518 -9.306 -35.802 1.00 78.19 316 ASP A N 1
ATOM 2614 C CA . ASP A 1 316 ? 33.409 -10.751 -36.008 1.00 78.19 316 ASP A CA 1
ATOM 2615 C C . ASP A 1 316 ? 33.861 -11.521 -34.760 1.00 78.19 316 ASP A C 1
ATOM 2617 O O . ASP A 1 316 ? 34.890 -11.220 -34.147 1.00 78.19 316 ASP A O 1
ATOM 2621 N N . GLY A 1 317 ? 33.128 -12.574 -34.408 1.00 83.25 317 GLY A N 1
ATOM 2622 C CA . GLY A 1 317 ? 33.428 -13.426 -33.263 1.00 83.25 317 GLY A CA 1
ATOM 2623 C C . GLY A 1 317 ? 32.687 -14.756 -33.311 1.00 83.25 317 GLY A C 1
ATOM 2624 O O . GLY A 1 317 ? 31.958 -15.056 -34.259 1.00 83.25 317 GLY A O 1
ATOM 2625 N N . ARG A 1 318 ? 32.910 -15.587 -32.297 1.00 89.00 318 ARG A N 1
ATOM 2626 C CA . ARG A 1 318 ? 32.215 -16.867 -32.124 1.00 89.00 318 ARG A CA 1
ATOM 2627 C C . ARG A 1 318 ? 31.923 -17.111 -30.653 1.00 89.00 318 ARG A C 1
ATOM 2629 O O . ARG A 1 318 ? 32.683 -16.688 -29.791 1.00 89.00 318 ARG A O 1
ATOM 2636 N N . HIS A 1 319 ? 30.864 -17.857 -30.373 1.00 89.19 319 HIS A N 1
ATOM 2637 C CA . HIS A 1 319 ? 30.637 -18.363 -29.025 1.00 89.19 319 HIS A CA 1
ATOM 2638 C C . HIS A 1 319 ? 31.581 -19.539 -28.754 1.00 89.19 319 HIS A C 1
ATOM 2640 O O . HIS A 1 319 ? 31.675 -20.466 -29.564 1.00 89.19 319 HIS A O 1
ATOM 2646 N N . VAL A 1 320 ? 32.265 -19.502 -27.615 1.00 90.56 320 VAL A N 1
ATOM 2647 C CA . VAL A 1 320 ? 33.110 -20.587 -27.107 1.00 90.56 320 VAL A CA 1
ATOM 2648 C C . VAL A 1 320 ? 32.577 -21.083 -25.771 1.00 90.56 320 VAL A C 1
ATOM 2650 O O . VAL A 1 320 ? 31.936 -20.339 -25.032 1.00 90.56 320 VAL A O 1
ATOM 2653 N N . LEU A 1 321 ? 32.826 -22.353 -25.460 1.00 89.69 321 LEU A N 1
ATOM 2654 C CA . LEU A 1 321 ? 32.460 -22.939 -24.173 1.00 89.69 321 LEU A CA 1
ATOM 2655 C C . LEU A 1 321 ? 33.427 -22.452 -23.093 1.00 89.69 321 LEU A C 1
ATOM 2657 O O . LEU A 1 321 ? 34.637 -22.603 -23.249 1.00 89.69 321 LEU A O 1
ATOM 2661 N N . PHE A 1 322 ? 32.904 -21.896 -21.997 1.00 88.12 322 PHE A N 1
ATOM 2662 C CA . PHE A 1 322 ? 33.708 -21.588 -20.803 1.00 88.12 322 PHE A CA 1
ATOM 2663 C C . PHE A 1 322 ? 33.505 -22.613 -19.678 1.00 88.12 322 PHE A C 1
ATOM 2665 O O . PHE A 1 322 ? 34.262 -22.615 -18.707 1.00 88.12 322 PHE A O 1
ATOM 2672 N N . ARG A 1 323 ? 32.490 -23.475 -19.804 1.00 85.69 323 ARG A N 1
ATOM 2673 C CA . ARG A 1 323 ? 32.229 -24.621 -18.927 1.00 85.69 323 ARG A CA 1
A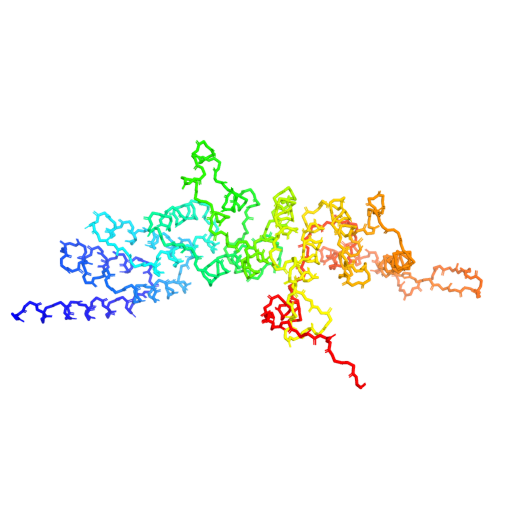TOM 2674 C C . ARG A 1 323 ? 31.664 -25.797 -19.720 1.00 85.69 323 ARG A C 1
ATOM 2676 O O . ARG A 1 323 ? 31.334 -25.647 -20.897 1.00 85.69 323 ARG A O 1
ATOM 2683 N N . ASP A 1 324 ? 31.562 -26.947 -19.066 1.00 87.69 324 ASP A N 1
ATOM 2684 C CA . ASP A 1 324 ? 30.957 -28.137 -19.649 1.00 87.69 324 ASP A CA 1
ATOM 2685 C C . ASP A 1 324 ? 29.456 -27.926 -19.935 1.00 87.69 324 ASP A C 1
ATOM 2687 O O . ASP A 1 324 ? 28.739 -27.302 -19.146 1.00 87.69 324 ASP A O 1
ATOM 2691 N N . GLN A 1 325 ? 28.982 -28.393 -21.096 1.00 84.75 325 GLN A N 1
ATOM 2692 C CA . GLN A 1 325 ? 27.584 -28.198 -21.497 1.00 84.75 325 GLN A CA 1
ATOM 2693 C C . GLN A 1 325 ? 26.618 -29.119 -20.759 1.00 84.75 325 GLN A C 1
ATOM 2695 O O . GLN A 1 325 ? 25.480 -28.718 -20.525 1.00 84.75 325 GLN A O 1
ATOM 2700 N N . GLU A 1 326 ? 27.039 -30.335 -20.422 1.00 82.81 326 GLU A N 1
ATOM 2701 C CA . GLU A 1 326 ? 26.202 -31.287 -19.699 1.00 82.81 326 GLU A CA 1
ATOM 2702 C C . GLU A 1 326 ? 25.951 -30.753 -18.287 1.00 82.81 326 GLU A C 1
ATOM 2704 O O . GLU A 1 326 ? 24.797 -30.592 -17.899 1.00 82.81 326 GLU A O 1
ATOM 2709 N N . GLU A 1 327 ? 27.003 -30.286 -17.609 1.00 83.25 327 GLU A N 1
ATOM 2710 C CA . GLU A 1 327 ? 26.905 -29.585 -16.320 1.00 83.25 327 GLU A CA 1
ATOM 2711 C C . GLU A 1 327 ? 26.004 -28.337 -16.408 1.00 83.25 327 GLU A C 1
ATOM 2713 O O . GLU A 1 327 ? 25.156 -28.096 -15.544 1.00 83.25 327 GLU A O 1
ATOM 2718 N N . ALA A 1 328 ? 26.135 -27.545 -17.480 1.00 81.12 328 ALA A N 1
ATOM 2719 C CA . ALA A 1 328 ? 25.320 -26.349 -17.670 1.00 81.12 328 ALA A CA 1
ATOM 2720 C C . ALA A 1 328 ? 23.822 -26.652 -17.834 1.00 81.12 328 ALA A C 1
ATOM 2722 O O . ALA A 1 328 ? 22.975 -25.931 -17.301 1.00 81.12 328 ALA A O 1
ATOM 2723 N N . LEU A 1 329 ? 23.496 -27.702 -18.587 1.00 82.12 329 LEU A N 1
ATOM 2724 C CA . LEU A 1 329 ? 22.125 -28.140 -18.829 1.00 82.12 329 LEU A CA 1
ATOM 2725 C C . LEU A 1 329 ? 21.533 -28.845 -17.606 1.00 82.12 329 LEU A C 1
ATOM 2727 O O . LEU A 1 329 ? 20.358 -28.634 -17.302 1.00 82.12 329 LEU A O 1
ATOM 2731 N N . GLU A 1 330 ? 22.337 -29.618 -16.874 1.00 83.56 330 GLU A N 1
ATOM 2732 C CA . GLU A 1 330 ? 21.944 -30.219 -15.599 1.00 83.56 330 GLU A CA 1
ATOM 2733 C C . GLU A 1 330 ? 21.545 -29.140 -14.587 1.00 83.56 330 GLU A C 1
ATOM 2735 O O . GLU A 1 330 ? 20.458 -29.217 -14.009 1.00 83.56 330 GLU A O 1
ATOM 2740 N N . GLU A 1 331 ? 22.343 -28.076 -14.444 1.00 79.94 331 GLU A N 1
ATOM 2741 C CA . GLU A 1 331 ? 21.996 -26.933 -13.593 1.00 79.94 331 GLU A CA 1
ATOM 2742 C C . GLU A 1 331 ? 20.690 -26.248 -14.010 1.00 79.94 331 GLU A C 1
ATOM 2744 O O . GLU A 1 331 ? 19.904 -25.868 -13.143 1.00 79.94 331 GLU A O 1
ATOM 2749 N N . LEU A 1 332 ? 20.449 -26.082 -15.316 1.00 76.25 332 LEU A N 1
ATOM 2750 C CA . LEU A 1 332 ? 19.206 -25.498 -15.837 1.00 76.25 332 LEU A CA 1
ATOM 2751 C C . LEU A 1 332 ? 17.990 -26.400 -15.599 1.00 76.25 332 LEU A C 1
ATOM 2753 O O . LEU A 1 332 ? 16.870 -25.904 -15.484 1.00 76.25 332 LEU A O 1
ATOM 2757 N N . SER A 1 333 ? 18.206 -27.714 -15.533 1.00 78.38 333 SER A N 1
ATOM 2758 C CA . SER A 1 333 ? 17.164 -28.714 -15.290 1.00 78.38 333 SER A CA 1
ATOM 2759 C C . SER A 1 333 ? 16.861 -28.951 -13.806 1.00 78.38 333 SER A C 1
ATOM 2761 O O . SER A 1 333 ? 15.894 -29.640 -13.485 1.00 78.38 333 SER A O 1
ATOM 2763 N N . ALA A 1 334 ? 17.666 -28.394 -12.895 1.00 78.19 334 ALA A N 1
ATOM 2764 C CA . ALA A 1 334 ? 17.516 -28.623 -11.465 1.00 78.19 334 ALA A CA 1
ATOM 2765 C C . ALA A 1 334 ? 16.207 -28.024 -10.918 1.00 78.19 334 ALA A C 1
ATOM 2767 O O . ALA A 1 334 ? 15.886 -26.867 -11.173 1.00 78.19 334 ALA A O 1
ATOM 2768 N N . ASP A 1 335 ? 15.503 -28.752 -10.044 1.00 67.06 335 ASP A N 1
ATOM 2769 C CA . ASP A 1 335 ? 14.285 -28.256 -9.369 1.00 67.06 335 ASP A CA 1
ATOM 2770 C C . ASP A 1 335 ? 14.540 -27.006 -8.500 1.00 67.06 335 ASP A C 1
ATOM 2772 O O . ASP A 1 335 ? 13.631 -26.228 -8.197 1.00 67.06 335 ASP A O 1
ATOM 2776 N N . SER A 1 336 ? 15.792 -26.810 -8.073 1.00 62.28 336 SER A N 1
ATOM 2777 C CA . SER A 1 336 ? 16.258 -25.624 -7.348 1.00 62.28 336 SER A CA 1
ATOM 2778 C C . SER A 1 336 ? 16.662 -24.470 -8.260 1.00 62.28 336 SER A C 1
ATOM 2780 O O . SER A 1 336 ? 16.966 -23.384 -7.752 1.00 62.28 336 SER A O 1
ATOM 2782 N N . TRP A 1 337 ? 16.703 -24.687 -9.579 1.00 53.72 337 TRP A N 1
ATOM 2783 C CA . TRP A 1 337 ? 16.937 -23.631 -10.546 1.00 53.72 337 TRP A CA 1
ATOM 2784 C C . TRP A 1 337 ? 15.740 -22.694 -10.513 1.00 53.72 337 TRP A C 1
ATOM 2786 O O . TRP A 1 337 ? 14.689 -22.895 -11.117 1.00 53.72 337 TRP A O 1
ATOM 2796 N N . THR A 1 338 ? 15.901 -21.645 -9.724 1.00 52.69 338 THR A N 1
ATOM 2797 C CA . THR A 1 338 ? 15.067 -20.471 -9.856 1.00 52.69 338 THR A CA 1
ATOM 2798 C C . THR A 1 338 ? 15.793 -19.565 -10.833 1.00 52.69 338 THR A C 1
ATOM 2800 O O . THR A 1 338 ? 16.986 -19.309 -10.630 1.00 52.69 338 THR A O 1
ATOM 2803 N N . PRO A 1 339 ? 15.109 -19.045 -11.867 1.00 50.84 339 PRO A N 1
ATOM 2804 C CA . PRO A 1 339 ? 15.586 -17.851 -12.525 1.00 50.84 339 PRO A CA 1
ATOM 2805 C C . PRO A 1 339 ? 15.847 -16.852 -11.389 1.00 50.84 339 PRO A C 1
ATOM 2807 O O . PRO A 1 339 ? 14.918 -16.440 -10.688 1.00 50.84 339 PRO A O 1
ATOM 2810 N N . ASN A 1 340 ? 17.117 -16.537 -11.111 1.00 43.81 340 ASN A N 1
ATOM 2811 C CA . ASN A 1 340 ? 17.463 -15.447 -10.199 1.00 43.81 340 ASN A CA 1
ATOM 2812 C C . ASN A 1 340 ? 16.696 -14.195 -10.677 1.00 43.81 340 ASN A C 1
ATOM 2814 O O . ASN A 1 340 ? 16.240 -14.159 -11.817 1.00 43.81 340 ASN A O 1
ATOM 2818 N N . GLU A 1 341 ? 16.570 -13.144 -9.870 1.00 43.41 341 GLU A N 1
ATOM 2819 C CA . GLU A 1 341 ? 15.765 -11.936 -10.191 1.00 43.41 341 GLU A CA 1
ATOM 2820 C C . GLU A 1 341 ? 16.064 -11.240 -11.539 1.00 43.41 341 GLU A C 1
ATOM 2822 O O . GLU A 1 341 ? 15.382 -10.285 -11.903 1.00 43.41 341 GLU A O 1
ATOM 2827 N N . ASN A 1 342 ? 17.066 -11.736 -12.260 1.00 39.94 342 ASN A N 1
ATOM 2828 C CA . ASN A 1 342 ? 17.616 -11.287 -13.520 1.00 39.94 342 ASN A CA 1
ATOM 2829 C C . ASN A 1 342 ? 17.506 -12.326 -14.664 1.00 39.94 342 ASN A C 1
ATOM 2831 O O . ASN A 1 342 ? 18.225 -12.193 -15.642 1.00 39.94 342 ASN A O 1
ATOM 2835 N N . PHE A 1 343 ? 16.688 -13.380 -14.568 1.00 33.25 343 PHE A N 1
ATOM 2836 C CA . PHE A 1 343 ? 16.588 -14.409 -15.618 1.00 33.25 343 PHE A CA 1
ATOM 2837 C C . PHE A 1 343 ? 15.187 -14.457 -16.257 1.00 33.25 343 PHE A C 1
ATOM 2839 O O . PHE A 1 343 ? 14.201 -14.740 -15.580 1.00 33.25 343 PHE A O 1
ATOM 2846 N N . GLY A 1 344 ? 15.136 -14.269 -17.582 1.00 30.52 344 GLY A N 1
ATOM 2847 C CA . GLY A 1 344 ? 14.000 -14.617 -18.446 1.00 30.52 344 GLY A CA 1
ATOM 2848 C C . GLY A 1 344 ? 12.930 -13.534 -18.660 1.00 30.52 344 GLY A C 1
ATOM 2849 O O . GLY A 1 344 ? 12.673 -12.696 -17.799 1.00 30.52 344 GLY A O 1
ATOM 2850 N N . PHE A 1 345 ? 12.300 -13.600 -19.841 1.00 27.89 345 PHE A N 1
ATOM 2851 C CA . PHE A 1 345 ? 11.132 -12.829 -20.305 1.00 27.89 345 PHE A CA 1
ATOM 2852 C C . PHE A 1 345 ? 10.038 -12.642 -19.223 1.00 27.89 345 PHE A C 1
ATOM 2854 O O . PHE A 1 345 ? 9.913 -13.439 -18.292 1.00 27.89 345 PHE A O 1
ATOM 2861 N N . PRO A 1 346 ? 9.214 -11.584 -19.322 1.00 34.62 346 PRO A N 1
ATOM 2862 C CA . PRO A 1 346 ? 8.758 -10.816 -18.179 1.00 34.62 346 PRO A CA 1
ATOM 2863 C C . PRO A 1 346 ? 7.704 -11.578 -17.385 1.00 34.62 346 PRO A C 1
ATOM 2865 O O . PRO A 1 346 ? 6.531 -11.592 -17.759 1.00 34.62 346 PRO A O 1
ATOM 2868 N N . HIS A 1 347 ? 8.060 -12.110 -16.213 1.00 32.50 347 HIS A N 1
ATOM 2869 C CA . HIS A 1 347 ? 7.031 -12.462 -15.243 1.00 32.50 347 HIS A CA 1
ATOM 2870 C C . HIS A 1 347 ? 7.282 -12.019 -13.800 1.00 32.50 347 HIS A C 1
ATOM 2872 O O . HIS A 1 347 ? 8.218 -12.408 -13.116 1.00 32.50 347 HIS A O 1
ATOM 2878 N N . ALA A 1 348 ? 6.290 -11.236 -13.361 1.00 33.53 348 ALA A N 1
ATOM 2879 C CA . ALA A 1 348 ? 5.746 -11.107 -12.018 1.00 33.53 348 ALA A CA 1
ATOM 2880 C C . ALA A 1 348 ? 6.711 -10.670 -10.904 1.00 33.53 348 ALA A C 1
ATOM 2882 O O . ALA A 1 348 ? 7.095 -11.435 -10.027 1.00 33.53 348 ALA A O 1
ATOM 2883 N N . ASP A 1 349 ? 6.889 -9.351 -10.835 1.00 42.19 349 ASP A N 1
ATOM 2884 C CA . ASP A 1 349 ? 6.843 -8.607 -9.571 1.00 42.19 349 ASP A CA 1
ATOM 2885 C C . ASP A 1 349 ? 7.835 -9.034 -8.465 1.00 42.19 349 ASP A C 1
ATOM 2887 O O . ASP A 1 349 ? 7.507 -8.972 -7.274 1.00 42.19 349 ASP A O 1
ATOM 2891 N N . SER A 1 350 ? 9.078 -9.382 -8.806 1.00 40.50 350 SER A N 1
ATOM 2892 C CA . SER A 1 350 ? 10.196 -9.353 -7.852 1.00 40.50 350 SER A CA 1
ATOM 2893 C C . SER A 1 350 ? 10.749 -7.930 -7.725 1.00 40.50 350 SER A C 1
ATOM 2895 O O . SER A 1 350 ? 11.895 -7.641 -8.051 1.00 40.50 350 SER A O 1
ATOM 2897 N N . ALA A 1 351 ? 9.922 -7.000 -7.242 1.00 41.81 351 ALA A N 1
ATOM 2898 C CA . ALA A 1 351 ? 10.452 -5.732 -6.759 1.00 41.81 351 ALA A CA 1
ATOM 2899 C C . ALA A 1 351 ? 11.325 -6.025 -5.527 1.00 41.81 351 ALA A C 1
ATOM 2901 O O . ALA A 1 351 ? 10.816 -6.454 -4.485 1.00 41.81 351 ALA A O 1
ATOM 2902 N N . THR A 1 352 ? 12.635 -5.810 -5.647 1.00 41.94 352 THR A N 1
ATOM 2903 C CA . THR A 1 352 ? 13.528 -5.674 -4.496 1.00 41.94 352 THR A CA 1
ATOM 2904 C C . THR A 1 352 ? 12.981 -4.617 -3.543 1.00 41.94 352 THR A C 1
ATOM 2906 O O . THR A 1 352 ? 12.343 -3.641 -3.959 1.00 41.94 352 THR A O 1
ATOM 2909 N N . LEU A 1 353 ? 13.213 -4.842 -2.248 1.00 43.12 353 LEU A N 1
ATOM 2910 C CA . LEU A 1 353 ? 12.971 -3.847 -1.209 1.00 43.12 353 LEU A CA 1
ATOM 2911 C C . LEU A 1 353 ? 13.596 -2.520 -1.640 1.00 43.12 353 LEU A C 1
ATOM 2913 O O . LEU A 1 353 ? 14.706 -2.522 -2.170 1.00 43.12 353 LEU A O 1
ATOM 2917 N N . ALA A 1 354 ? 12.873 -1.415 -1.439 1.00 49.84 354 ALA A N 1
ATOM 2918 C CA . ALA A 1 354 ? 13.421 -0.086 -1.671 1.00 49.84 354 ALA A CA 1
ATOM 2919 C C . ALA A 1 354 ? 14.773 0.007 -0.954 1.00 49.84 354 ALA A C 1
ATOM 2921 O O . ALA A 1 354 ? 14.858 -0.321 0.232 1.00 49.84 354 ALA A O 1
ATOM 2922 N N . THR A 1 355 ? 15.830 0.374 -1.677 1.00 57.00 355 THR A N 1
ATOM 2923 C CA . THR A 1 355 ? 17.150 0.558 -1.065 1.00 57.00 355 THR A CA 1
ATOM 2924 C C . THR A 1 355 ? 17.065 1.669 -0.013 1.00 57.00 355 THR A C 1
ATOM 2926 O O . THR A 1 355 ? 16.184 2.529 -0.079 1.00 57.00 355 THR A O 1
ATOM 2929 N N . GLU A 1 356 ? 17.971 1.697 0.968 1.00 57.41 356 GLU A N 1
ATOM 2930 C CA . GLU A 1 356 ? 17.988 2.771 1.980 1.00 57.41 356 GLU A CA 1
ATOM 2931 C C . GLU A 1 356 ? 18.050 4.172 1.340 1.00 57.41 356 GLU A C 1
ATOM 2933 O O . GLU A 1 356 ? 17.469 5.126 1.855 1.00 57.41 356 GLU A O 1
ATOM 2938 N N . GLN A 1 357 ? 18.677 4.279 0.162 1.00 61.56 357 GLN A N 1
ATOM 2939 C CA . GLN A 1 357 ? 18.701 5.490 -0.662 1.00 61.56 357 GLN A CA 1
ATOM 2940 C C . GLN A 1 357 ? 17.330 5.843 -1.266 1.00 61.56 357 GLN A C 1
ATOM 2942 O O . GLN A 1 357 ? 16.962 7.012 -1.326 1.00 61.56 357 GLN A O 1
ATOM 2947 N N . GLU A 1 358 ? 16.537 4.858 -1.693 1.00 64.69 358 GLU A N 1
ATOM 2948 C CA . GLU A 1 358 ? 15.170 5.104 -2.168 1.00 64.69 358 GLU A CA 1
ATOM 2949 C C . GLU A 1 358 ? 14.266 5.576 -1.029 1.00 64.69 358 GLU A C 1
ATOM 2951 O O . GLU A 1 358 ? 13.490 6.523 -1.182 1.00 64.69 358 GLU A O 1
ATOM 2956 N N . GLN A 1 359 ? 14.383 4.942 0.137 1.00 65.06 359 GLN A N 1
ATOM 2957 C CA . GLN A 1 359 ? 13.595 5.336 1.294 1.00 65.06 359 GLN A CA 1
ATOM 2958 C C . GLN A 1 359 ? 13.969 6.749 1.767 1.00 65.06 359 GLN A C 1
ATOM 2960 O O . GLN A 1 359 ? 13.077 7.548 2.053 1.00 65.06 359 GLN A O 1
ATOM 2965 N N . SER A 1 360 ? 15.260 7.099 1.757 1.00 73.12 360 SER A N 1
ATOM 2966 C CA . SER A 1 360 ? 15.719 8.442 2.126 1.00 73.12 360 SER A CA 1
ATOM 2967 C C . SER A 1 360 ? 15.227 9.531 1.166 1.00 73.12 360 SER A C 1
ATOM 2969 O O . SER A 1 360 ? 14.942 10.638 1.617 1.00 73.12 360 SER A O 1
ATOM 2971 N N . LEU A 1 361 ? 15.050 9.231 -0.127 1.00 77.25 361 LEU A N 1
ATOM 2972 C CA . LEU A 1 361 ? 14.456 10.151 -1.103 1.00 77.25 361 LEU A CA 1
ATOM 2973 C C . LEU A 1 361 ? 12.965 10.411 -0.829 1.00 77.25 361 LEU A C 1
ATOM 2975 O O . LEU A 1 361 ? 12.491 11.552 -0.893 1.00 77.25 361 LEU A O 1
ATOM 2979 N N . HIS A 1 362 ? 12.201 9.356 -0.543 1.00 77.81 362 HIS A N 1
ATOM 2980 C CA . HIS A 1 362 ? 10.760 9.475 -0.310 1.00 77.81 362 HIS A CA 1
ATOM 2981 C C . HIS A 1 362 ? 10.421 10.055 1.068 1.00 77.81 362 HIS A C 1
ATOM 2983 O O . HIS A 1 362 ? 9.395 10.726 1.205 1.00 77.81 362 HIS A O 1
ATOM 2989 N N . ASP A 1 363 ? 11.296 9.860 2.052 1.00 78.06 363 ASP A N 1
ATOM 2990 C CA . ASP A 1 363 ? 11.186 10.447 3.387 1.00 78.06 363 ASP A CA 1
ATOM 2991 C C . ASP A 1 363 ? 11.918 11.807 3.501 1.00 78.06 363 ASP A C 1
ATOM 2993 O O . ASP A 1 363 ? 11.836 12.457 4.544 1.00 78.06 363 ASP A O 1
ATOM 2997 N N . ALA A 1 364 ? 12.587 12.277 2.434 1.00 76.44 364 ALA A N 1
ATOM 2998 C CA . ALA A 1 364 ? 13.323 13.542 2.431 1.00 76.44 364 ALA A CA 1
ATOM 2999 C C . ALA A 1 364 ? 12.409 14.741 2.762 1.00 76.44 364 ALA A C 1
ATOM 3001 O O . ALA A 1 364 ? 11.369 14.913 2.103 1.00 76.44 364 ALA A O 1
ATOM 3002 N N . PRO A 1 365 ? 12.803 15.598 3.725 1.00 79.81 365 PRO A N 1
ATOM 3003 C CA . PRO A 1 365 ? 12.064 16.807 4.049 1.00 79.81 365 PRO A CA 1
ATOM 3004 C C . PRO A 1 365 ? 12.173 17.840 2.923 1.00 79.81 365 PRO A C 1
ATOM 3006 O O . PRO A 1 365 ? 13.190 17.954 2.229 1.00 79.81 365 PRO A O 1
ATOM 3009 N N . GLU A 1 366 ? 11.094 18.594 2.749 1.00 82.94 366 GLU A N 1
ATOM 3010 C CA . GLU A 1 366 ? 11.005 19.687 1.785 1.00 82.94 366 GLU A CA 1
ATOM 3011 C C . GLU A 1 366 ? 11.651 20.937 2.389 1.00 82.94 366 GLU A C 1
ATOM 3013 O O . GLU A 1 366 ? 11.325 21.321 3.512 1.00 82.94 366 GLU A O 1
ATOM 3018 N N . GLY A 1 367 ? 12.587 21.543 1.662 1.00 71.69 367 GLY A N 1
ATOM 3019 C CA . GLY A 1 367 ? 13.184 22.826 2.018 1.00 71.69 367 GLY A CA 1
ATOM 3020 C C . GLY A 1 367 ? 12.386 24.006 1.465 1.00 71.69 367 GLY A C 1
ATOM 3021 O O . GLY A 1 367 ? 11.495 23.835 0.628 1.00 71.69 367 GLY A O 1
ATOM 3022 N N . ASP A 1 368 ? 12.728 25.209 1.920 1.00 58.03 368 ASP A N 1
ATOM 3023 C CA . ASP A 1 368 ? 12.243 26.442 1.304 1.00 58.03 368 ASP A CA 1
ATOM 3024 C C . ASP A 1 368 ? 12.927 26.680 -0.053 1.00 58.03 368 ASP A C 1
ATOM 3026 O O . ASP A 1 368 ? 13.992 26.126 -0.349 1.00 58.03 368 ASP A O 1
ATOM 3030 N N . LEU A 1 369 ? 12.281 27.481 -0.907 1.00 49.78 369 LEU A N 1
ATOM 3031 C CA . LEU A 1 369 ? 12.830 27.893 -2.199 1.00 49.78 369 LEU A CA 1
ATOM 3032 C C . LEU A 1 369 ? 14.176 28.591 -1.969 1.00 49.78 369 LEU A C 1
ATOM 3034 O O . LEU A 1 369 ? 14.233 29.650 -1.351 1.00 49.78 369 LEU A O 1
ATOM 3038 N N . VAL A 1 370 ? 15.258 28.001 -2.475 1.00 46.72 370 VAL A N 1
ATOM 3039 C CA . VAL A 1 370 ? 16.515 28.731 -2.628 1.00 46.72 370 VAL A CA 1
ATOM 3040 C C . VAL A 1 370 ? 16.345 29.577 -3.883 1.00 46.72 370 VAL A C 1
ATOM 3042 O O . VAL A 1 370 ? 16.396 29.047 -4.993 1.00 46.72 370 VAL A O 1
ATOM 3045 N N . ASP A 1 371 ? 16.074 30.870 -3.706 1.00 36.09 371 ASP A N 1
ATOM 3046 C CA . ASP A 1 371 ? 16.117 31.843 -4.796 1.00 36.09 371 ASP A CA 1
ATOM 3047 C C . ASP A 1 371 ? 17.551 31.878 -5.334 1.00 36.09 371 ASP A C 1
ATOM 3049 O O . ASP A 1 371 ? 18.455 32.485 -4.756 1.00 36.09 371 ASP A O 1
ATOM 3053 N N . HIS A 1 372 ? 17.789 31.191 -6.449 1.00 41.41 372 HIS A N 1
ATOM 3054 C CA . HIS A 1 372 ? 19.019 31.336 -7.217 1.00 41.41 372 HIS A CA 1
ATOM 3055 C C . HIS A 1 372 ? 18.961 32.632 -8.035 1.00 41.41 372 HIS A C 1
ATOM 3057 O O . HIS A 1 372 ? 18.977 32.618 -9.261 1.00 41.41 372 HIS A O 1
ATOM 3063 N N . THR A 1 373 ? 18.902 33.768 -7.345 1.00 37.34 373 THR A N 1
ATOM 3064 C CA . THR A 1 373 ? 19.153 35.092 -7.921 1.00 37.34 373 THR A CA 1
ATOM 3065 C C . THR A 1 373 ? 20.098 35.871 -7.025 1.00 37.34 373 THR A C 1
ATOM 3067 O O . THR A 1 373 ? 19.727 36.892 -6.459 1.00 37.34 373 THR A O 1
ATOM 3070 N N . GLN A 1 374 ? 21.340 35.401 -6.922 1.00 26.95 374 GLN A N 1
ATOM 3071 C CA . GLN A 1 374 ? 22.493 36.288 -6.771 1.00 26.95 374 GLN A CA 1
ATOM 3072 C C . GLN A 1 374 ? 23.653 35.716 -7.599 1.00 26.95 374 GLN A C 1
ATOM 3074 O O . GLN A 1 374 ? 24.130 34.623 -7.285 1.00 26.95 374 GLN A O 1
ATOM 3079 N N . PRO A 1 375 ? 24.078 36.387 -8.687 1.00 37.81 375 PRO A N 1
ATOM 3080 C CA . PRO A 1 375 ? 25.371 36.108 -9.288 1.00 37.81 375 PRO A CA 1
ATOM 3081 C C . PRO A 1 375 ? 26.482 36.641 -8.372 1.00 37.81 375 PRO A C 1
ATOM 3083 O O . PRO A 1 375 ? 26.275 37.612 -7.641 1.00 37.81 375 PRO A O 1
ATOM 3086 N N . ALA A 1 376 ? 27.621 35.948 -8.405 1.00 36.97 376 ALA A N 1
ATOM 3087 C CA . ALA A 1 376 ? 28.859 36.335 -7.734 1.00 36.97 376 ALA A CA 1
ATOM 3088 C C . ALA A 1 376 ? 29.404 37.682 -8.226 1.00 36.97 376 ALA A C 1
ATOM 3090 O O . ALA A 1 376 ? 29.166 38.011 -9.414 1.00 36.97 376 ALA A O 1
#

Solvent-accessible surface area (backbone atoms only — not comparable to full-atom values): 21326 Å² total; per-residue (Å²): 125,76,66,66,75,46,54,57,54,52,39,51,52,53,45,56,54,33,72,67,32,52,45,59,68,51,49,52,49,56,46,56,61,30,59,75,37,69,72,47,31,56,44,54,51,71,40,45,66,46,52,50,54,22,51,60,48,15,54,82,74,48,54,55,55,55,45,32,51,42,47,51,51,52,49,50,53,32,48,76,72,75,40,79,64,49,67,68,57,51,53,49,38,35,41,30,12,38,52,37,60,32,60,70,43,38,46,54,37,38,43,56,37,57,77,63,74,52,78,64,51,69,67,58,51,43,62,32,54,64,32,72,27,69,50,93,68,39,92,29,75,59,92,59,61,67,50,53,49,68,56,49,46,23,50,38,77,40,45,83,93,42,64,91,45,56,77,89,74,42,54,24,55,56,81,54,60,52,80,91,37,65,75,48,44,57,58,50,47,50,50,35,15,72,50,46,36,44,68,63,49,50,54,52,47,62,52,45,71,73,30,60,55,44,74,59,54,30,38,29,76,85,37,93,93,42,32,47,29,57,55,48,53,52,46,52,28,48,30,29,46,63,22,63,42,46,56,59,18,30,47,47,42,61,77,41,95,60,59,73,90,75,50,54,67,75,50,48,53,59,45,61,77,46,56,92,43,60,71,68,89,50,72,66,54,56,53,48,49,53,53,47,49,53,51,55,47,53,48,52,26,58,55,60,21,33,43,84,43,76,75,48,95,85,75,46,58,48,78,42,74,80,48,60,55,66,62,27,50,50,53,69,67,34,93,82,54,60,69,54,105,82,51,77,82,96,74,81,68,82,66,72,74,76,48,75,68,54,50,50,62,74,68,43,53,76,41,74,77,78,78,89,80,73,84,132

pLDDT: mean 83.81, std 16.18, range [26.95, 97.94]

Secondary structure (DSSP, 8-state):
--SHHHHHHHHHHHHHHHTT--SHHHHHHHHHHHTTSHHHHHHHHH-HHHHHHHHHHHTTTS-HHHHHHHHHHHHHHHHHTT----HHHHHHHHHHHHHTT-HHHHHHHHHHHHHTT-PPPHHHHHHHHTT---STT-SS-GGG----HHHHHHHHH--GGGTTS-GGG---GGGG--TT-HHHHHHHHHHHHHTT-HHHHHHHHHHHHH-HHHHSPPEETTEEEEEHHHHHHHHHHHHHHHHT-HHHHHHHHHTSS--GGGS-HHHHHHHHTTGGG-SS--HHHHHHHHHHHHHHHHHHHHHHTEEEEESSTTS-EEEEESS-HHHHHHHHH-TT----TT-SS--S---PPPPHHHHHHHSPPBPP--------